Protein AF-0000000078959562 (afdb_homodimer)

Solvent-accessible surface area (backbone atoms only — not comparable to full-atom values): 38898 Å² total; per-residue (Å²): 107,68,58,7,46,58,57,46,74,65,53,68,86,68,64,84,74,74,70,50,33,31,42,46,43,47,50,52,50,49,52,48,53,62,55,35,76,76,42,69,70,70,64,51,56,59,50,54,53,54,44,67,68,62,73,58,89,77,52,72,69,49,52,52,47,56,70,74,33,43,28,40,37,27,29,38,46,40,64,50,86,81,68,100,54,52,49,43,39,37,28,36,60,64,72,64,62,64,84,68,50,41,81,76,43,26,38,35,38,39,28,31,38,54,24,83,63,82,66,96,42,82,38,48,44,33,39,24,36,62,44,87,59,94,82,60,89,76,68,45,68,44,80,74,52,72,45,81,46,47,34,71,42,71,48,78,42,79,42,83,34,40,68,56,52,51,52,53,60,73,50,45,86,78,50,103,57,64,47,51,34,39,36,33,44,69,91,48,92,55,23,28,61,63,52,17,41,43,64,49,53,90,71,60,80,41,44,35,30,25,35,44,33,34,20,39,54,82,54,63,62,45,35,41,53,65,25,46,53,61,53,50,58,52,46,50,56,53,49,67,66,67,65,76,80,74,76,66,76,76,65,90,70,65,70,73,46,75,49,48,36,73,39,89,36,72,47,44,32,60,80,62,53,36,52,84,37,39,69,32,62,60,57,47,74,28,35,41,39,40,29,35,56,54,88,73,69,43,78,87,32,51,48,36,31,32,21,45,52,36,40,56,45,17,73,76,37,70,68,43,69,64,32,41,28,25,56,74,35,60,34,66,45,65,39,30,28,52,51,43,97,44,28,40,36,39,37,49,30,54,38,36,22,48,73,36,41,16,23,58,110,63,59,6,45,60,55,43,74,60,55,67,87,67,65,86,75,74,70,52,33,31,40,45,43,45,51,52,49,51,52,47,54,63,56,35,77,76,43,70,70,72,64,50,55,58,51,55,52,52,42,63,70,61,73,56,88,77,51,72,66,50,52,53,46,58,71,74,32,43,29,38,37,26,30,36,45,40,63,49,87,81,69,101,54,52,47,41,40,37,29,36,63,64,73,61,61,63,85,69,50,40,80,75,44,27,37,33,38,38,29,31,38,53,24,84,64,82,67,97,40,82,37,47,44,33,37,24,38,62,43,86,59,94,84,61,90,76,69,47,69,44,81,74,51,72,46,80,47,48,34,71,43,70,47,76,43,78,42,84,34,39,69,58,53,52,54,54,58,73,50,44,85,77,50,100,56,62,48,50,36,39,36,34,43,69,92,49,90,56,23,28,61,62,52,18,42,44,62,49,53,88,70,61,80,41,45,34,30,25,35,44,33,36,21,41,54,82,54,63,60,45,35,41,54,63,23,50,54,61,54,51,59,52,45,52,57,53,51,69,64,64,65,78,75,73,74,66,74,74,66,88,68,66,68,73,45,76,48,49,37,72,41,91,35,74,47,45,32,59,82,66,56,36,52,87,37,40,68,32,60,61,56,47,75,28,34,43,40,40,29,35,56,54,88,74,70,45,77,87,34,51,49,36,30,32,21,45,51,35,39,55,45,17,74,76,37,70,67,44,68,63,32,41,28,25,58,74,34,60,32,65,46,64,40,30,29,53,50,43,97,44,29,40,36,38,33,48,30,54,38,36,21,47,73,36,41,15,24,56

Foldseek 3Di:
DAQQQVLFDPFPLDDPQPCQALQSVLVVLVQCVVVCVVPDPPVVVVSVVVCVVLQHDDDPVNVVLVVVFFKKKKFFWDFDCPDPDLKGKIWTQPPSPDPQKAFDWKKKKWWFAQFPPPDFDKFKKWKWWWDDDVPDPPTDTDTQDIDIDTNHDGGIDMDTCRVVVVVCNVCNPPDSDITMMIMARPPDPHGPVNSGIDDDDPPRPSRHMMMMTGIHGDQDSRSNHPPPVVPCVVVCVVVVPDDDPPCPPPPPPPDFAAAKWWAWDKDACVVSVNVSWWPPDRMDTQIWITHDCAPPFDVVQVEDPVQNVQNVVCVVPVVGDHWGKGAPDFAKDWIWTDSYSGMIMIGIRGRRHRPTIHTD/DAQQQVLFDPDPLPDPQPCQALQNVLVVLVQCVVVCVVPDPPVVVVSVVVCVVLQRDDDPVNVVLVVVFFKKKKFFWDFDCPDPDLKGKIWTQPPSPDPQKAFDWKKKKWWFAQFPPPDFDKFKKWKWWWDDDPPDPPTDTDTQDIDIDTNHDGGIDMDTCRVVVVVCNVCNPPDSDITMMIMARPPDPHGPVNSGIDDDDPPRPSRHMMMMTGIHGDQDSRSNHPPPVVPCVVVCVVVVPDDPPPCPPPPPPPDFAAAKWWAWDKDACVVSVNVSWWDPDRMDTQIWITHDCAPPFDVVQVEDPVQNVQNVVCVVPVVGDHWGKGAPDFAKDWIWTDSYSGMIMIGIRGRRHRDTIHTD

Secondary structure (DSSP, 8-state):
-TT-S--SS------S--TTSHHHHHHHHHHHHHHHTTS-HHHHHHHHHHHHHHT----HHHHHHHHH-SEEEEEEEEE---SS-SSEEEEE--TT--TTPEEEEEEEEEEEPPP---S--EEEEEEEEEE--SS-SS-EEEEEEEEEEETT--EEEEEE-HHHHHHHHHTTTT--PPEEEEEE-TT-SS-TTTTTBPPP-SS--S---EEEEEEE----TTHHHHHHHHHHHHHHHHHHHHS--------S-----SS-EEE--EEETTTTT-TTTEEE-SEEE--EEES--PSS--GGGT--HHHHHHHHHHHH-TTSPPP-EEEEEEEEEEEEEESSSSEEEEEEEEEEEEEEEEE-/-TTSSS-SS------S--TTSHHHHHHHHHHHHHHHTTS-HHHHHHHHHHHHHHT----HHHHHHHHH-SEEEEEEEEE---SS-SSEEEEE--TT--TTPEEEEEEEEEEEPPP---S--EEEEEEEEEE--SS-SS-EEEEEEEEEEETT--EEEEEE-HHHHHHHHHTTTT--PPEEEEEE-TT-SS-TTTTTBPPP-SS--S---EEEEEEE----TTHHHHHHHHHHHHHHHHHHHHS--------S-----SS-EEE--EEETTTTT-TTTEEE-SEEE--EEES--PSS--GGGT--HHHHHHHHHHHH-TTSPPP-EEEEEEEEEEEEEESSSSEEEEEEEEEEEEEEEEE-

InterPro domains:
  IPR001111 TGF-beta, propeptide [PF00688] (1-214)
  IPR001839 Transforming growth factor-beta, C-terminal [PF00019] (260-359)
  IPR001839 Transforming growth factor-beta, C-terminal [PS51362] (234-360)
  IPR001839 Transforming growth factor-beta, C-terminal [SM00204] (260-360)
  IPR015615 Transforming growth factor-beta-like [PTHR11848] (2-360)
  IPR017948 Transforming growth factor beta, conserved site [PS00250] (278-293)
  IPR029034 Cystine-knot cytokine [G3DSA:2.10.90.10] (253-360)
  IPR029034 Cystine-knot cytokine [SSF57501] (254-359)

Nearest PDB structures (foldseek):
  2h64-assembly1_A-2  TM=9.197E-01  e=7.137E-12  Homo sapiens
  2qj9-assembly1_A  TM=9.507E-01  e=5.404E-11  Homo sapiens
  2h62-assembly1_B  TM=9.309E-01  e=3.857E-11  Homo sapiens
  1reu-assembly1_A  TM=8.939E-01  e=5.404E-11  Homo sapiens
  3bk3-assembly1_A  TM=8.955E-01  e=5.125E-10  unclassified

pLDDT: mean 77.97, std 19.63, range [18.14, 98.06]

Radius of gyration: 36.63 Å; Cα contacts (8 Å, |Δi|>4): 1461; chains: 2; bounding box: 75×110×70 Å

Organism: Drosophila grimshawi (NCBI:txid7222)

Structure (mmCIF, N/CA/C/O backbone):
data_AF-0000000078959562-model_v1
#
loop_
_entity.id
_entity.type
_entity.pdbx_description
1 po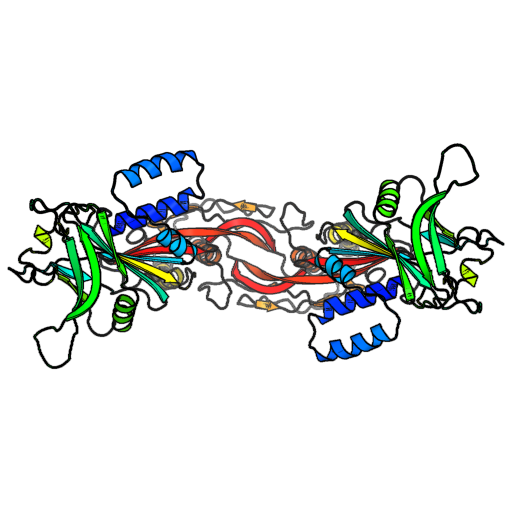lymer GH13052
#
loop_
_atom_site.group_PDB
_atom_site.id
_atom_site.type_symbol
_atom_site.label_atom_id
_atom_site.label_alt_id
_atom_site.label_comp_id
_atom_site.label_asym_id
_atom_site.label_entity_id
_atom_site.label_seq_id
_atom_site.pdbx_PDB_ins_code
_atom_site.Cartn_x
_atom_site.Cartn_y
_atom_site.Cartn_z
_atom_site.occupancy
_atom_site.B_iso_or_equiv
_atom_site.auth_seq_id
_atom_site.auth_comp_id
_atom_site.auth_asym_id
_atom_site.auth_atom_id
_atom_site.pdbx_PDB_model_num
ATOM 1 N N . MET A 1 1 ? 18.203 32.312 4.812 1 18.14 1 MET A N 1
ATOM 2 C CA . MET A 1 1 ? 18.188 31.094 5.633 1 18.14 1 MET A CA 1
ATOM 3 C C . MET A 1 1 ? 16.75 30.641 5.902 1 18.14 1 MET A C 1
ATOM 5 O O . MET A 1 1 ? 16.453 29.438 5.852 1 18.14 1 MET A O 1
ATOM 9 N N . LEU A 1 2 ? 15.898 31.531 6.328 1 23.14 2 LEU A N 1
ATOM 10 C CA . LEU A 1 2 ? 14.594 31.469 6.969 1 23.14 2 LEU A CA 1
ATOM 11 C C . LEU A 1 2 ? 13.516 31.031 5.977 1 23.14 2 LEU A C 1
ATOM 13 O O . LEU A 1 2 ? 12.414 30.656 6.371 1 23.14 2 LEU A O 1
ATOM 17 N N . ASP A 1 3 ? 13.664 31.312 4.762 1 26.84 3 ASP A N 1
ATOM 18 C CA . ASP A 1 3 ? 12.617 31.391 3.744 1 26.84 3 ASP A CA 1
ATOM 19 C C . ASP A 1 3 ? 12.344 30.016 3.137 1 26.84 3 ASP A C 1
ATOM 21 O O . ASP A 1 3 ? 11.625 29.906 2.139 1 26.84 3 ASP A O 1
ATOM 25 N N . LEU A 1 4 ? 13.164 29.016 3.529 1 27.84 4 LEU A N 1
ATOM 26 C CA . LEU A 1 4 ? 13.375 27.781 2.779 1 27.84 4 LEU A CA 1
ATOM 27 C C . LEU A 1 4 ? 12.148 26.875 2.854 1 27.84 4 LEU A C 1
ATOM 29 O O . LEU A 1 4 ? 11.945 26.016 1.984 1 27.84 4 LEU A O 1
ATOM 33 N N . LEU A 1 5 ? 11.484 26.562 4.156 1 30.56 5 LEU A N 1
ATOM 34 C CA . LEU A 1 5 ? 10.32 25.703 4.328 1 30.56 5 LEU A CA 1
ATOM 35 C C . LEU A 1 5 ? 9.062 26.391 3.807 1 30.56 5 LEU A C 1
ATOM 37 O O . LEU A 1 5 ? 8.883 27.594 3.996 1 30.56 5 LEU A O 1
ATOM 41 N N . ASP A 1 6 ? 8.742 26.422 2.623 1 32.59 6 ASP A N 1
ATOM 42 C CA . ASP A 1 6 ? 7.617 27.188 2.098 1 32.59 6 ASP A CA 1
ATOM 43 C C . ASP A 1 6 ? 6.727 27.703 3.229 1 32.59 6 ASP A C 1
ATOM 45 O O . ASP A 1 6 ? 5.5 27.609 3.146 1 32.59 6 ASP A O 1
ATOM 49 N N . LEU A 1 7 ? 7.297 27.625 4.473 1 34.28 7 LEU A N 1
ATOM 50 C CA . LEU A 1 7 ? 6.527 28.375 5.457 1 34.28 7 LEU A CA 1
ATOM 51 C C . LEU A 1 7 ? 6.367 29.828 5.02 1 34.28 7 LEU A C 1
ATOM 53 O O . LEU A 1 7 ? 7.258 30.391 4.379 1 34.28 7 LEU A O 1
ATOM 57 N N . GLY A 1 8 ? 5.254 30.188 4.395 1 32.69 8 GLY A N 1
ATOM 58 C CA . GLY A 1 8 ? 4.934 31.547 4.012 1 32.69 8 GLY A CA 1
ATOM 59 C C . GLY A 1 8 ? 5.953 32.562 4.504 1 32.69 8 GLY A C 1
ATOM 60 O O . GLY A 1 8 ? 6.988 32.188 5.059 1 32.69 8 GLY A O 1
ATOM 61 N N . ASN A 1 9 ? 5.832 33.781 4.094 1 35.88 9 ASN A N 1
ATOM 62 C CA . ASN A 1 9 ? 6.551 34.969 4.539 1 35.88 9 ASN A CA 1
ATOM 63 C C . ASN A 1 9 ? 6.957 34.875 6.008 1 35.88 9 ASN A C 1
ATOM 65 O O . ASN A 1 9 ? 6.191 34.375 6.828 1 35.88 9 ASN A O 1
ATOM 69 N N . ARG A 1 10 ? 8.406 34.594 6.219 1 41 10 ARG A N 1
ATOM 70 C CA . ARG A 1 10 ? 8.992 34.656 7.555 1 41 10 ARG A CA 1
ATOM 71 C C . ARG A 1 10 ? 8.227 35.625 8.453 1 41 10 ARG A C 1
ATOM 73 O O . ARG A 1 10 ? 8.203 36.812 8.188 1 41 10 ARG A O 1
ATOM 80 N N . PRO A 1 11 ? 7.215 35.188 9.133 1 40.56 11 PRO A N 1
ATOM 81 C CA . PRO A 1 11 ? 6.895 36.25 10.062 1 40.56 11 PRO A CA 1
ATOM 82 C C . PRO A 1 11 ? 8.109 36.719 10.875 1 40.56 11 PRO A C 1
ATOM 84 O O . PRO A 1 11 ? 9.055 35.938 11.062 1 40.56 11 PRO A O 1
ATOM 87 N N . ARG A 1 12 ? 8.43 37.906 10.977 1 40.5 12 ARG A N 1
ATOM 88 C CA . ARG A 1 12 ? 9.406 38.531 11.859 1 40.5 12 ARG A CA 1
ATOM 89 C C . ARG A 1 12 ? 9.641 37.656 13.109 1 40.5 12 ARG A C 1
ATOM 91 O O . ARG A 1 12 ? 8.773 36.906 13.508 1 40.5 12 ARG A O 1
ATOM 98 N N . ARG A 1 13 ? 10.93 37.562 13.547 1 44.72 13 ARG A N 1
ATOM 99 C CA . ARG A 1 13 ? 11.461 37 14.781 1 44.72 13 ARG A CA 1
ATOM 100 C C . ARG A 1 13 ? 10.391 36.938 15.859 1 44.72 13 ARG A C 1
ATOM 102 O O . ARG A 1 13 ? 10.062 37.969 16.484 1 44.72 13 ARG A O 1
ATOM 109 N N . LEU A 1 14 ? 9.297 36.219 15.68 1 44.59 14 LEU A N 1
ATOM 110 C CA . LEU A 1 14 ? 8.5 36.344 16.891 1 44.59 14 LEU A CA 1
ATOM 111 C C . LEU A 1 14 ? 9.25 35.781 18.094 1 44.59 14 LEU A C 1
ATOM 113 O O . LEU A 1 14 ? 10.016 34.812 17.969 1 44.59 14 LEU A O 1
ATOM 117 N N . ALA A 1 15 ? 9.492 36.469 19.156 1 43.5 15 ALA A N 1
ATOM 118 C CA . ALA A 1 15 ? 9.828 36.094 20.531 1 43.5 15 ALA A CA 1
ATOM 119 C C . ALA A 1 15 ? 9.359 34.688 20.828 1 43.5 15 ALA A C 1
ATOM 121 O O . ALA A 1 15 ? 8.5 34.125 20.125 1 43.5 15 ALA A O 1
ATOM 122 N N . GLN A 1 16 ? 9.953 33.938 21.797 1 49.38 16 GLN A N 1
ATOM 123 C CA . GLN A 1 16 ? 9.578 32.625 22.344 1 49.38 16 GLN A CA 1
ATOM 124 C C . GLN A 1 16 ? 8.078 32.406 22.219 1 49.38 16 GLN A C 1
ATOM 126 O O . GLN A 1 16 ? 7.285 33.094 22.844 1 49.38 16 GLN A O 1
ATOM 131 N N . PRO A 1 17 ? 7.582 31.875 21.125 1 50.69 17 PRO A N 1
ATOM 132 C CA . PRO A 1 17 ? 6.137 31.734 20.922 1 50.69 17 PRO A CA 1
ATOM 133 C C . PRO A 1 17 ? 5.402 31.297 22.188 1 50.69 17 PRO A C 1
ATOM 135 O O . PRO A 1 17 ? 5.918 30.469 22.953 1 50.69 17 PRO A O 1
ATOM 138 N N . GLU A 1 18 ? 4.664 32.062 22.75 1 56.84 18 GLU A N 1
ATOM 139 C CA . GLU A 1 18 ? 3.777 31.828 23.891 1 56.84 18 GLU A CA 1
ATOM 140 C C . GLU A 1 18 ? 2.871 30.625 23.656 1 56.84 18 GLU A C 1
ATOM 142 O O . GLU A 1 18 ? 1.908 30.703 22.891 1 56.84 18 GLU A O 1
ATOM 147 N N . LEU A 1 19 ? 3.395 29.359 23.734 1 69.06 19 LEU A N 1
ATOM 148 C CA . LEU A 1 19 ? 2.594 28.141 23.688 1 69.06 19 LEU A CA 1
ATOM 149 C C . LEU A 1 19 ? 1.651 28.062 24.891 1 69.06 19 LEU A C 1
ATOM 151 O O . LEU A 1 19 ? 1.414 26.984 25.438 1 69.06 19 LEU A O 1
ATOM 155 N N . HIS A 1 20 ? 1.158 29.281 25.25 1 73.56 20 HIS A N 1
ATOM 156 C CA . HIS A 1 20 ? 0.395 29.25 26.5 1 73.56 20 HIS A CA 1
ATOM 157 C C . HIS A 1 20 ? -1.071 29.578 26.25 1 73.56 20 HIS A C 1
ATOM 159 O O . HIS A 1 20 ? -1.894 29.5 27.172 1 73.56 20 HIS A O 1
ATOM 165 N N . ASN A 1 21 ? -1.384 29.766 25 1 84.69 21 ASN A N 1
ATOM 166 C CA . ASN A 1 21 ? -2.795 30.062 24.781 1 84.69 21 ASN A CA 1
ATOM 167 C C . ASN A 1 21 ? -3.592 28.797 24.453 1 84.69 21 ASN A C 1
ATOM 169 O O . ASN A 1 21 ? -3.018 27.719 24.297 1 84.69 21 ASN A O 1
ATOM 173 N N . SER A 1 22 ? -4.914 28.922 24.469 1 89.44 22 SER A N 1
ATOM 174 C CA . SER A 1 22 ? -5.809 27.781 24.297 1 89.44 22 SER A CA 1
ATOM 175 C C . SER A 1 22 ? -5.613 27.125 22.922 1 89.44 22 SER A C 1
ATOM 177 O O . SER A 1 22 ? -5.602 25.906 22.812 1 89.44 22 SER A O 1
ATOM 179 N N . ALA A 1 23 ? -5.391 27.938 21.922 1 91.25 23 ALA A N 1
ATOM 180 C CA . ALA A 1 23 ? -5.191 27.438 20.578 1 91.25 23 ALA A CA 1
ATOM 181 C C . ALA A 1 23 ? -3.949 26.547 20.5 1 91.25 23 ALA A C 1
ATOM 183 O O . ALA A 1 23 ? -3.996 25.453 19.938 1 91.25 23 ALA A O 1
ATOM 184 N N . SER A 1 24 ? -2.9 26.969 21.047 1 88.31 24 SER A N 1
ATOM 185 C CA . SER A 1 24 ? -1.643 26.234 21.016 1 88.31 24 SER A CA 1
ATOM 186 C C . SER A 1 24 ? -1.729 24.969 21.875 1 88.31 24 SER A C 1
ATOM 188 O O . SER A 1 24 ? -1.194 23.922 21.5 1 88.31 24 SER A O 1
ATOM 190 N N . LYS A 1 25 ? -2.414 25.109 22.969 1 87.12 25 LYS A N 1
ATOM 191 C CA . LYS A 1 25 ? -2.549 23.953 23.859 1 87.12 25 LYS A CA 1
ATOM 192 C C . LYS A 1 25 ? -3.32 22.828 23.172 1 87.12 25 LYS A C 1
ATOM 194 O O . LYS A 1 25 ? -2.977 21.656 23.328 1 87.12 25 LYS A O 1
ATOM 199 N N . PHE A 1 26 ? -4.277 23.234 22.531 1 91.38 26 PHE A N 1
ATOM 200 C CA . PHE A 1 26 ? -5.043 22.25 21.797 1 91.38 26 PHE A CA 1
ATOM 201 C C . PHE A 1 26 ? -4.148 21.484 20.812 1 91.38 26 PHE A C 1
ATOM 203 O O . PHE A 1 26 ? -4.145 20.25 20.797 1 91.38 26 PHE A O 1
ATOM 210 N N . LEU A 1 27 ? -3.42 22.156 20.016 1 93 27 LEU A N 1
ATOM 211 C CA . LEU A 1 27 ? -2.592 21.516 19 1 93 27 LEU A CA 1
ATOM 212 C C . LEU A 1 27 ? -1.48 20.688 19.625 1 93 27 LEU A C 1
ATOM 214 O O . LEU A 1 27 ? -1.099 19.641 19.094 1 93 27 LEU A O 1
ATOM 218 N N . LEU A 1 28 ? -0.979 21.234 20.719 1 88.88 28 LEU A N 1
ATOM 219 C CA . LEU A 1 28 ? 0.044 20.469 21.422 1 88.88 28 LEU A CA 1
ATOM 220 C C . LEU A 1 28 ? -0.515 19.141 21.906 1 88.88 28 LEU A C 1
ATOM 222 O O . LEU A 1 28 ? 0.171 18.109 21.859 1 88.88 28 LEU A O 1
ATOM 226 N N . GLU A 1 29 ? -1.74 19.203 22.312 1 88.56 29 GLU A N 1
ATOM 227 C CA . GLU A 1 29 ? -2.391 17.969 22.734 1 88.56 29 GLU A CA 1
ATOM 228 C C . GLU A 1 29 ? -2.58 17.016 21.547 1 88.56 29 GLU A C 1
ATOM 230 O O . GLU A 1 29 ? -2.359 15.812 21.688 1 88.56 29 GLU A O 1
ATOM 235 N N . VAL A 1 30 ? -2.992 17.562 20.516 1 92.12 30 VAL A N 1
ATOM 236 C CA . VAL A 1 30 ? -3.162 16.766 19.297 1 92.12 30 VAL A CA 1
ATOM 237 C C . VAL A 1 30 ? -1.822 16.156 18.891 1 92.12 30 VAL A C 1
ATOM 239 O O . VAL A 1 30 ? -1.739 14.969 18.578 1 92.12 30 VAL A O 1
ATOM 242 N N . TYR A 1 31 ? -0.81 16.922 18.875 1 91.5 31 TYR A N 1
ATOM 243 C CA . TYR A 1 31 ? 0.539 16.484 18.547 1 91.5 31 TYR A CA 1
ATOM 244 C C . TYR A 1 31 ? 0.966 15.312 19.422 1 91.5 31 TYR A C 1
ATOM 246 O O . TYR A 1 31 ? 1.484 14.312 18.938 1 91.5 31 TYR A O 1
ATOM 254 N N . ASN A 1 32 ? 0.722 15.469 20.641 1 87.62 32 ASN A N 1
ATOM 255 C CA . ASN A 1 32 ? 1.096 14.43 21.609 1 87.62 32 ASN A CA 1
ATOM 256 C C . ASN A 1 32 ? 0.293 13.148 21.391 1 87.62 32 ASN A C 1
ATOM 258 O O . ASN A 1 32 ? 0.835 12.047 21.484 1 87.62 32 ASN A O 1
ATOM 262 N N . GLU A 1 33 ? -0.965 13.328 21.109 1 86.5 33 GLU A N 1
ATOM 263 C CA . GLU A 1 33 ? -1.802 12.156 20.844 1 86.5 33 GLU A CA 1
ATOM 264 C C . GLU A 1 33 ? -1.326 11.398 19.609 1 86.5 33 GLU A C 1
ATOM 266 O O . GLU A 1 33 ? -1.302 10.164 19.609 1 86.5 33 GLU A O 1
ATOM 271 N N . ILE A 1 34 ? -0.963 12.07 18.609 1 87.06 34 ILE A N 1
ATOM 272 C CA . ILE A 1 34 ? -0.512 11.461 17.359 1 87.06 34 ILE A CA 1
ATOM 273 C C . ILE A 1 34 ? 0.799 10.711 17.594 1 87.06 34 ILE A C 1
ATOM 275 O O . ILE A 1 34 ? 0.991 9.609 17.094 1 87.06 34 ILE A O 1
ATOM 279 N N . ASN A 1 35 ? 1.653 11.297 18.312 1 82.19 35 ASN A N 1
ATOM 280 C CA . ASN A 1 35 ? 2.988 10.734 18.5 1 82.19 35 ASN A CA 1
ATOM 281 C C . ASN A 1 35 ? 3.004 9.664 19.578 1 82.19 35 ASN A C 1
ATOM 283 O O . ASN A 1 35 ? 3.908 8.828 19.625 1 82.19 35 ASN A O 1
ATOM 287 N N . GLU A 1 36 ? 2.078 9.75 20.5 1 72.25 36 GLU A N 1
ATOM 288 C CA . GLU A 1 36 ? 1.968 8.703 21.5 1 72.25 36 GLU A CA 1
ATOM 289 C C . GLU A 1 36 ? 1.481 7.395 20.891 1 72.25 36 GLU A C 1
ATOM 291 O O . GLU A 1 36 ? 1.85 6.312 21.344 1 72.25 36 GLU A O 1
ATOM 296 N N . GLU A 1 37 ? 0.504 7.535 19.984 1 59.69 37 GLU A N 1
ATOM 297 C CA . GLU A 1 37 ? 0.034 6.309 19.344 1 59.69 37 GLU A CA 1
ATOM 298 C C . GLU A 1 37 ? 1.199 5.477 18.828 1 59.69 37 GLU A C 1
ATOM 300 O O . GLU A 1 37 ? 1.092 4.254 18.703 1 59.69 37 GLU A O 1
ATOM 305 N N . GLN A 1 38 ? 2.266 6.137 18.656 1 53.09 38 GLN A N 1
ATOM 306 C CA . GLN A 1 38 ? 3.457 5.414 18.234 1 53.09 38 GLN A CA 1
ATOM 307 C C . GLN A 1 38 ? 4.301 4.988 19.438 1 53.09 38 GLN A C 1
ATOM 309 O O . GLN A 1 38 ? 5.25 4.211 19.281 1 53.09 38 GLN A O 1
ATOM 314 N N . GLU A 1 39 ? 3.916 5.605 20.672 1 51.03 39 GLU A N 1
ATOM 315 C CA . GLU A 1 39 ? 4.676 5.328 21.891 1 51.03 39 GLU A CA 1
ATOM 316 C C . GLU A 1 39 ? 4.023 4.219 22.719 1 51.03 39 GLU A C 1
ATOM 318 O O . GLU A 1 39 ? 2.824 3.967 22.578 1 51.03 39 GLU A O 1
ATOM 323 N N . PRO A 1 40 ? 4.824 3.582 23.5 1 47.75 40 PRO A N 1
ATOM 324 C CA . PRO A 1 40 ? 4.316 2.545 24.406 1 47.75 40 PRO A CA 1
ATOM 325 C C . PRO A 1 40 ? 3.242 3.068 25.359 1 47.75 40 PRO A C 1
ATOM 327 O O . PRO A 1 40 ? 3.193 4.266 25.641 1 47.75 40 PRO A O 1
ATOM 330 N N . GLN A 1 41 ? 2.248 2.307 25.906 1 47.81 41 GLN A N 1
ATOM 331 C CA . GLN A 1 41 ? 1.022 2.496 26.672 1 47.81 41 GLN A CA 1
ATOM 332 C C . GLN A 1 41 ? 1.273 3.363 27.891 1 47.81 41 GLN A C 1
ATOM 334 O O . GLN A 1 41 ? 0.415 4.156 28.297 1 47.81 41 GLN A O 1
ATOM 339 N N . GLU A 1 42 ? 2.244 3.275 28.562 1 44.94 42 GLU A N 1
ATOM 340 C CA . GLU A 1 42 ? 2.504 3.895 29.859 1 44.94 42 GLU A CA 1
ATOM 341 C C . GLU A 1 42 ? 2.525 5.418 29.75 1 44.94 42 GLU A C 1
ATOM 343 O O . GLU A 1 42 ? 2.021 6.113 30.625 1 44.94 42 GLU A O 1
ATOM 348 N N . VAL A 1 43 ? 3.127 5.938 28.844 1 47.19 43 VAL A N 1
ATOM 349 C CA . VAL A 1 43 ? 3.248 7.383 28.672 1 47.19 43 VAL A CA 1
ATOM 350 C C . VAL A 1 43 ? 1.887 7.973 28.312 1 47.19 43 VAL A C 1
ATOM 352 O O . VAL A 1 43 ? 1.58 9.109 28.688 1 47.19 43 VAL A O 1
ATOM 355 N N . LEU A 1 44 ? 1.08 7.168 27.688 1 48.5 44 LEU A N 1
ATOM 356 C CA . LEU A 1 44 ? -0.27 7.547 27.281 1 48.5 44 LEU A CA 1
ATOM 357 C C . LEU A 1 44 ? -1.132 7.859 28.5 1 48.5 44 LEU A C 1
ATOM 359 O O . LEU A 1 44 ? -1.912 8.812 28.484 1 48.5 44 LEU A O 1
ATOM 363 N N . HIS A 1 45 ? -0.96 7.082 29.516 1 45.53 45 HIS A N 1
ATOM 364 C CA . HIS A 1 45 ? -1.753 7.258 30.734 1 45.53 45 HIS A CA 1
ATOM 365 C C . HIS A 1 45 ? -1.479 8.609 31.375 1 45.53 45 HIS A C 1
ATOM 367 O O . HIS A 1 45 ? -2.404 9.281 31.844 1 45.53 45 HIS A O 1
ATOM 373 N N . GLN A 1 46 ? -0.365 9.039 31.5 1 43 46 GLN A N 1
ATOM 374 C CA . GLN A 1 46 ? -0.03 10.289 32.188 1 43 46 GLN A CA 1
ATOM 375 C C . GLN A 1 46 ? -0.528 11.5 31.406 1 43 46 GLN A C 1
ATOM 377 O O . GLN A 1 46 ? -0.989 12.477 32 1 43 46 GLN A O 1
ATOM 382 N N . ARG A 1 47 ? -0.472 11.391 30.203 1 49.94 47 ARG A N 1
ATOM 383 C CA . ARG A 1 47 ? -0.875 12.508 29.359 1 49.94 47 ARG A CA 1
ATOM 384 C C . ARG A 1 47 ? -2.389 12.688 29.359 1 49.94 47 ARG A C 1
ATOM 386 O O . ARG A 1 47 ? -2.885 13.812 29.375 1 49.94 47 ARG A O 1
ATOM 393 N N . HIS A 1 48 ? -3.088 11.547 29.359 1 49.53 48 HIS A N 1
ATOM 394 C CA . HIS A 1 48 ? -4.535 11.625 29.516 1 49.53 48 HIS A CA 1
ATOM 395 C C . HIS A 1 48 ? -4.914 12.391 30.781 1 49.53 48 HIS A C 1
ATOM 397 O O . HIS A 1 48 ? -5.883 13.156 30.781 1 49.53 48 HIS A O 1
ATOM 403 N N . LYS A 1 49 ? -4.195 12.312 31.812 1 46.28 49 LYS A N 1
ATOM 404 C CA . LYS A 1 49 ? -4.492 12.977 33.094 1 46.28 49 LYS A CA 1
ATOM 405 C C . LYS A 1 49 ? -4.32 14.492 32.969 1 46.28 49 LYS A C 1
ATOM 407 O O . LYS A 1 49 ? -5.141 15.258 33.469 1 46.28 49 LYS A O 1
ATOM 412 N N . ARG A 1 50 ? -3.275 14.891 32.344 1 47.72 50 ARG A N 1
ATOM 413 C CA . ARG A 1 50 ? -3.033 16.328 32.219 1 47.72 50 ARG A CA 1
ATOM 414 C C . ARG A 1 50 ? -4.09 16.984 31.359 1 47.72 50 ARG A C 1
ATOM 416 O O . ARG A 1 50 ? -4.543 18.094 31.656 1 47.72 50 ARG A O 1
ATOM 423 N N . SER A 1 51 ? -4.484 16.219 30.25 1 52.47 51 SER A N 1
ATOM 424 C CA . SER A 1 51 ? -5.531 16.766 29.391 1 52.47 51 SER A CA 1
ATOM 425 C C . SER A 1 51 ? -6.836 16.953 30.156 1 52.47 51 SER A C 1
ATOM 427 O O . SER A 1 51 ? -7.555 17.922 29.953 1 52.47 51 SER A O 1
ATOM 429 N N . MET A 1 52 ? -7.051 15.992 31.078 1 47.81 52 MET A N 1
ATOM 430 C CA . MET A 1 52 ? -8.258 16.062 31.906 1 47.81 52 MET A CA 1
ATOM 431 C C . MET A 1 52 ? -8.227 17.297 32.812 1 47.81 52 MET A C 1
ATOM 433 O O . MET A 1 52 ? -9.273 17.891 33.062 1 47.81 52 MET A O 1
ATOM 437 N N . GLU A 1 53 ? -7.004 17.688 33.156 1 50.56 53 GLU A N 1
ATOM 438 C CA . GLU A 1 53 ? -6.938 18.828 34.062 1 50.56 53 GLU A CA 1
ATOM 439 C C . GLU A 1 53 ? -7.035 20.156 33.312 1 50.56 53 GLU A C 1
ATOM 441 O O . GLU A 1 53 ? -7.562 21.125 33.844 1 50.56 53 GLU A O 1
ATOM 446 N N . ASP A 1 54 ? -6.52 20.281 32.156 1 57.78 54 ASP A N 1
ATOM 447 C CA . ASP A 1 54 ? -6.379 21.578 31.484 1 57.78 54 ASP A CA 1
ATOM 448 C C . ASP A 1 54 ? -7.578 21.875 30.594 1 57.78 54 ASP A C 1
ATOM 450 O O . ASP A 1 54 ? -7.641 22.922 29.953 1 57.78 54 ASP A O 1
ATOM 454 N N . ASP A 1 55 ? -8.727 21.359 30.766 1 66.62 55 ASP A N 1
ATOM 455 C CA . ASP A 1 55 ? -9.953 21.578 30 1 66.62 55 ASP A CA 1
ATOM 456 C C . ASP A 1 55 ? -9.672 21.656 28.5 1 66.62 55 ASP A C 1
ATOM 458 O O . ASP A 1 55 ? -9.945 22.672 27.875 1 66.62 55 ASP A O 1
ATOM 462 N N . ILE A 1 56 ? -8.867 20.812 27.953 1 70.94 56 ILE A N 1
ATOM 463 C CA . ILE A 1 56 ? -8.641 20.75 26.5 1 70.94 56 ILE A CA 1
ATOM 464 C C . ILE A 1 56 ? -9.719 19.875 25.859 1 70.94 56 ILE A C 1
ATOM 466 O O . ILE A 1 56 ? -9.953 18.75 26.281 1 70.94 56 ILE A O 1
ATOM 470 N N . LEU A 1 57 ? -10.477 20.562 24.969 1 74.69 57 LEU A N 1
ATOM 471 C CA . LEU A 1 57 ? -11.555 19.875 24.281 1 74.69 57 LEU A CA 1
ATOM 472 C C . LEU A 1 57 ? -11.023 19.109 23.062 1 74.69 57 LEU A C 1
ATOM 474 O O . LEU A 1 57 ? -10.555 19.734 22.094 1 74.69 57 LEU A O 1
ATOM 478 N N . LEU A 1 58 ? -10.922 17.812 23.172 1 83.81 58 LEU A N 1
ATOM 479 C CA . LEU A 1 58 ? -10.664 16.969 22.016 1 83.81 58 LEU A CA 1
ATOM 480 C C . LEU A 1 58 ? -11.781 15.945 21.828 1 83.81 58 LEU A C 1
ATOM 482 O O . LEU A 1 58 ? -11.797 14.906 22.5 1 83.81 58 LEU A O 1
ATOM 486 N N . THR A 1 59 ? -12.664 16.297 20.875 1 84.25 59 THR A N 1
ATOM 487 C CA . THR A 1 59 ? -13.875 15.5 20.688 1 84.25 59 THR A CA 1
ATOM 488 C C . THR A 1 59 ? -13.602 14.32 19.75 1 84.25 59 THR A C 1
ATOM 490 O O . THR A 1 59 ? -12.523 14.227 19.172 1 84.25 59 THR A O 1
ATOM 493 N N . ARG A 1 60 ? -14.609 13.43 19.656 1 84.56 60 ARG A N 1
ATOM 494 C CA . ARG A 1 60 ? -14.555 12.328 18.703 1 84.56 60 ARG A CA 1
ATOM 495 C C . ARG A 1 60 ? -14.539 12.852 17.266 1 84.56 60 ARG A C 1
ATOM 497 O O . ARG A 1 60 ? -13.852 12.289 16.406 1 84.56 60 ARG A O 1
ATOM 504 N N . ALA A 1 61 ? -15.258 13.922 17.125 1 86.88 61 ALA A N 1
ATOM 505 C CA . ALA A 1 61 ? -15.281 14.547 15.805 1 86.88 61 ALA A CA 1
ATOM 506 C C . ALA A 1 61 ? -13.906 15.078 15.43 1 86.88 61 ALA A C 1
ATOM 508 O O . ALA A 1 61 ? -13.484 14.961 14.273 1 86.88 61 ALA A O 1
ATOM 509 N N . ASP A 1 62 ? -13.297 15.562 16.422 1 90.94 62 ASP A N 1
ATOM 510 C CA . ASP A 1 62 ? -11.938 16.031 16.172 1 90.94 62 ASP A CA 1
ATOM 511 C C . ASP A 1 62 ? -11.031 14.891 15.727 1 90.94 62 ASP A C 1
ATOM 513 O O . ASP A 1 62 ? -10.281 15.031 14.758 1 90.94 62 ASP A O 1
ATOM 517 N N . ARG A 1 63 ? -11.156 13.836 16.375 1 89.88 63 ARG A N 1
ATOM 518 C CA . ARG A 1 63 ? -10.289 12.695 16.094 1 89.88 63 ARG A CA 1
ATOM 519 C C . ARG A 1 63 ? -10.531 12.148 14.703 1 89.88 63 ARG A C 1
ATOM 521 O O . ARG A 1 63 ? -9.602 11.727 14.023 1 89.88 63 ARG A O 1
ATOM 528 N N . GLN A 1 64 ? -11.703 12.172 14.289 1 90.94 64 GLN A N 1
ATOM 529 C CA . GLN A 1 64 ? -12.047 11.734 12.938 1 90.94 64 GLN A CA 1
ATOM 530 C C . GLN A 1 64 ? -11.43 12.648 11.891 1 90.94 64 GLN A C 1
ATOM 532 O O . GLN A 1 64 ? -10.859 12.18 10.898 1 90.94 64 GLN A O 1
ATOM 537 N N . GLU A 1 65 ? -11.516 13.914 12.188 1 92.31 65 GLU A N 1
ATOM 538 C CA . GLU A 1 65 ? -10.953 14.875 11.242 1 92.31 65 GLU A CA 1
ATOM 539 C C . GLU A 1 65 ? -9.43 14.805 11.234 1 92.31 65 GLU A C 1
ATOM 541 O O . GLU A 1 65 ? -8.805 14.961 10.18 1 92.31 65 GLU A O 1
ATOM 546 N N . ILE A 1 66 ? -8.945 14.594 12.414 1 90.69 66 ILE A N 1
ATOM 547 C CA . ILE A 1 66 ? -7.496 14.477 12.539 1 90.69 66 ILE A CA 1
ATOM 548 C C . ILE A 1 66 ? -7 13.281 11.727 1 90.69 66 ILE A C 1
ATOM 550 O O . ILE A 1 66 ? -5.941 13.352 11.094 1 90.69 66 ILE A O 1
ATOM 554 N N . ALA A 1 67 ? -7.762 12.266 11.633 1 90.12 67 ALA A N 1
ATOM 555 C CA . ALA A 1 67 ? -7.398 11.047 10.906 1 90.12 67 ALA A CA 1
ATOM 556 C C . ALA A 1 67 ? -7.535 11.242 9.398 1 90.12 67 ALA A C 1
ATOM 558 O O . ALA A 1 67 ? -6.797 10.648 8.617 1 90.12 67 ALA A O 1
ATOM 559 N N . SER A 1 68 ? -8.375 12.086 9.039 1 92.19 68 SER A N 1
ATOM 560 C CA . SER A 1 68 ? -8.688 12.195 7.617 1 92.19 68 SER A CA 1
ATOM 561 C C . SER A 1 68 ? -7.996 13.398 6.984 1 92.19 68 SER A C 1
ATOM 563 O O . SER A 1 68 ? -7.93 13.508 5.758 1 92.19 68 SER A O 1
ATOM 565 N N . SER A 1 69 ? -7.516 14.305 7.828 1 94.12 69 SER A N 1
ATOM 566 C CA . SER A 1 69 ? -6.832 15.492 7.328 1 94.12 69 SER A CA 1
ATOM 567 C C . SER A 1 69 ? -5.328 15.406 7.566 1 94.12 69 SER A C 1
ATOM 569 O O . SER A 1 69 ? -4.871 14.656 8.43 1 94.12 69 SER A O 1
ATOM 571 N N . ASN A 1 70 ? -4.637 16.172 6.762 1 93.12 70 ASN A N 1
ATOM 572 C CA . ASN A 1 70 ? -3.195 16.094 6.961 1 93.12 70 ASN A CA 1
ATOM 573 C C . ASN A 1 70 ? -2.639 17.359 7.59 1 93.12 70 ASN A C 1
ATOM 575 O O . ASN A 1 70 ? -1.471 17.406 7.98 1 93.12 70 ASN A O 1
ATOM 579 N N . SER A 1 71 ? -3.486 18.391 7.672 1 95 71 SER A N 1
ATOM 580 C CA . SER A 1 71 ? -3.049 19.641 8.305 1 95 71 SER A CA 1
ATOM 581 C C . SER A 1 71 ? -4.137 20.219 9.203 1 95 71 SER A C 1
ATOM 583 O O . SER A 1 71 ? -5.32 20.188 8.859 1 95 71 SER A O 1
ATOM 585 N N . ILE A 1 72 ? -3.717 20.625 10.359 1 96.75 72 ILE A N 1
ATOM 586 C CA . ILE A 1 72 ? -4.605 21.266 11.32 1 96.75 72 ILE A CA 1
ATOM 587 C C . ILE A 1 72 ? -4.066 22.656 11.68 1 96.75 72 ILE A C 1
ATOM 589 O O . ILE A 1 72 ? -2.912 22.781 12.086 1 96.75 72 ILE A O 1
ATOM 593 N N . LEU A 1 73 ? -4.867 23.672 11.523 1 97.19 73 LEU A N 1
ATOM 594 C CA . LEU A 1 73 ? -4.48 25.031 11.875 1 97.19 73 LEU A CA 1
ATOM 595 C C . LEU A 1 73 ? -5.355 25.562 13.008 1 97.19 73 LEU A C 1
ATOM 597 O O . LEU A 1 73 ? -6.555 25.281 13.055 1 97.19 73 LEU A O 1
ATOM 601 N N . THR A 1 74 ? -4.738 26.281 13.906 1 96.88 74 THR A N 1
ATOM 602 C CA . THR A 1 74 ? -5.492 27.016 14.914 1 96.88 74 THR A CA 1
ATOM 603 C C . THR A 1 74 ? -5.293 28.516 14.742 1 96.88 74 THR A C 1
ATOM 605 O O . THR A 1 74 ? -4.195 28.969 14.406 1 96.88 74 THR A O 1
ATOM 608 N N . PHE A 1 75 ? -6.359 29.25 14.922 1 96.62 75 PHE A N 1
ATOM 609 C CA . PHE A 1 75 ? -6.371 30.703 14.805 1 96.62 75 PHE A CA 1
ATOM 610 C C . PHE A 1 75 ? -6.691 31.359 16.156 1 96.62 75 PHE A C 1
ATOM 612 O O . PHE A 1 75 ? -7.812 31.219 16.656 1 96.62 75 PHE A O 1
ATOM 619 N N . SER A 1 76 ? -5.75 32.031 16.688 1 94.19 76 SER A N 1
ATOM 620 C CA . SER A 1 76 ? -5.98 32.719 17.953 1 94.19 76 SER A CA 1
ATOM 621 C C . SER A 1 76 ? -6.777 34 17.734 1 94.19 76 SER A C 1
ATOM 623 O O . SER A 1 76 ? -6.66 34.656 16.703 1 94.19 76 SER A O 1
ATOM 625 N N . SER A 1 77 ? -7.59 34.25 18.781 1 95.19 77 SER A N 1
ATOM 626 C CA . SER A 1 77 ? -8.43 35.438 18.703 1 95.19 77 SER A CA 1
ATOM 627 C C . SER A 1 77 ? -7.773 36.625 19.391 1 95.19 77 SER A C 1
ATOM 629 O O . SER A 1 77 ? -6.887 36.469 20.234 1 95.19 77 SER A O 1
ATOM 631 N N . ARG A 1 78 ? -8.18 37.812 18.953 1 91.94 78 ARG A N 1
ATOM 632 C CA . ARG A 1 78 ? -7.828 39.062 19.625 1 91.94 78 ARG A CA 1
ATOM 633 C C . ARG A 1 78 ? -9.07 39.875 19.922 1 91.94 78 ARG A C 1
ATOM 635 O O . ARG A 1 78 ? -10.062 39.812 19.188 1 91.94 78 ARG A O 1
ATOM 642 N N . ASN A 1 79 ? -8.953 40.562 21 1 89.75 79 ASN A N 1
ATOM 643 C CA . ASN A 1 79 ? -10.078 41.406 21.406 1 89.75 79 ASN A CA 1
ATOM 644 C C . ASN A 1 79 ? -10.164 42.688 20.578 1 89.75 79 ASN A C 1
ATOM 646 O O . ASN A 1 79 ? -9.141 43.312 20.297 1 89.75 79 ASN A O 1
ATOM 650 N N . ARG A 1 80 ? -11.359 42.906 20.109 1 83.62 80 ARG A N 1
ATOM 651 C CA . ARG A 1 80 ? -11.625 44.219 19.531 1 83.62 80 ARG A CA 1
ATOM 652 C C . ARG A 1 80 ? -12.391 45.125 20.5 1 83.62 80 ARG A C 1
ATOM 654 O O . ARG A 1 80 ? -13.539 44.812 20.859 1 83.62 80 ARG A O 1
ATOM 661 N N . ASP A 1 81 ? -11.719 46.031 21.188 1 72.56 81 ASP A N 1
ATOM 662 C CA . ASP A 1 81 ? -12.344 46.844 22.219 1 72.56 81 ASP A CA 1
ATOM 663 C C . ASP A 1 81 ? -13.258 47.906 21.594 1 72.56 81 ASP A C 1
ATOM 665 O O . ASP A 1 81 ? -12.789 48.875 20.984 1 72.56 81 ASP A O 1
ATOM 669 N N . LEU A 1 82 ? -14.523 47.562 21.391 1 67.44 82 LEU A N 1
ATOM 670 C CA . LEU A 1 82 ? -15.445 48.562 20.859 1 67.44 82 LEU A CA 1
ATOM 671 C C . LEU A 1 82 ? -16.172 49.281 22 1 67.44 82 LEU A C 1
ATOM 673 O O . LEU A 1 82 ? -17.109 50.031 21.75 1 67.44 82 LEU A O 1
ATOM 677 N N . GLY A 1 83 ? -15.562 49.344 23.203 1 61.03 83 GLY A N 1
ATOM 678 C CA . GLY A 1 83 ? -16.141 50.094 24.312 1 61.03 83 GLY A CA 1
ATOM 679 C C . GLY A 1 83 ? -17.266 49.344 25.016 1 61.03 83 GLY A C 1
ATOM 680 O O . GLY A 1 83 ? -17.281 48.125 25.031 1 61.03 83 GLY A O 1
ATOM 681 N N . ASN A 1 84 ? -18.328 50.125 25.594 1 59.19 84 ASN A N 1
ATOM 682 C CA . ASN A 1 84 ? -19.391 49.781 26.531 1 59.19 84 ASN A CA 1
ATOM 683 C C . ASN A 1 84 ? -20.438 48.875 25.875 1 59.19 84 ASN A C 1
ATOM 685 O O . ASN A 1 84 ? -21.641 49.125 25.984 1 59.19 84 ASN A O 1
ATOM 689 N N . GLU A 1 85 ? -19.922 47.719 25.109 1 72.44 85 GLU A N 1
ATOM 690 C CA . GLU A 1 85 ? -20.953 46.938 24.438 1 72.44 85 GLU A CA 1
ATOM 691 C C . GLU A 1 85 ? -21.188 45.594 25.156 1 72.44 85 GLU A C 1
ATOM 693 O O . GLU A 1 85 ? -20.297 45.062 25.812 1 72.44 85 GLU A O 1
ATOM 698 N N . LEU A 1 86 ? -22.453 45.188 25.344 1 84.75 86 LEU A N 1
ATOM 699 C CA . LEU A 1 86 ? -22.953 43.938 25.891 1 84.75 86 LEU A CA 1
ATOM 700 C C . LEU A 1 86 ? -22.406 42.75 25.094 1 84.75 86 LEU A C 1
ATOM 702 O O . LEU A 1 86 ? -22.188 41.656 25.641 1 84.75 86 LEU A O 1
ATOM 706 N N . ASP A 1 87 ? -22.016 43.094 23.891 1 91.12 87 ASP A N 1
ATOM 707 C CA . ASP A 1 87 ? -21.578 42 23.016 1 91.12 87 ASP A CA 1
ATOM 708 C C . ASP A 1 87 ? -20.047 41.844 23.062 1 91.12 87 ASP A C 1
ATOM 710 O O . ASP A 1 87 ? -19.328 42.812 23.391 1 91.12 87 ASP A O 1
ATOM 714 N N . MET A 1 88 ? -19.578 40.719 22.844 1 92.06 88 MET A N 1
ATOM 715 C CA . MET A 1 88 ? -18.156 40.406 22.734 1 92.06 88 MET A CA 1
ATOM 716 C C . MET A 1 88 ? -17.703 40.469 21.281 1 92.06 88 MET A C 1
ATOM 718 O O . MET A 1 88 ? -18.328 39.812 20.406 1 92.06 88 MET A O 1
ATOM 722 N N . HIS A 1 89 ? -16.688 41.25 21 1 92.88 89 HIS A N 1
ATOM 723 C CA . HIS A 1 89 ? -16.125 41.344 19.656 1 92.88 89 HIS A CA 1
ATOM 724 C C . HIS A 1 89 ? -14.727 40.75 19.578 1 92.88 89 HIS A C 1
ATOM 726 O O . HIS A 1 89 ? -13.828 41.188 20.312 1 92.88 89 HIS A O 1
ATOM 732 N N . ILE A 1 90 ? -14.578 39.781 18.719 1 94.44 90 ILE A N 1
ATOM 733 C CA . ILE A 1 90 ? -13.281 39.125 18.578 1 94.44 90 ILE A CA 1
ATOM 734 C C . ILE A 1 90 ? -12.867 39.125 17.109 1 94.44 90 ILE A C 1
ATOM 736 O O . ILE A 1 90 ? -13.727 39.125 16.219 1 94.44 90 ILE A O 1
ATOM 740 N N . THR A 1 91 ? -11.562 39.094 16.891 1 94.56 91 THR A N 1
ATOM 741 C CA . THR A 1 91 ? -11.055 39.156 15.523 1 94.56 91 THR A CA 1
ATOM 742 C C . THR A 1 91 ? -10.062 38.031 15.266 1 94.56 91 THR A C 1
ATOM 744 O O . THR A 1 91 ? -9.438 37.531 16.203 1 94.56 91 THR A O 1
ATOM 747 N N . PHE A 1 92 ? -9.961 37.625 14.023 1 94.88 92 PHE A N 1
ATOM 748 C CA . PHE A 1 92 ? -9.07 36.562 13.617 1 94.88 92 PHE A CA 1
ATOM 749 C C . PHE A 1 92 ? -8.227 36.969 12.414 1 94.88 92 PHE A C 1
ATOM 751 O O . PHE A 1 92 ? -8.719 37.656 11.508 1 94.88 92 PHE A O 1
ATOM 758 N N . ASN A 1 93 ? -6.934 36.531 12.469 1 93.06 93 ASN A N 1
ATOM 759 C CA . ASN A 1 93 ? -5.984 36.719 11.375 1 93.06 93 ASN A CA 1
ATOM 760 C C . ASN A 1 93 ? -5.898 35.469 10.5 1 93.06 93 ASN A C 1
ATOM 762 O O . ASN A 1 93 ? -5.645 34.375 10.992 1 93.06 93 ASN A O 1
ATOM 766 N N . THR A 1 94 ? -6.152 35.594 9.195 1 93.62 94 THR A N 1
ATOM 767 C CA . THR A 1 94 ? -6.07 34.438 8.305 1 93.62 94 THR A CA 1
ATOM 768 C C . THR A 1 94 ? -4.949 34.625 7.285 1 93.62 94 THR A C 1
ATOM 770 O O . THR A 1 94 ? -4.871 33.875 6.305 1 93.62 94 THR A O 1
ATOM 773 N N . ASN A 1 95 ? -4.137 35.531 7.656 1 88.75 95 ASN A N 1
ATOM 774 C CA . ASN A 1 95 ? -3.033 35.781 6.738 1 88.75 95 ASN A CA 1
ATOM 775 C C . ASN A 1 95 ? -1.996 34.656 6.777 1 88.75 95 ASN A C 1
ATOM 777 O O . ASN A 1 95 ? -1.878 33.969 7.777 1 88.75 95 ASN A O 1
ATOM 781 N N . ASP A 1 96 ? -1.283 34.406 5.754 1 87.5 96 ASP A N 1
ATOM 782 C CA . ASP A 1 96 ? -0.125 33.5 5.645 1 87.5 96 ASP A CA 1
ATOM 783 C C . ASP A 1 96 ? -0.556 32.062 5.555 1 87.5 96 ASP A C 1
ATOM 785 O O . ASP A 1 96 ? 0.286 31.156 5.539 1 87.5 96 ASP A O 1
ATOM 789 N N . VAL A 1 97 ? -1.895 31.781 5.617 1 91.75 97 VAL A N 1
ATOM 790 C CA . VAL A 1 97 ? -2.352 30.422 5.352 1 91.75 97 VAL A CA 1
ATOM 791 C C . VAL A 1 97 ? -2.023 30.047 3.91 1 91.75 97 VAL A C 1
ATOM 793 O O . VAL A 1 97 ? -2.387 30.75 2.973 1 91.75 97 VAL A O 1
ATOM 796 N N . PRO A 1 98 ? -1.315 28.984 3.768 1 88 98 PRO A N 1
ATOM 797 C CA . PRO A 1 98 ? -0.937 28.594 2.412 1 88 98 PRO A CA 1
ATOM 798 C C . PRO A 1 98 ? -2.141 28.422 1.486 1 88 98 PRO A C 1
ATOM 800 O O . PRO A 1 98 ? -3.178 27.906 1.904 1 88 98 PRO A O 1
ATOM 803 N N . MET A 1 99 ? -1.979 28.781 0.238 1 86.75 99 MET A N 1
ATOM 804 C CA . MET A 1 99 ? -3.07 28.781 -0.731 1 86.75 99 MET A CA 1
ATOM 805 C C . MET A 1 99 ? -3.416 27.359 -1.175 1 86.75 99 MET A C 1
ATOM 807 O O . MET A 1 99 ? -4.52 27.125 -1.668 1 86.75 99 MET A O 1
ATOM 811 N N . ASP A 1 100 ? -2.527 26.516 -1.009 1 87 100 ASP A N 1
ATOM 812 C CA . ASP A 1 100 ? -2.736 25.172 -1.514 1 87 100 ASP A CA 1
ATOM 813 C C . ASP A 1 100 ? -3.426 24.297 -0.47 1 87 100 ASP A C 1
ATOM 815 O O . ASP A 1 100 ? -3.668 23.109 -0.708 1 87 100 ASP A O 1
ATOM 819 N N . LEU A 1 101 ? -3.768 24.844 0.645 1 92.38 101 LEU A N 1
ATOM 820 C CA . LEU A 1 101 ? -4.527 24.125 1.657 1 92.38 101 LEU A CA 1
ATOM 821 C C . LEU A 1 101 ? -6.023 24.203 1.378 1 92.38 101 LEU A C 1
ATOM 823 O O . LEU A 1 101 ? -6.551 25.281 1.11 1 92.38 101 LEU A O 1
ATOM 827 N N . MET A 1 102 ? -6.613 23.094 1.398 1 95.38 102 MET A N 1
ATOM 828 C CA . MET A 1 102 ? -8.062 23.031 1.207 1 95.38 102 MET A CA 1
ATOM 829 C C . MET A 1 102 ? -8.773 22.797 2.537 1 95.38 102 MET A C 1
ATOM 831 O O . MET A 1 102 ? -8.547 21.797 3.201 1 95.38 102 MET A O 1
ATOM 835 N N . LEU A 1 103 ? -9.656 23.656 2.875 1 97.25 103 LEU A N 1
ATOM 836 C CA . LEU A 1 103 ? -10.375 23.578 4.145 1 97.25 103 LEU A CA 1
ATOM 837 C C . LEU A 1 103 ? -11.422 22.469 4.105 1 97.25 103 LEU A C 1
ATOM 839 O O . LEU A 1 103 ? -12.211 22.391 3.164 1 97.25 103 LEU A O 1
ATOM 843 N N . VAL A 1 104 ? -11.398 21.625 5.086 1 97.19 104 VAL A N 1
ATOM 844 C CA . VAL A 1 104 ? -12.375 20.547 5.223 1 97.19 104 VAL A CA 1
ATOM 845 C C . VAL A 1 104 ? -13.445 20.953 6.238 1 97.19 104 VAL A C 1
ATOM 847 O O . VAL A 1 104 ? -14.641 20.859 5.961 1 97.19 104 VAL A O 1
ATOM 850 N N . GLN A 1 105 ? -12.992 21.375 7.359 1 97.19 105 GLN A N 1
ATOM 851 C CA . GLN A 1 105 ? -13.875 21.766 8.453 1 97.19 105 GLN A CA 1
ATOM 852 C C . GLN A 1 105 ? -13.234 22.828 9.336 1 97.19 105 GLN A C 1
ATOM 854 O O . GLN A 1 105 ? -12.016 22.875 9.477 1 97.19 105 GLN A O 1
ATOM 859 N N . ALA A 1 106 ? -14.078 23.688 9.898 1 97.88 106 ALA A N 1
ATOM 860 C CA . ALA A 1 106 ? -13.617 24.703 10.844 1 97.88 106 ALA A CA 1
ATOM 861 C C . ALA A 1 106 ? -14.609 24.875 11.984 1 97.88 106 ALA A C 1
ATOM 863 O O . ALA A 1 106 ? -15.82 24.922 11.758 1 97.88 106 ALA A O 1
ATOM 864 N N . MET A 1 107 ? -14.102 24.906 13.18 1 97.38 107 MET A N 1
ATOM 865 C CA . MET A 1 107 ? -14.938 25.062 14.367 1 97.38 107 MET A CA 1
ATOM 866 C C . MET A 1 107 ? -14.438 26.219 15.234 1 97.38 107 MET A C 1
ATOM 868 O O . MET A 1 107 ? -13.242 26.328 15.5 1 97.38 107 MET A O 1
ATOM 872 N N . LEU A 1 108 ? -15.336 27.078 15.617 1 97.75 108 LEU A N 1
ATOM 873 C CA . LEU A 1 108 ? -15.047 28.094 16.625 1 97.75 108 LEU A CA 1
ATOM 874 C C . LEU A 1 108 ? -15.336 27.578 18.031 1 97.75 108 LEU A C 1
ATOM 876 O O . LEU A 1 108 ? -16.391 26.984 18.266 1 97.75 108 LEU A O 1
ATOM 880 N N . ARG A 1 109 ? -14.391 27.844 18.891 1 96.38 109 ARG A N 1
ATOM 881 C CA . ARG A 1 109 ? -14.555 27.391 20.266 1 96.38 109 ARG A CA 1
ATOM 882 C C . ARG A 1 109 ? -14.484 28.578 21.234 1 96.38 109 ARG A C 1
ATOM 884 O O . ARG A 1 109 ? -13.523 29.344 21.219 1 96.38 109 ARG A O 1
ATOM 891 N N . ILE A 1 110 ? -15.547 28.641 22.047 1 95.56 110 ILE A N 1
ATOM 892 C CA . ILE A 1 110 ? -15.641 29.672 23.078 1 95.56 110 ILE A CA 1
ATOM 893 C C . ILE A 1 110 ? -15.906 29.047 24.438 1 95.56 110 ILE A C 1
ATOM 895 O O . ILE A 1 110 ? -16.844 28.25 24.578 1 95.56 110 ILE A O 1
ATOM 899 N N . TYR A 1 111 ? -15.086 29.422 25.375 1 94.12 111 TYR A N 1
ATOM 900 C CA . TYR A 1 111 ? -15.281 28.844 26.703 1 94.12 111 TYR A CA 1
ATOM 901 C C . TYR A 1 111 ? -16.266 29.672 27.516 1 94.12 111 TYR A C 1
ATOM 903 O O . TYR A 1 111 ? -16.25 30.906 27.484 1 94.12 111 TYR A O 1
ATOM 911 N N . LYS A 1 112 ? -17.141 28.953 28.25 1 92.81 112 LYS A N 1
ATOM 912 C CA . LYS A 1 112 ? -18.109 29.594 29.141 1 92.81 112 LYS A CA 1
ATOM 913 C C . LYS A 1 112 ? -17.906 29.156 30.578 1 92.81 112 LYS A C 1
ATOM 915 O O . LYS A 1 112 ? -17.703 27.969 30.844 1 92.81 112 LYS A O 1
ATOM 920 N N . GLN A 1 113 ? -17.859 30.094 31.406 1 91 113 GLN A N 1
ATOM 921 C CA . GLN A 1 113 ? -17.875 29.875 32.844 1 91 113 GLN A CA 1
ATOM 922 C C . GLN A 1 113 ? -19.266 30.125 33.438 1 91 113 GLN A C 1
ATOM 924 O O . GLN A 1 113 ? -20.062 30.844 32.844 1 91 113 GLN A O 1
ATOM 929 N N . PRO A 1 114 ? -19.562 29.438 34.469 1 89.5 114 PRO A N 1
ATOM 930 C CA . PRO A 1 114 ? -20.875 29.688 35.094 1 89.5 114 PRO A CA 1
ATOM 931 C C . PRO A 1 114 ? -21.062 31.141 35.5 1 89.5 114 PRO A C 1
ATOM 933 O O . PRO A 1 114 ? -20.109 31.781 35.938 1 89.5 114 PRO A O 1
ATOM 936 N N . SER A 1 115 ? -22.203 31.656 35.094 1 82 115 SER A N 1
ATOM 937 C CA . SER A 1 115 ? -22.516 33.031 35.438 1 82 115 SER A CA 1
ATOM 938 C C . SER A 1 115 ? -23.031 33.156 36.875 1 82 115 SER A C 1
ATOM 940 O O . SER A 1 115 ? -23.625 32.219 37.406 1 82 115 SER A O 1
ATOM 942 N N . LEU A 1 116 ? -22.438 34.125 37.594 1 67.19 116 LEU A N 1
ATOM 943 C CA . LEU A 1 116 ? -22.859 34.312 38.969 1 67.19 116 LEU A CA 1
ATOM 944 C C . LEU A 1 116 ? -24.312 34.75 39.062 1 67.19 116 LEU A C 1
ATOM 946 O O . LEU A 1 116 ? -24.891 34.812 40.125 1 67.19 116 LEU A O 1
ATOM 950 N N . GLN A 1 117 ? -24.844 34.969 37.875 1 62.22 117 GLN A N 1
ATOM 951 C CA . GLN A 1 117 ? -26.188 35.531 38.031 1 62.22 117 GLN A CA 1
ATOM 952 C C . GLN A 1 117 ? -27.203 34.406 38.281 1 62.22 117 GLN A C 1
ATOM 954 O O . GLN A 1 117 ? -27.047 33.312 37.781 1 62.22 117 GLN A O 1
ATOM 959 N N . GLU A 1 118 ? -27.875 34.5 39.438 1 56.78 118 GLU A N 1
ATOM 960 C CA . GLU A 1 118 ? -28.688 33.625 40.25 1 56.78 118 GLU A CA 1
ATOM 961 C C . GLU A 1 118 ? -29.766 32.906 39.406 1 56.78 118 GLU A C 1
ATOM 963 O O . GLU A 1 118 ? -30.203 31.812 39.75 1 56.78 118 GLU A O 1
ATOM 968 N N . GLN A 1 119 ? -30.406 33.438 38.312 1 58.25 119 GLN A N 1
ATOM 969 C CA . GLN A 1 119 ? -31.641 32.781 37.906 1 58.25 119 GLN A CA 1
ATOM 970 C C . GLN A 1 119 ? -31.359 31.719 36.844 1 58.25 119 GLN A C 1
ATOM 972 O O . GLN A 1 119 ? -30.547 31.922 35.969 1 58.25 119 GLN A O 1
ATOM 977 N N . ARG A 1 120 ? -31.734 30.469 37.188 1 60.84 120 ARG A N 1
ATOM 978 C CA . ARG A 1 120 ? -31.734 29.297 36.344 1 60.84 120 ARG A CA 1
ATOM 979 C C . ARG A 1 120 ? -32.375 29.641 34.969 1 60.84 120 ARG A C 1
ATOM 981 O O . ARG A 1 120 ? -33.562 29.438 34.781 1 60.84 120 ARG A O 1
ATOM 988 N N . GLN A 1 121 ? -31.641 30.516 34.031 1 73.31 121 GLN A N 1
ATOM 989 C CA . GLN A 1 121 ? -32.25 30.906 32.75 1 73.31 121 GLN A CA 1
ATOM 990 C C . GLN A 1 121 ? -31.469 30.344 31.578 1 73.31 121 GLN A C 1
ATOM 992 O O . GLN A 1 121 ? -30.266 30.109 31.672 1 73.31 121 GLN A O 1
ATOM 997 N N . ASN A 1 122 ? -32.219 29.812 30.625 1 84.69 122 ASN A N 1
ATOM 998 C CA . ASN A 1 122 ? -31.688 29.422 29.328 1 84.69 122 ASN A CA 1
ATOM 999 C C . ASN A 1 122 ? -31.125 30.625 28.562 1 84.69 122 ASN A C 1
ATOM 1001 O O . ASN A 1 122 ? -31.688 31.719 28.641 1 84.69 122 ASN A O 1
ATOM 1005 N N . LEU A 1 123 ? -29.922 30.406 28.125 1 88.38 123 LEU A N 1
ATOM 1006 C CA . LEU A 1 123 ? -29.266 31.453 27.344 1 88.38 123 LEU A CA 1
ATOM 1007 C C . LEU A 1 123 ? -29.047 30.984 25.891 1 88.38 123 LEU A C 1
ATOM 1009 O O . LEU A 1 123 ? -28.797 29.812 25.656 1 88.38 123 LEU A O 1
ATOM 1013 N N . THR A 1 124 ? -29.25 31.938 25.016 1 92.19 124 THR A N 1
ATOM 1014 C CA . THR A 1 124 ? -28.906 31.672 23.625 1 92.19 124 THR A CA 1
ATOM 1015 C C . THR A 1 124 ? -27.734 32.531 23.188 1 92.19 124 THR A C 1
ATOM 1017 O O . THR A 1 124 ? -27.781 33.781 23.297 1 92.19 124 THR A O 1
ATOM 1020 N N . ILE A 1 125 ? -26.719 31.875 22.797 1 94.19 125 ILE A N 1
ATOM 1021 C CA . ILE A 1 125 ? -25.531 32.562 22.328 1 94.19 125 ILE A CA 1
ATOM 1022 C C . ILE A 1 125 ? -25.516 32.594 20.797 1 94.19 125 ILE A C 1
ATOM 1024 O O . ILE A 1 125 ? -25.594 31.531 20.172 1 94.19 125 ILE A O 1
ATOM 1028 N N . SER A 1 126 ? -25.422 33.75 20.203 1 95.31 126 SER A N 1
ATOM 1029 C CA . SER A 1 126 ? -25.406 33.875 18.75 1 95.31 126 SER A CA 1
ATOM 1030 C C . SER A 1 126 ? -24.109 34.5 18.266 1 95.31 126 SER A C 1
ATOM 1032 O O . SER A 1 126 ? -23.594 35.438 18.859 1 95.31 126 SER A O 1
ATOM 1034 N N . VAL A 1 127 ? -23.609 33.906 17.188 1 96.69 127 VAL A N 1
ATOM 1035 C CA . VAL A 1 127 ? -22.391 34.406 16.562 1 96.69 127 VAL A CA 1
ATOM 1036 C C . VAL A 1 127 ? -22.719 35.094 15.242 1 96.69 127 VAL A C 1
ATOM 1038 O O . VAL A 1 127 ? -23.453 34.531 14.414 1 96.69 127 VAL A O 1
ATOM 1041 N N . TYR A 1 128 ? -22.172 36.344 15.062 1 94.88 128 TYR A N 1
ATOM 1042 C CA . TYR A 1 128 ? -22.391 37.125 13.852 1 94.88 128 TYR A CA 1
ATOM 1043 C C . TYR A 1 128 ? -21.078 37.438 13.156 1 94.88 128 TYR A C 1
ATOM 1045 O O . TYR A 1 128 ? -20.062 37.656 13.812 1 94.88 128 TYR A O 1
ATOM 1053 N N . LYS A 1 129 ? -21.141 37.438 11.844 1 94.5 129 LYS A N 1
ATOM 1054 C CA . LYS A 1 129 ? -19.969 37.875 11.086 1 94.5 129 LYS A CA 1
ATOM 1055 C C . LYS A 1 129 ? -20.172 39.281 10.555 1 94.5 129 LYS A C 1
ATOM 1057 O O . LYS A 1 129 ? -21.297 39.656 10.156 1 94.5 129 LYS A O 1
ATOM 1062 N N . LYS A 1 130 ? -19.125 39.969 10.539 1 89.88 130 LYS A N 1
ATOM 1063 C CA . LYS A 1 130 ? -19.172 41.344 9.992 1 89.88 130 LYS A CA 1
ATOM 1064 C C . LYS A 1 130 ? -19.219 41.312 8.469 1 89.88 130 LYS A C 1
ATOM 1066 O O . LYS A 1 130 ? -18.453 40.562 7.836 1 89.88 130 LYS A O 1
ATOM 1071 N N . ILE A 1 131 ? -20.141 42.031 7.891 1 86.62 131 ILE A N 1
ATOM 1072 C CA . ILE A 1 131 ? -20.234 42.156 6.441 1 86.62 131 ILE A CA 1
ATOM 1073 C C . ILE A 1 131 ? -19.594 43.469 5.992 1 86.62 131 ILE A C 1
ATOM 1075 O O . ILE A 1 131 ? -19.938 44.562 6.508 1 86.62 131 ILE A O 1
ATOM 1079 N N . TYR A 1 132 ? -18.594 43.375 5.195 1 73.31 132 TYR A N 1
ATOM 1080 C CA . TYR A 1 132 ? -17.906 44.562 4.711 1 73.31 132 TYR A CA 1
ATOM 1081 C C . TYR A 1 132 ? -18.547 45.062 3.424 1 73.31 132 TYR A C 1
ATOM 1083 O O . TYR A 1 132 ? -18.703 44.312 2.463 1 73.31 132 TYR A O 1
ATOM 1091 N N . SER A 1 133 ? -19.641 45.812 3.391 1 63.97 133 SER A N 1
ATOM 1092 C CA . SER A 1 133 ? -20.219 46.406 2.186 1 63.97 133 SER A CA 1
ATOM 1093 C C . SER A 1 133 ? -19.453 47.656 1.776 1 63.97 133 SER A C 1
ATOM 1095 O O . SER A 1 133 ? -18.828 48.312 2.617 1 63.97 133 SER A O 1
ATOM 1097 N N . HIS A 1 134 ? -19.031 47.875 0.435 1 59.84 134 HIS A N 1
ATOM 1098 C CA . HIS A 1 134 ? -18.312 49 -0.172 1 59.84 134 HIS A CA 1
ATOM 1099 C C . HIS A 1 134 ? -18.766 50.312 0.433 1 59.84 134 HIS A C 1
ATOM 1101 O O . HIS A 1 134 ? -17.984 51.281 0.477 1 59.84 134 HIS A O 1
ATOM 1107 N N . ASN A 1 135 ? -20.109 50.656 0.437 1 53.34 135 ASN A N 1
ATOM 1108 C CA . ASN A 1 135 ? -20.531 52.031 0.655 1 53.34 135 ASN A CA 1
ATOM 1109 C C . ASN A 1 135 ? -20.5 52.406 2.137 1 53.34 135 ASN A C 1
ATOM 1111 O O . ASN A 1 135 ? -20.547 53.562 2.49 1 53.34 135 ASN A O 1
ATOM 1115 N N . GLN A 1 136 ? -21.328 51.781 3.127 1 50.03 136 GLN A N 1
ATOM 1116 C CA . GLN A 1 136 ? -21.688 52.375 4.406 1 50.03 136 GLN A CA 1
ATOM 1117 C C . GLN A 1 136 ? -20.781 51.875 5.527 1 50.03 136 GLN A C 1
ATOM 1119 O O . GLN A 1 136 ? -20.422 50.688 5.555 1 50.03 136 GLN A O 1
ATOM 1124 N N . ASP A 1 137 ? -19.984 52.719 6.203 1 50.25 137 ASP A N 1
ATOM 1125 C CA . ASP A 1 137 ? -19.141 52.625 7.387 1 50.25 137 ASP A CA 1
ATOM 1126 C C . ASP A 1 137 ? -19.703 51.625 8.391 1 50.25 137 ASP A C 1
ATOM 1128 O O . ASP A 1 137 ? -19.047 51.281 9.375 1 50.25 137 ASP A O 1
ATOM 1132 N N . GLY A 1 138 ? -21.078 51.688 8.711 1 54.75 138 GLY A N 1
ATOM 1133 C CA . GLY A 1 138 ? -21.672 51.031 9.859 1 54.75 138 GLY A CA 1
ATOM 1134 C C . GLY A 1 138 ? -21.797 49.531 9.688 1 54.75 138 GLY A C 1
ATOM 1135 O O . GLY A 1 138 ? -22.484 49.062 8.773 1 54.75 138 GLY A O 1
ATOM 1136 N N . GLY A 1 139 ? -20.875 48.719 9.898 1 61.56 139 GLY A N 1
ATOM 1137 C CA . GLY A 1 139 ? -20.609 47.312 9.688 1 61.56 139 GLY A CA 1
ATOM 1138 C C . GLY A 1 139 ? -21.812 46.406 10.008 1 61.56 139 GLY A C 1
ATOM 1139 O O . GLY A 1 139 ? -22.391 46.531 11.086 1 61.56 139 GLY A O 1
ATOM 1140 N N . ALA A 1 140 ? -22.594 46 9.039 1 81.19 140 ALA A N 1
ATOM 1141 C CA . ALA A 1 140 ? -23.672 45.031 9.172 1 81.19 140 ALA A CA 1
ATOM 1142 C C . ALA A 1 140 ? -23.125 43.656 9.547 1 81.19 140 ALA A C 1
ATOM 1144 O O . ALA A 1 140 ? -21.969 43.312 9.266 1 81.19 140 ALA A O 1
ATOM 1145 N N . TYR A 1 141 ? -23.938 43.062 10.484 1 89.88 141 TYR A N 1
ATOM 1146 C CA . TYR A 1 141 ? -23.578 41.719 10.93 1 89.88 141 TYR A CA 1
ATOM 1147 C C . TYR A 1 141 ? -24.594 40.719 10.406 1 89.88 141 TYR A C 1
ATOM 1149 O O . TYR A 1 141 ? -25.781 41 10.289 1 89.88 141 TYR A O 1
ATOM 1157 N N . ARG A 1 142 ? -24.141 39.625 10.031 1 93.12 142 ARG A N 1
ATOM 1158 C CA . ARG A 1 142 ? -24.969 38.469 9.641 1 93.12 142 ARG A CA 1
ATOM 1159 C C . ARG A 1 142 ? -24.828 37.312 10.617 1 93.12 142 ARG A C 1
ATOM 1161 O O . ARG A 1 142 ? -23.703 36.938 10.977 1 93.12 142 ARG A O 1
ATOM 1168 N N . ILE A 1 143 ? -25.938 36.719 10.992 1 94 143 ILE A N 1
ATOM 1169 C CA . ILE A 1 143 ? -25.922 35.625 11.961 1 94 143 ILE A CA 1
ATOM 1170 C C . ILE A 1 143 ? -25.344 34.375 11.305 1 94 143 ILE A C 1
ATOM 1172 O O . ILE A 1 143 ? -25.703 34.062 10.172 1 94 143 ILE A O 1
ATOM 1176 N N . LEU A 1 144 ? -24.562 33.75 12.008 1 96.12 144 LEU A N 1
ATOM 1177 C CA . LEU A 1 144 ? -23.953 32.5 11.523 1 96.12 144 LEU A CA 1
ATOM 1178 C C . LEU A 1 144 ? -24.609 31.297 12.18 1 96.12 144 LEU A C 1
ATOM 1180 O O . LEU A 1 144 ? -25.062 30.375 11.492 1 96.12 144 LEU A O 1
ATOM 1184 N N . GLN A 1 145 ? -24.594 31.312 13.469 1 95.81 145 GLN A N 1
ATOM 1185 C CA . GLN A 1 145 ? -25.141 30.188 14.227 1 95.81 145 GLN A CA 1
ATOM 1186 C C . GLN A 1 145 ? -25.531 30.625 15.641 1 95.81 145 GLN A C 1
ATOM 1188 O O . GLN A 1 145 ? -24.969 31.578 16.172 1 95.81 145 GLN A O 1
ATOM 1193 N N . SER A 1 146 ? -26.531 29.906 16.172 1 95.19 146 SER A N 1
ATOM 1194 C CA . SER A 1 146 ? -26.922 30.109 17.547 1 95.19 146 SER A CA 1
ATOM 1195 C C . SER A 1 146 ? -26.938 28.781 18.312 1 95.19 146 SER A C 1
ATOM 1197 O O . SER A 1 146 ? -27.203 27.734 17.75 1 95.19 146 SER A O 1
ATOM 1199 N N . LEU A 1 147 ? -26.547 28.938 19.578 1 94.69 147 LEU A N 1
ATOM 1200 C CA . LEU A 1 147 ? -26.5 27.766 20.438 1 94.69 147 LEU A CA 1
ATOM 1201 C C . LEU A 1 147 ? -27.172 28.047 21.781 1 94.69 147 LEU A C 1
ATOM 1203 O O . LEU A 1 147 ? -26.953 29.094 22.375 1 94.69 147 LEU A O 1
ATOM 1207 N N . ASN A 1 148 ? -27.969 27.047 22.188 1 92.31 148 ASN A N 1
ATOM 1208 C CA . ASN A 1 148 ? -28.625 27.172 23.484 1 92.31 148 ASN A CA 1
ATOM 1209 C C . ASN A 1 148 ? -27.781 26.547 24.594 1 92.31 148 ASN A C 1
ATOM 1211 O O . ASN A 1 148 ? -27.188 25.484 24.406 1 92.31 148 ASN A O 1
ATOM 1215 N N . THR A 1 149 ? -27.688 27.344 25.719 1 91.06 149 THR A N 1
ATOM 1216 C CA . THR A 1 149 ? -26.969 26.859 26.891 1 91.06 149 THR A CA 1
ATOM 1217 C C . THR A 1 149 ? -27.625 27.359 28.172 1 91.06 149 THR A C 1
ATOM 1219 O O . THR A 1 149 ? -28.75 27.875 28.141 1 91.06 149 THR A O 1
ATOM 1222 N N . THR A 1 150 ? -27.031 27 29.297 1 89 150 THR A N 1
ATOM 1223 C CA . THR A 1 150 ? -27.562 27.438 30.578 1 89 150 THR A CA 1
ATOM 1224 C C . THR A 1 150 ? -26.578 28.328 31.312 1 89 150 THR A C 1
ATOM 1226 O O . THR A 1 150 ? -25.375 28.328 30.984 1 89 150 THR A O 1
ATOM 1229 N N . VAL A 1 151 ? -27.125 29.031 32.219 1 85.88 151 VAL A N 1
ATOM 1230 C CA . VAL A 1 151 ? -26.297 29.969 32.969 1 85.88 151 VAL A CA 1
ATOM 1231 C C . VAL A 1 151 ? -25.25 29.188 33.781 1 85.88 151 VAL A C 1
ATOM 1233 O O . VAL A 1 151 ? -24.141 29.688 34 1 85.88 151 VAL A O 1
ATOM 1236 N N . ASN A 1 152 ? -25.516 27.969 34.062 1 87.75 152 ASN A N 1
ATOM 1237 C CA . ASN A 1 152 ? -24.625 27.188 34.906 1 87.75 152 ASN A CA 1
ATOM 1238 C C . ASN A 1 152 ? -23.672 26.312 34.094 1 87.75 152 ASN A C 1
ATOM 1240 O O . ASN A 1 152 ? -22.781 25.672 34.656 1 87.75 152 ASN A O 1
ATOM 1244 N N . TYR A 1 153 ? -23.844 26.406 32.875 1 89.38 153 TYR A N 1
ATOM 1245 C CA . TYR A 1 153 ? -22.984 25.562 32.031 1 89.38 153 TYR A CA 1
ATOM 1246 C C . TYR A 1 153 ? -21.531 25.969 32.125 1 89.38 153 TYR A C 1
ATOM 1248 O O . TYR A 1 153 ? -21.219 27.172 32.156 1 89.38 153 TYR A O 1
ATOM 1256 N N . LYS A 1 154 ? -20.672 24.969 32.219 1 90.81 154 LYS A N 1
ATOM 1257 C CA . LYS A 1 154 ? -19.219 25.188 32.219 1 90.81 154 LYS A CA 1
ATOM 1258 C C . LYS A 1 154 ? -18.547 24.328 31.141 1 90.81 154 LYS A C 1
ATOM 1260 O O . LYS A 1 154 ? -18.656 23.094 31.172 1 90.81 154 LYS A O 1
ATOM 1265 N N . GLY A 1 155 ? -17.859 25.016 30.203 1 91.94 155 GLY A N 1
ATOM 1266 C CA . GLY A 1 155 ? -17.172 24.25 29.172 1 91.94 155 GLY A CA 1
ATOM 1267 C C . GLY A 1 155 ? -17.078 24.984 27.844 1 91.94 155 GLY A C 1
ATOM 1268 O O . GLY A 1 155 ? -17.406 26.156 27.75 1 91.94 155 GLY A O 1
ATOM 1269 N N . TRP A 1 156 ? -16.562 24.266 26.906 1 94.25 156 TRP A N 1
ATOM 1270 C CA . TRP A 1 156 ? -16.375 24.828 25.562 1 94.25 156 TRP A CA 1
ATOM 1271 C C . TRP A 1 156 ? -17.672 24.734 24.75 1 94.25 156 TRP A C 1
ATOM 1273 O O . TRP A 1 156 ? -18.344 23.703 24.766 1 94.25 156 TRP A O 1
ATOM 1283 N N . LEU A 1 157 ? -18 25.828 24.125 1 94.5 157 LEU A N 1
ATOM 1284 C CA . LEU A 1 157 ? -19.062 25.891 23.125 1 94.5 157 LEU A CA 1
ATOM 1285 C C . LEU A 1 157 ? -18.5 25.891 21.719 1 94.5 157 LEU A C 1
ATOM 1287 O O . LEU A 1 157 ? -17.516 26.578 21.438 1 94.5 157 LEU A O 1
ATOM 1291 N N . GLU A 1 158 ? -19.109 25.109 20.875 1 95.69 158 GLU A N 1
ATOM 1292 C CA . GLU A 1 158 ? -18.578 24.953 19.531 1 95.69 158 GLU A CA 1
ATOM 1293 C C . GLU A 1 158 ? -19.547 25.484 18.484 1 95.69 158 GLU A C 1
ATOM 1295 O O . GLU A 1 158 ? -20.75 25.234 18.562 1 95.69 158 GLU A O 1
ATOM 1300 N N . PHE A 1 159 ? -19.031 26.25 17.547 1 96.56 159 PHE A N 1
ATOM 1301 C CA . PHE A 1 159 ? -19.797 26.781 16.438 1 96.56 159 PHE A CA 1
ATOM 1302 C C . PHE A 1 159 ? -19.141 26.438 15.109 1 96.56 159 PHE A C 1
ATOM 1304 O O . PHE A 1 159 ? -17.922 26.594 14.945 1 96.56 159 PHE A O 1
ATOM 1311 N N . ASN A 1 160 ? -19.891 26 14.172 1 96.44 160 ASN A N 1
ATOM 1312 C CA . ASN A 1 160 ? -19.359 25.656 12.859 1 96.44 160 ASN A CA 1
ATOM 1313 C C . ASN A 1 160 ? -19.062 26.906 12.031 1 96.44 160 ASN A C 1
ATOM 1315 O O . ASN A 1 160 ? -19.969 27.688 11.719 1 96.44 160 ASN A O 1
ATOM 1319 N N . LEU A 1 161 ? -17.859 27.062 11.719 1 97.75 161 LEU A N 1
ATOM 1320 C CA . LEU A 1 161 ? -17.453 28.234 10.961 1 97.75 161 LEU A CA 1
ATOM 1321 C C . LEU A 1 161 ? -16.844 27.828 9.617 1 97.75 161 LEU A C 1
ATOM 1323 O O . LEU A 1 161 ? -16.047 28.562 9.039 1 97.75 161 LEU A O 1
ATOM 1327 N N . THR A 1 162 ? -17.125 26.672 9.094 1 97.5 162 THR A N 1
ATOM 1328 C CA . THR A 1 162 ? -16.516 26.141 7.887 1 97.5 162 THR A CA 1
ATOM 1329 C C . THR A 1 162 ? -16.703 27.094 6.711 1 97.5 162 THR A C 1
ATOM 1331 O O . THR A 1 162 ? -15.742 27.484 6.047 1 97.5 162 THR A O 1
ATOM 1334 N N . GLN A 1 163 ? -17.922 27.562 6.508 1 96.62 163 GLN A N 1
ATOM 1335 C CA . GLN A 1 163 ? -18.219 28.438 5.375 1 96.62 163 GLN A CA 1
ATOM 1336 C C . GLN A 1 163 ? -17.594 29.812 5.566 1 96.62 163 GLN A C 1
ATOM 1338 O O . GLN A 1 163 ? -17.062 30.391 4.617 1 96.62 163 GLN A O 1
ATOM 1343 N N . THR A 1 164 ? -17.656 30.266 6.734 1 96.12 164 THR A N 1
ATOM 1344 C CA . THR A 1 164 ? -17.125 31.578 7.035 1 96.12 164 THR A CA 1
ATOM 1345 C C . THR A 1 164 ? -15.609 31.609 6.824 1 96.12 164 THR A C 1
ATOM 1347 O O . THR A 1 164 ? -15.078 32.5 6.168 1 96.12 164 THR A O 1
ATOM 1350 N N . LEU A 1 165 ? -14.938 30.609 7.418 1 96.75 165 LEU A N 1
ATOM 1351 C CA . LEU A 1 165 ? -13.484 30.562 7.262 1 96.75 165 LEU A CA 1
ATOM 1352 C C . LEU A 1 165 ? -13.102 30.391 5.801 1 96.75 165 LEU A C 1
ATOM 1354 O O . LEU A 1 165 ? -12.109 30.953 5.34 1 96.75 165 LEU A O 1
ATOM 1358 N N . HIS A 1 166 ? -13.836 29.625 5.094 1 95.38 166 HIS A N 1
ATOM 1359 C CA . HIS A 1 166 ? -13.602 29.453 3.664 1 95.38 166 HIS A CA 1
ATOM 1360 C C . HIS A 1 166 ? -13.641 30.797 2.936 1 95.38 166 HIS A C 1
ATOM 1362 O O . HIS A 1 166 ? -12.75 31.094 2.129 1 95.38 166 HIS A O 1
ATOM 1368 N N . THR A 1 167 ? -14.656 31.547 3.242 1 92.75 167 THR A N 1
ATOM 1369 C CA . THR A 1 167 ? -14.812 32.844 2.623 1 92.75 167 THR A CA 1
ATOM 1370 C C . THR A 1 167 ? -13.656 33.781 3.002 1 92.75 167 THR A C 1
ATOM 1372 O O . THR A 1 167 ? -13.141 34.5 2.16 1 92.75 167 THR A O 1
ATOM 1375 N N . TRP A 1 168 ? -13.289 33.75 4.273 1 93.62 168 TRP A N 1
ATOM 1376 C CA . TRP A 1 168 ? -12.172 34.594 4.73 1 93.62 168 TRP A CA 1
ATOM 1377 C C . TRP A 1 168 ? -10.891 34.25 3.973 1 93.62 168 TRP A C 1
ATOM 1379 O O . TRP A 1 168 ? -10.133 35.125 3.586 1 93.62 168 TRP A O 1
ATOM 1389 N N . LEU A 1 169 ? -10.648 32.969 3.719 1 93.44 169 LEU A N 1
ATOM 1390 C CA . LEU A 1 169 ? -9.422 32.5 3.084 1 93.44 169 LEU A CA 1
ATOM 1391 C C . LEU A 1 169 ? -9.414 32.844 1.596 1 93.44 169 LEU A C 1
ATOM 1393 O O . LEU A 1 169 ? -8.352 33.031 1.002 1 93.44 169 LEU A O 1
ATOM 1397 N N . LEU A 1 170 ? -10.523 32.906 0.999 1 88.94 170 LEU A N 1
ATOM 1398 C CA . LEU A 1 170 ? -10.625 33.281 -0.412 1 88.94 170 LEU A CA 1
ATOM 1399 C C . LEU A 1 170 ? -10.305 34.75 -0.624 1 88.94 170 LEU A C 1
ATOM 1401 O O . LEU A 1 170 ? -9.781 35.125 -1.676 1 88.94 170 LEU A O 1
ATOM 1405 N N . HIS A 1 171 ? -10.492 35.562 0.338 1 81 171 HIS A N 1
ATOM 1406 C CA . HIS A 1 171 ? -10.336 37.031 0.179 1 81 171 HIS A CA 1
ATOM 1407 C C . HIS A 1 171 ? -9.062 37.5 0.855 1 81 171 HIS A C 1
ATOM 1409 O O . HIS A 1 171 ? -8.922 38.719 1.122 1 81 171 HIS A O 1
ATOM 1415 N N . ARG A 1 172 ? -8.141 36.719 1.234 1 72.12 172 ARG A N 1
ATOM 1416 C CA . ARG A 1 172 ? -6.949 37.062 1.996 1 72.12 172 ARG A CA 1
ATOM 1417 C C . ARG A 1 172 ? -6.137 38.125 1.269 1 72.12 172 ARG A C 1
ATOM 1419 O O . ARG A 1 172 ? -5.434 38.906 1.901 1 72.12 172 ARG A O 1
ATOM 1426 N N . GLY A 1 173 ? -6.02 38.219 -0.047 1 61.84 173 GLY A N 1
ATOM 1427 C CA . GLY A 1 173 ? -5.207 39.156 -0.802 1 61.84 173 GLY A CA 1
ATOM 1428 C C . GLY A 1 173 ? -5.691 40.594 -0.676 1 61.84 173 GLY A C 1
ATOM 1429 O O . GLY A 1 173 ? -4.953 41.531 -0.994 1 61.84 173 GLY A O 1
ATOM 1430 N N . LEU A 1 174 ? -6.809 40.844 -0.468 1 55.72 174 LEU A N 1
ATOM 1431 C CA . LEU A 1 174 ? -7.312 42.219 -0.625 1 55.72 174 LEU A CA 1
ATOM 1432 C C . LEU A 1 174 ? -6.93 43.062 0.574 1 55.72 174 LEU A C 1
ATOM 1434 O O . LEU A 1 174 ? -6.602 44.25 0.417 1 55.72 174 LEU A O 1
ATOM 1438 N N . GLN A 1 175 ? -7.145 42.75 1.85 1 55.12 175 GLN A N 1
ATOM 1439 C CA . GLN A 1 175 ? -6.879 43.594 2.998 1 55.12 175 GLN A CA 1
ATOM 1440 C C . GLN A 1 175 ? -6.293 42.812 4.16 1 55.12 175 GLN A C 1
ATOM 1442 O O . GLN A 1 175 ? -6.812 41.75 4.516 1 55.12 175 GLN A O 1
ATOM 1447 N N . LYS A 1 176 ? -4.883 42.969 4.375 1 62.44 176 LYS A N 1
ATOM 1448 C CA . LYS A 1 176 ? -4.223 42.469 5.578 1 62.44 176 LYS A CA 1
ATOM 1449 C C . LYS A 1 176 ? -5.082 42.719 6.816 1 62.44 176 LYS A C 1
ATOM 1451 O O . LYS A 1 176 ? -4.594 43.219 7.824 1 62.44 176 LYS A O 1
ATOM 1456 N N . GLN A 1 177 ? -6.441 42.531 6.598 1 76.69 177 GLN A N 1
ATOM 1457 C CA . GLN A 1 177 ? -7.359 42.875 7.668 1 76.69 177 GLN A CA 1
ATOM 1458 C C . GLN A 1 177 ? -7.824 41.656 8.445 1 76.69 177 GLN A C 1
ATOM 1460 O O . GLN A 1 177 ? -7.848 40.531 7.902 1 76.69 177 GLN A O 1
ATOM 1465 N N . ARG A 1 178 ? -7.898 41.719 9.734 1 89.25 178 ARG A N 1
ATOM 1466 C CA . ARG A 1 178 ? -8.492 40.75 10.625 1 89.25 178 ARG A CA 1
ATOM 1467 C C . ARG A 1 178 ? -10 40.656 10.414 1 89.25 178 ARG A C 1
ATOM 1469 O O . ARG A 1 178 ? -10.633 41.594 9.977 1 89.25 178 ARG A O 1
ATOM 1476 N N . HIS A 1 179 ? -10.508 39.531 10.547 1 92.81 179 HIS A N 1
ATOM 1477 C CA . HIS A 1 179 ? -11.938 39.281 10.406 1 92.81 179 HIS A CA 1
ATOM 1478 C C . HIS A 1 179 ? -12.633 39.281 11.766 1 92.81 179 HIS A C 1
ATOM 1480 O O . HIS A 1 179 ? -12.164 38.656 12.711 1 92.81 179 HIS A O 1
ATOM 1486 N N . GLU A 1 180 ? -13.758 39.969 11.773 1 93.38 180 GLU A N 1
ATOM 1487 C CA . GLU A 1 180 ? -14.406 40.188 13.062 1 93.38 180 GLU A CA 1
ATOM 1488 C C . GLU A 1 180 ? -15.648 39.312 13.219 1 93.38 180 GLU A C 1
ATOM 1490 O O . GLU A 1 180 ? -16.422 39.156 12.273 1 93.38 180 GLU A O 1
ATOM 1495 N N . LEU A 1 181 ? -15.805 38.812 14.383 1 95.25 181 LEU A N 1
ATOM 1496 C CA . LEU A 1 181 ? -17.031 38.156 14.836 1 95.25 181 LEU A CA 1
ATOM 1497 C C . LEU A 1 181 ? -17.625 38.875 16.031 1 95.25 181 LEU A C 1
ATOM 1499 O O . LEU A 1 181 ? -16.891 39.312 16.922 1 95.25 181 LEU A O 1
ATOM 1503 N N . ARG A 1 182 ? -18.891 38.938 16.016 1 94.25 182 ARG A N 1
ATOM 1504 C CA . ARG A 1 182 ? -19.641 39.469 17.156 1 94.25 182 ARG A CA 1
ATOM 1505 C C . ARG A 1 182 ? -20.422 38.375 17.859 1 94.25 182 ARG A C 1
ATOM 1507 O O . ARG A 1 182 ? -21.172 37.625 17.203 1 94.25 182 ARG A O 1
ATOM 1514 N N . ILE A 1 183 ? -20.219 38.219 19.125 1 94.69 183 ILE A N 1
ATOM 1515 C CA . ILE A 1 183 ? -20.938 37.25 19.922 1 94.69 183 ILE A CA 1
ATOM 1516 C C . ILE A 1 183 ? -21.969 37.969 20.812 1 94.69 183 ILE A C 1
ATOM 1518 O O . ILE A 1 183 ? -21.594 38.812 21.609 1 94.69 183 ILE A O 1
ATOM 1522 N N . SER A 1 184 ? -23.203 37.5 20.688 1 92.94 184 SER A N 1
ATOM 1523 C CA . SER A 1 184 ? -24.281 38.219 21.391 1 92.94 184 SER A CA 1
ATOM 1524 C C . SER A 1 184 ? -25.234 37.219 22.062 1 92.94 184 SER A C 1
ATOM 1526 O O . SER A 1 184 ? -25.359 36.094 21.625 1 92.94 184 SER A O 1
ATOM 1528 N N . LEU A 1 185 ? -25.875 37.719 23.141 1 90 185 LEU A N 1
ATOM 1529 C CA . LEU A 1 185 ? -26.906 36.969 23.828 1 90 185 LEU A CA 1
ATOM 1530 C C . LEU A 1 185 ? -28.297 37.5 23.453 1 90 185 LEU A C 1
ATOM 1532 O O . LEU A 1 185 ? -29.281 37.188 24.125 1 90 185 LEU A O 1
ATOM 1536 N N . GLY A 1 186 ? -28.359 38.125 22.359 1 79.25 186 GLY A N 1
ATOM 1537 C CA . GLY A 1 186 ? -29.641 38.656 21.922 1 79.25 186 GLY A CA 1
ATOM 1538 C C . GLY A 1 186 ? -30.109 39.844 22.75 1 79.25 186 GLY A C 1
ATOM 1539 O O . GLY A 1 186 ? -29.312 40.719 23.078 1 79.25 186 GLY A O 1
ATOM 1540 N N . ASP A 1 187 ? -31.328 39.812 23 1 71.62 187 ASP A N 1
ATOM 1541 C CA . ASP A 1 187 ? -31.984 40.969 23.609 1 71.62 187 ASP A CA 1
ATOM 1542 C C . ASP A 1 187 ? -31.906 40.906 25.141 1 71.62 187 ASP A C 1
ATOM 1544 O O . ASP A 1 187 ? -32.594 41.656 25.828 1 71.62 187 ASP A O 1
ATOM 1548 N N . THR A 1 188 ? -30.984 40.156 25.531 1 70.62 188 THR A N 1
ATOM 1549 C CA . THR A 1 188 ? -30.891 40.094 27 1 70.62 188 THR A CA 1
ATOM 1550 C C . THR A 1 188 ? -30.078 41.25 27.547 1 70.62 188 THR A C 1
ATOM 1552 O O . THR A 1 188 ? -29.266 41.844 26.828 1 70.62 188 THR A O 1
ATOM 1555 N N . LYS A 1 189 ? -30.422 41.719 28.688 1 74.81 189 LYS A N 1
ATOM 1556 C CA . LYS A 1 189 ? -29.672 42.75 29.375 1 74.81 189 LYS A CA 1
ATOM 1557 C C . LYS A 1 189 ? -28.328 42.219 29.875 1 74.81 189 LYS A C 1
ATOM 1559 O O . LYS A 1 189 ? -27.453 43 30.266 1 74.81 189 LYS A O 1
ATOM 1564 N N . LEU A 1 190 ? -28.25 40.969 29.688 1 80.5 190 LEU A N 1
ATOM 1565 C CA . LEU A 1 190 ? -27.016 40.312 30.141 1 80.5 190 LEU A CA 1
ATOM 1566 C C . LEU A 1 190 ? -25.938 40.406 29.062 1 80.5 190 LEU A C 1
ATOM 1568 O O . LEU A 1 190 ? -26.172 39.969 27.922 1 80.5 190 LEU A O 1
ATOM 1572 N N . GLY A 1 191 ? -24.812 40.938 29.406 1 86.69 191 GLY A N 1
ATOM 1573 C CA . GLY A 1 191 ? -23.703 41 28.484 1 86.69 191 GLY A CA 1
ATOM 1574 C C . GLY A 1 191 ? -23 39.688 28.297 1 86.69 191 GLY A C 1
ATOM 1575 O O . GLY A 1 191 ? -23.141 38.781 29.125 1 86.69 191 GLY A O 1
ATOM 1576 N N . ALA A 1 192 ? -22.281 39.531 27.25 1 90 192 ALA A N 1
ATOM 1577 C CA . ALA A 1 192 ? -21.562 38.312 26.922 1 90 192 ALA A CA 1
ATOM 1578 C C . ALA A 1 192 ? -20.594 37.938 28.047 1 90 192 ALA A C 1
ATOM 1580 O O . ALA A 1 192 ? -20.5 36.781 28.438 1 90 192 ALA A O 1
ATOM 1581 N N . LEU A 1 193 ? -19.891 38.906 28.594 1 88.12 193 LEU A N 1
ATOM 1582 C CA . LEU A 1 193 ? -18.938 38.656 29.656 1 88.12 193 LEU A CA 1
ATOM 1583 C C . LEU A 1 193 ? -19.641 38.25 30.953 1 88.12 193 LEU A C 1
ATOM 1585 O O . LEU A 1 193 ? -19.188 37.375 31.672 1 88.12 193 LEU A O 1
ATOM 1589 N N . ALA A 1 194 ? -20.75 38.906 31.125 1 87.5 194 ALA A N 1
ATOM 1590 C CA . ALA A 1 194 ? -21.516 38.625 32.344 1 87.5 194 ALA A CA 1
ATOM 1591 C C . ALA A 1 194 ? -22.141 37.219 32.281 1 87.5 194 ALA A C 1
ATOM 1593 O O . ALA A 1 194 ? -22.375 36.594 33.312 1 87.5 194 ALA A O 1
ATOM 1594 N N . ALA A 1 195 ? -22.391 36.812 31.094 1 89.31 195 ALA A N 1
ATOM 1595 C CA . ALA A 1 195 ? -22.953 35.5 30.906 1 89.31 195 ALA A CA 1
ATOM 1596 C C . ALA A 1 195 ? -21.906 34.406 31.125 1 89.31 195 ALA A C 1
ATOM 1598 O O . ALA A 1 195 ? -22.219 33.219 31.125 1 89.31 195 ALA A O 1
ATOM 1599 N N . GLY A 1 196 ? -20.625 34.812 31.203 1 91.12 196 GLY A N 1
ATOM 1600 C CA . GLY A 1 196 ? -19.578 33.875 31.516 1 91.12 196 GLY A CA 1
ATOM 1601 C C . GLY A 1 196 ? -18.672 33.562 30.328 1 91.12 196 GLY A C 1
ATOM 1602 O O . GLY A 1 196 ? -17.812 32.688 30.406 1 91.12 196 GLY A O 1
ATOM 1603 N N . LEU A 1 197 ? -18.938 34.188 29.219 1 92.44 197 LEU A N 1
ATOM 1604 C CA . LEU A 1 197 ? -18.078 33.938 28.062 1 92.44 197 LEU A CA 1
ATOM 1605 C C . LEU A 1 197 ? -16.688 34.531 28.281 1 92.44 197 LEU A C 1
ATOM 1607 O O . LEU A 1 197 ? -16.562 35.719 28.656 1 92.44 197 LEU A O 1
ATOM 1611 N N . VAL A 1 198 ? -15.703 33.75 28.047 1 91.69 198 VAL A N 1
ATOM 1612 C CA . VAL A 1 198 ? -14.328 34.156 28.281 1 91.69 198 VAL A CA 1
ATOM 1613 C C . VAL A 1 198 ? -13.797 34.906 27.062 1 91.69 198 VAL A C 1
ATOM 1615 O O . VAL A 1 198 ? -13.734 34.344 25.969 1 91.69 198 VAL A O 1
ATOM 1618 N N . PRO A 1 199 ? -13.445 36.156 27.172 1 91.44 199 PRO A N 1
ATOM 1619 C CA . PRO A 1 199 ? -12.883 36.906 26.047 1 91.44 199 PRO A CA 1
ATOM 1620 C C . PRO A 1 199 ? -11.391 36.656 25.844 1 91.44 199 PRO A C 1
ATOM 1622 O O . PRO A 1 199 ? -10.75 36.031 26.703 1 91.44 199 PRO A O 1
ATOM 1625 N N . PRO A 1 200 ? -10.891 37.094 24.688 1 91.12 200 PRO A N 1
ATOM 1626 C CA . PRO A 1 200 ? -9.438 37.031 24.516 1 91.12 200 PRO A CA 1
ATOM 1627 C C . PRO A 1 200 ? -8.672 37.906 25.5 1 91.12 200 PRO A C 1
ATOM 1629 O O . PRO A 1 200 ? -9.109 39.031 25.797 1 91.12 200 PRO A O 1
ATOM 1632 N N . GLN A 1 201 ? -7.766 37.281 26.188 1 78.75 201 GLN A N 1
ATOM 1633 C CA . GLN A 1 201 ? -6.988 38.031 27.172 1 78.75 201 GLN A CA 1
ATOM 1634 C C . GLN A 1 201 ? -5.512 38.062 26.781 1 78.75 201 GLN A C 1
ATOM 1636 O O . GLN A 1 201 ? -5.035 37.188 26.047 1 78.75 201 GLN A O 1
ATOM 1641 N N . GLU A 1 202 ? -5.031 39.188 27.172 1 63.81 202 GLU A N 1
ATOM 1642 C CA . GLU A 1 202 ? -3.594 39.312 26.953 1 63.81 202 GLU A CA 1
ATOM 1643 C C . GLU A 1 202 ? -2.822 38.312 27.812 1 63.81 202 GLU A C 1
ATOM 1645 O O . GLU A 1 202 ? -1.832 37.719 27.359 1 63.81 202 GLU A O 1
ATOM 1650 N N . LEU A 1 203 ? -3.359 38.312 29.125 1 59.09 203 LEU A N 1
ATOM 1651 C CA . LEU A 1 203 ? -2.705 37.312 29.969 1 59.09 203 LEU A CA 1
ATOM 1652 C C . LEU A 1 203 ? -3.281 35.906 29.719 1 59.09 203 LEU A C 1
ATOM 1654 O O . LEU A 1 203 ? -4.496 35.719 29.781 1 59.09 203 LEU A O 1
ATOM 1658 N N . HIS A 1 204 ? -2.627 35.094 29.078 1 60.69 204 HIS A N 1
ATOM 1659 C CA . HIS A 1 204 ? -3.025 33.844 28.484 1 60.69 204 HIS A CA 1
ATOM 1660 C C . HIS A 1 204 ? -3.588 32.875 29.547 1 60.69 204 HIS A C 1
ATOM 1662 O O . HIS A 1 204 ? -2.875 32.5 30.469 1 60.69 204 HIS A O 1
ATOM 1668 N N . THR A 1 205 ? -5.02 32.938 29.859 1 63.75 205 THR A N 1
ATOM 1669 C CA . THR A 1 205 ? -5.742 32.062 30.766 1 63.75 205 THR A CA 1
ATOM 1670 C C . THR A 1 205 ? -5.984 30.688 30.125 1 63.75 205 THR A C 1
ATOM 1672 O O . THR A 1 205 ? -6.465 29.766 30.781 1 63.75 205 THR A O 1
ATOM 1675 N N . ASN A 1 206 ? -5.527 30.359 29.047 1 80.25 206 ASN A N 1
ATOM 1676 C CA . ASN A 1 206 ? -5.66 29.078 28.344 1 80.25 206 ASN A CA 1
ATOM 1677 C C . ASN A 1 206 ? -7.117 28.781 28 1 80.25 206 ASN A C 1
ATOM 1679 O O . ASN A 1 206 ? -7.508 27.625 27.891 1 80.25 206 ASN A O 1
ATOM 1683 N N . LEU A 1 207 ? -8.039 29.766 28 1 89.81 207 LEU A N 1
ATOM 1684 C CA . LEU A 1 207 ? -9.438 29.531 27.688 1 89.81 207 LEU A CA 1
ATOM 1685 C C . LEU A 1 207 ? -9.945 30.516 26.656 1 89.81 207 LEU A C 1
ATOM 1687 O O . LEU A 1 207 ? -11.148 30.766 26.562 1 89.81 207 LEU A O 1
ATOM 1691 N N . GLU A 1 208 ? -9.031 31.078 25.938 1 92.62 208 GLU A N 1
ATOM 1692 C CA . GLU A 1 208 ? -9.398 32.062 24.938 1 92.62 208 GLU A CA 1
ATOM 1693 C C . GLU A 1 208 ? -10.109 31.422 23.75 1 92.62 208 GLU A C 1
ATOM 1695 O O . GLU A 1 208 ? -9.828 30.281 23.406 1 92.62 208 GLU A O 1
ATOM 1700 N N . PRO A 1 209 ? -10.984 32.219 23.141 1 95.69 209 PRO A N 1
ATOM 1701 C CA . PRO A 1 209 ? -11.625 31.672 21.938 1 95.69 209 PRO A CA 1
ATOM 1702 C C . PRO A 1 209 ? -10.641 31.453 20.781 1 95.69 209 PRO A C 1
ATOM 1704 O O . PRO A 1 209 ? -9.711 32.25 20.609 1 95.69 209 PRO A O 1
ATOM 1707 N N . TYR A 1 210 ? -10.828 30.438 20.078 1 96.25 210 TYR A N 1
ATOM 1708 C CA . TYR A 1 210 ? -9.984 30.156 18.938 1 96.25 210 TYR A CA 1
ATOM 1709 C C . TYR A 1 210 ? -10.734 29.344 17.891 1 96.25 210 TYR A C 1
ATOM 1711 O O . TYR A 1 210 ? -11.805 28.781 18.172 1 96.25 210 TYR A O 1
ATOM 1719 N N . ILE A 1 211 ? -10.227 29.375 16.672 1 98.06 211 ILE A N 1
ATOM 1720 C CA . ILE A 1 211 ? -10.758 28.547 15.586 1 98.06 211 ILE A CA 1
ATOM 1721 C C . ILE A 1 211 ? -9.812 27.391 15.297 1 98.06 211 ILE A C 1
ATOM 1723 O O . ILE A 1 211 ? -8.594 27.578 15.258 1 98.06 211 ILE A O 1
ATOM 1727 N N . VAL A 1 212 ? -10.367 26.203 15.203 1 97.5 212 VAL A N 1
ATOM 1728 C CA . VAL A 1 212 ? -9.617 25.062 14.695 1 97.5 212 VAL A CA 1
ATOM 1729 C C . VAL A 1 212 ? -10.07 24.734 13.273 1 97.5 212 VAL A C 1
ATOM 1731 O O . VAL A 1 212 ? -11.266 24.578 13.016 1 97.5 212 VAL A O 1
ATOM 1734 N N . GLY A 1 213 ? -9.117 24.719 12.414 1 98 213 GLY A N 1
ATOM 1735 C CA . GLY A 1 213 ? -9.383 24.359 11.031 1 98 213 GLY A CA 1
ATOM 1736 C C . GLY A 1 213 ? -8.641 23.125 10.578 1 98 213 GLY A C 1
ATOM 1737 O O . GLY A 1 213 ? -7.449 22.969 10.859 1 98 213 GLY A O 1
ATOM 1738 N N . TYR A 1 214 ? -9.406 22.219 9.977 1 97.88 214 TYR A N 1
ATOM 1739 C CA . TYR A 1 214 ? -8.836 21.016 9.391 1 97.88 214 TYR A CA 1
ATOM 1740 C C . TYR A 1 214 ? -8.68 21.172 7.883 1 97.88 214 TYR A C 1
ATOM 1742 O O . TYR A 1 214 ? -9.617 21.578 7.191 1 97.88 214 TYR A O 1
ATOM 1750 N N . PHE A 1 215 ? -7.477 20.844 7.418 1 97.12 215 PHE A N 1
ATOM 1751 C CA . PHE A 1 215 ? -7.133 21.109 6.027 1 97.12 215 PHE A CA 1
ATOM 1752 C C . PHE A 1 215 ? -6.496 19.891 5.383 1 97.12 215 PHE A C 1
ATOM 1754 O O . PHE A 1 215 ? -5.973 19.016 6.082 1 97.12 215 PHE A O 1
ATOM 1761 N N . ASN A 1 216 ? -6.605 19.844 4.043 1 94.88 216 ASN A N 1
ATOM 1762 C CA . ASN A 1 216 ? -5.801 18.938 3.23 1 94.88 216 ASN A CA 1
ATOM 1763 C C . ASN A 1 216 ? -4.934 19.703 2.236 1 94.88 216 ASN A C 1
ATOM 1765 O O . ASN A 1 216 ? -5.371 20.703 1.657 1 94.88 216 ASN A O 1
ATOM 1769 N N . GLY A 1 217 ? -3.758 19.312 2.156 1 88.5 217 GLY A N 1
ATOM 1770 C CA . GLY A 1 217 ? -2.828 19.953 1.233 1 88.5 217 GLY A CA 1
ATOM 1771 C C . GLY A 1 217 ? -1.703 19.031 0.796 1 88.5 217 GLY A C 1
ATOM 1772 O O . GLY A 1 217 ? -1.714 17.844 1.104 1 88.5 217 GLY A O 1
ATOM 1773 N N . PRO A 1 218 ? -0.876 19.625 -0.09 1 77.62 218 PRO A N 1
ATOM 1774 C CA . PRO A 1 218 ? 0.272 18.828 -0.517 1 77.62 218 PRO A CA 1
ATOM 1775 C C . PRO A 1 218 ? 1.162 18.406 0.649 1 77.62 218 PRO A C 1
ATOM 1777 O O . PRO A 1 218 ? 1.276 19.125 1.64 1 77.62 218 PRO A O 1
ATOM 1780 N N . GLU A 1 219 ? 1.636 17.141 0.429 1 71.69 219 GLU A N 1
ATOM 1781 C CA . GLU A 1 219 ? 2.412 16.578 1.525 1 71.69 219 GLU A CA 1
ATOM 1782 C C . GLU A 1 219 ? 3.91 16.688 1.26 1 71.69 219 GLU A C 1
ATOM 1784 O O . GLU A 1 219 ? 4.715 16.016 1.895 1 71.69 219 GLU A O 1
ATOM 1789 N N . LEU A 1 220 ? 4.23 17.438 0.205 1 66.81 220 LEU A N 1
ATOM 1790 C CA . LEU A 1 220 ? 5.652 17.469 -0.114 1 66.81 220 LEU A CA 1
ATOM 1791 C C . LEU A 1 220 ? 6.348 18.594 0.654 1 66.81 220 LEU A C 1
ATOM 1793 O O . LEU A 1 220 ? 5.824 19.703 0.757 1 66.81 220 LEU A O 1
ATOM 1797 N N . LEU A 1 221 ? 7.402 18.078 1.226 1 62.72 221 LEU A N 1
ATOM 1798 C CA . LEU A 1 221 ? 8.25 19.031 1.916 1 62.72 221 LEU A CA 1
ATOM 1799 C C . LEU A 1 221 ? 8.992 19.922 0.917 1 62.72 221 LEU A C 1
ATOM 1801 O O . LEU A 1 221 ? 10.133 19.625 0.547 1 62.72 221 LEU A O 1
ATOM 1805 N N . VAL A 1 222 ? 8.406 20.156 -0.306 1 54.81 222 VAL A N 1
ATOM 1806 C CA . VAL A 1 222 ? 9.039 20.875 -1.399 1 54.81 222 VAL A CA 1
ATOM 1807 C C . VAL A 1 222 ? 9.539 22.234 -0.902 1 54.81 222 VAL A C 1
ATOM 1809 O O . VAL A 1 222 ? 10.609 22.703 -1.296 1 54.81 222 VAL A O 1
ATOM 1812 N N . LYS A 1 223 ? 8.773 22.797 -0.252 1 49.66 223 LYS A N 1
ATOM 1813 C CA . LYS A 1 223 ? 9.016 24.219 0.023 1 49.66 223 LYS A CA 1
ATOM 1814 C C . LYS A 1 223 ? 10.289 24.406 0.837 1 49.66 223 LYS A C 1
ATOM 1816 O O . LYS A 1 223 ? 10.938 25.453 0.758 1 49.66 223 LYS A O 1
ATOM 1821 N N . VAL A 1 224 ? 10.695 23.328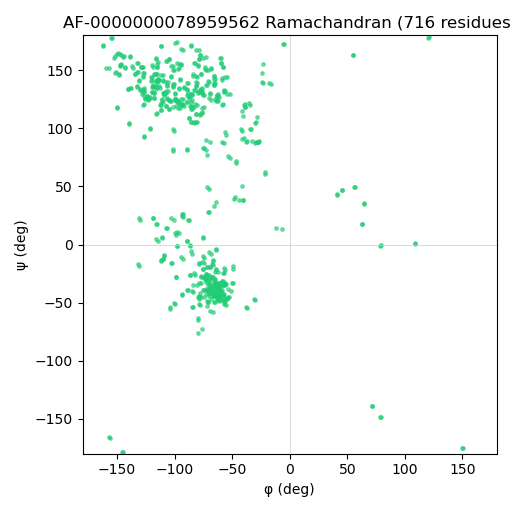 1.521 1 48.38 224 VAL A N 1
ATOM 1822 C CA . VAL A 1 224 ? 11.969 23.438 2.219 1 48.38 224 VAL A CA 1
ATOM 1823 C C . VAL A 1 224 ? 13.102 23.609 1.206 1 48.38 224 VAL A C 1
ATOM 1825 O O . VAL A 1 224 ? 14.078 24.297 1.476 1 48.38 224 VAL A O 1
ATOM 1828 N N . GLN A 1 225 ? 13.031 23 -0.078 1 48.62 225 GLN A N 1
ATOM 1829 C CA . GLN A 1 225 ? 14.07 22.969 -1.097 1 48.62 225 GLN A CA 1
ATOM 1830 C C . GLN A 1 225 ? 14.391 24.375 -1.612 1 48.62 225 GLN A C 1
ATOM 1832 O O . GLN A 1 225 ? 15.555 24.688 -1.874 1 48.62 225 GLN A O 1
ATOM 1837 N N . LYS A 1 226 ? 13.484 25.125 -1.864 1 45.69 226 LYS A N 1
ATOM 1838 C CA . LYS A 1 226 ? 13.711 26.406 -2.547 1 45.69 226 LYS A CA 1
ATOM 1839 C C . LYS A 1 226 ? 14.461 27.375 -1.648 1 45.69 226 LYS A C 1
ATOM 1841 O O . LYS A 1 226 ? 15.273 28.172 -2.129 1 45.69 226 LYS A O 1
ATOM 1846 N N . LEU A 1 227 ? 14.281 27.359 -0.478 1 41.06 227 LEU A N 1
ATOM 1847 C CA . LEU A 1 227 ? 14.859 28.422 0.351 1 41.06 227 LEU A CA 1
ATOM 1848 C C . LEU A 1 227 ? 16.375 28.266 0.446 1 41.06 227 LEU A C 1
ATOM 1850 O O . LEU A 1 227 ? 17.109 29.25 0.39 1 41.06 227 LEU A O 1
ATOM 1854 N N . ARG A 1 228 ? 17 27.094 0.762 1 46.44 228 ARG A N 1
ATOM 1855 C CA . ARG A 1 228 ? 18.422 27.078 1.022 1 46.44 228 ARG A CA 1
ATOM 1856 C C . ARG A 1 228 ? 19.219 27.203 -0.274 1 46.44 228 ARG A C 1
ATOM 1858 O O . ARG A 1 228 ? 20.391 27.578 -0.256 1 46.44 228 ARG A O 1
ATOM 1865 N N . PHE A 1 229 ? 18.75 26.797 -1.388 1 45.34 229 PHE A N 1
ATOM 1866 C CA . PHE A 1 229 ? 19.656 26.781 -2.527 1 45.34 229 PHE A CA 1
ATOM 1867 C C . PHE A 1 229 ? 20.062 28.203 -2.912 1 45.34 229 PHE A C 1
ATOM 1869 O O . PHE A 1 229 ? 21.188 28.453 -3.357 1 45.34 229 PHE A O 1
ATOM 1876 N N . LYS A 1 230 ? 19.266 29.094 -2.764 1 42.53 230 LYS A N 1
ATOM 1877 C CA . LYS A 1 230 ? 19.703 30.422 -3.205 1 42.53 230 LYS A CA 1
ATOM 1878 C C . LYS A 1 230 ? 20.797 30.969 -2.291 1 42.53 230 LYS A C 1
ATOM 1880 O O . LYS A 1 230 ? 21.766 31.547 -2.764 1 42.53 230 LYS A O 1
ATOM 1885 N N . ARG A 1 231 ? 20.703 30.844 -0.973 1 40.19 231 ARG A N 1
ATOM 1886 C CA . ARG A 1 231 ? 21.703 31.547 -0.154 1 40.19 231 ARG A CA 1
ATOM 1887 C C . ARG A 1 231 ? 23.016 30.781 -0.14 1 40.19 231 ARG A C 1
ATOM 1889 O O . ARG A 1 231 ? 24.094 31.391 -0.181 1 40.19 231 ARG A O 1
ATOM 1896 N N . GLU A 1 232 ? 23 29.422 0.051 1 44.28 232 GLU A N 1
ATOM 1897 C CA . GLU A 1 232 ? 24.281 28.734 0.132 1 44.28 232 GLU A CA 1
ATOM 1898 C C . GLU A 1 232 ? 24.984 28.688 -1.228 1 44.28 232 GLU A C 1
ATOM 1900 O O . GLU A 1 232 ? 26.203 28.75 -1.307 1 44.28 232 GLU A O 1
ATOM 1905 N N . LEU A 1 233 ? 24.25 28.562 -2.309 1 43.06 233 LEU A N 1
ATOM 1906 C CA . LEU A 1 233 ? 24.953 28.703 -3.582 1 43.06 233 LEU A CA 1
ATOM 1907 C C . LEU A 1 233 ? 25.641 30.047 -3.684 1 43.06 233 LEU A C 1
ATOM 1909 O O . LEU A 1 233 ? 26.75 30.156 -4.215 1 43.06 233 LEU A O 1
ATOM 1913 N N . HIS A 1 234 ? 25 31.062 -3.031 1 41.5 234 HIS A N 1
ATOM 1914 C CA . HIS A 1 234 ? 25.672 32.375 -3.094 1 41.5 234 HIS A CA 1
ATOM 1915 C C . HIS A 1 234 ? 26.844 32.438 -2.127 1 41.5 234 HIS A C 1
ATOM 1917 O O . HIS A 1 234 ? 27.875 33.031 -2.438 1 41.5 234 HIS A O 1
ATOM 1923 N N . LYS A 1 235 ? 26.812 31.938 -0.882 1 43.91 235 LYS A N 1
ATOM 1924 C CA . LYS A 1 235 ? 27.938 32.062 0.027 1 43.91 235 LYS A CA 1
ATOM 1925 C C . LYS A 1 235 ? 29.062 31.109 -0.368 1 43.91 235 LYS A C 1
ATOM 1927 O O . LYS A 1 235 ? 30.25 31.406 -0.178 1 43.91 235 LYS A O 1
ATOM 1932 N N . ARG A 1 236 ? 28.781 29.875 -0.684 1 42.97 236 ARG A N 1
ATOM 1933 C CA . ARG A 1 236 ? 29.859 28.969 -1.092 1 42.97 236 ARG A CA 1
ATOM 1934 C C . ARG A 1 236 ? 30.562 29.484 -2.34 1 42.97 236 ARG A C 1
ATOM 1936 O O . ARG A 1 236 ? 31.75 29.219 -2.545 1 42.97 236 ARG A O 1
ATOM 1943 N N . LYS A 1 237 ? 29.859 30.078 -3.113 1 45.5 237 LYS A N 1
ATOM 1944 C CA . LYS A 1 237 ? 30.625 30.703 -4.176 1 45.5 237 LYS A CA 1
ATOM 1945 C C . LYS A 1 237 ? 31.578 31.75 -3.613 1 45.5 237 LYS A C 1
ATOM 1947 O O . LYS A 1 237 ? 32.719 31.906 -4.09 1 45.5 237 LYS A O 1
ATOM 1952 N N . ALA A 1 238 ? 31.234 32.531 -2.643 1 39.25 238 ALA A N 1
ATOM 1953 C CA . ALA A 1 238 ? 32.094 33.594 -2.115 1 39.25 238 ALA A CA 1
ATOM 1954 C C . ALA A 1 238 ? 33.188 33.031 -1.218 1 39.25 238 ALA A C 1
ATOM 1956 O O . ALA A 1 238 ? 34.312 33.469 -1.258 1 39.25 238 ALA A O 1
ATOM 1957 N N . THR A 1 239 ? 32.875 32.031 -0.22 1 40.62 239 THR A N 1
ATOM 1958 C CA . THR A 1 239 ? 33.938 31.531 0.657 1 40.62 239 THR A CA 1
ATOM 1959 C C . THR A 1 239 ? 34.812 30.547 -0.088 1 40.62 239 THR A C 1
ATOM 1961 O O . THR A 1 239 ? 35.969 30.281 0.337 1 40.62 239 THR A O 1
ATOM 1964 N N . LEU A 1 240 ? 34.312 29.75 -1.036 1 40.34 240 LEU A N 1
ATOM 1965 C CA . LEU A 1 240 ? 35.312 28.984 -1.778 1 40.34 240 LEU A CA 1
ATOM 1966 C C . LEU A 1 240 ? 36.344 29.906 -2.422 1 40.34 240 LEU A C 1
ATOM 1968 O O . LEU A 1 240 ? 37.406 29.469 -2.818 1 40.34 240 LEU A O 1
ATOM 1972 N N . ALA A 1 241 ? 36 31.109 -2.863 1 40.06 241 ALA A N 1
ATOM 1973 C CA . ALA A 1 241 ? 37.062 31.969 -3.406 1 40.06 241 ALA A CA 1
ATOM 1974 C C . ALA A 1 241 ? 38.031 32.375 -2.316 1 40.06 241 ALA A C 1
ATOM 1976 O O . ALA A 1 241 ? 39.25 32.469 -2.562 1 40.06 241 ALA A O 1
ATOM 1977 N N . ALA A 1 242 ? 37.656 33.031 -1.199 1 39.72 242 ALA A N 1
ATOM 1978 C CA . ALA A 1 242 ? 38.656 33.688 -0.381 1 39.72 242 ALA A CA 1
ATOM 1979 C C . ALA A 1 242 ? 39.438 32.688 0.449 1 39.72 242 ALA A C 1
ATOM 1981 O O . ALA A 1 242 ? 40.656 32.844 0.664 1 39.72 242 ALA A O 1
ATOM 1982 N N . SER A 1 243 ? 38.812 32.062 1.554 1 36.81 243 SER A N 1
ATOM 1983 C CA . SER A 1 243 ? 39.656 31.484 2.588 1 36.81 243 SER A CA 1
ATOM 1984 C C . SER A 1 243 ? 40.375 30.234 2.086 1 36.81 243 SER A C 1
ATOM 1986 O O . SER A 1 243 ? 39.875 29.547 1.199 1 36.81 243 SER A O 1
ATOM 1988 N N . GLY A 1 244 ? 41.719 30.141 2.188 1 36.09 244 GLY A N 1
ATOM 1989 C CA . GLY A 1 244 ? 42.688 29.062 2.307 1 36.09 244 GLY A CA 1
ATOM 1990 C C . GLY A 1 244 ? 42.156 27.828 2.984 1 36.09 244 GLY A C 1
ATOM 1991 O O . GLY A 1 244 ? 41.406 27.922 3.959 1 36.09 244 GLY A O 1
ATOM 1992 N N . TYR A 1 245 ? 41.938 26.766 2.369 1 33.88 245 TYR A N 1
ATOM 1993 C CA . TYR A 1 245 ? 41.375 25.438 2.627 1 33.88 245 TYR A CA 1
ATOM 1994 C C . TYR A 1 245 ? 41.875 24.875 3.947 1 33.88 245 TYR A C 1
ATOM 1996 O O . TYR A 1 245 ? 42.969 24.281 4 1 33.88 245 TYR A O 1
ATOM 2004 N N . HIS A 1 246 ? 42.062 25.625 5.082 1 35.62 246 HIS A N 1
ATOM 2005 C CA . HIS A 1 246 ? 42.406 24.812 6.23 1 35.62 246 HIS A CA 1
ATOM 2006 C C . HIS A 1 246 ? 41.625 23.516 6.258 1 35.62 246 HIS A C 1
ATOM 2008 O O . HIS A 1 246 ? 40.438 23.5 5.957 1 35.62 246 HIS A O 1
ATOM 2014 N N . HIS A 1 247 ? 42.281 22.359 6.195 1 35.06 247 HIS A N 1
ATOM 2015 C CA . HIS A 1 247 ? 42 20.922 6.219 1 35.06 247 HIS A CA 1
ATOM 2016 C C . HIS A 1 247 ? 41.062 20.562 7.367 1 35.06 247 HIS A C 1
ATOM 2018 O O . HIS A 1 247 ? 41.5 20.406 8.508 1 35.06 247 HIS A O 1
ATOM 2024 N N . MET A 1 248 ? 40.062 21.25 7.699 1 36.66 248 MET A N 1
ATOM 2025 C CA . MET A 1 248 ? 39.281 20.578 8.727 1 36.66 248 MET A CA 1
ATOM 2026 C C . MET A 1 248 ? 39.219 19.078 8.469 1 36.66 248 MET A C 1
ATOM 2028 O O . MET A 1 248 ? 39.094 18.641 7.328 1 36.66 248 MET A O 1
ATOM 2032 N N . PRO A 1 249 ? 39.781 18.25 9.469 1 40.28 249 PRO A N 1
ATOM 2033 C CA . PRO A 1 249 ? 39.75 16.797 9.281 1 40.28 249 PRO A CA 1
ATOM 2034 C C . PRO A 1 249 ? 38.438 16.297 8.648 1 40.28 249 PRO A C 1
ATOM 2036 O O . PRO A 1 249 ? 37.406 16.938 8.805 1 40.28 249 PRO A O 1
ATOM 2039 N N . PRO A 1 250 ? 38.531 15.648 7.496 1 40.94 250 PRO A N 1
ATOM 2040 C CA . PRO A 1 250 ? 37.344 15.156 6.762 1 40.94 250 PRO A CA 1
ATOM 2041 C C . PRO A 1 250 ? 36.281 14.578 7.684 1 40.94 250 PRO A C 1
ATOM 2043 O O . PRO A 1 250 ? 36.594 13.867 8.641 1 40.94 250 PRO A O 1
ATOM 2046 N N . PRO A 1 251 ? 35.312 15.312 8.172 1 42.91 251 PRO A N 1
ATOM 2047 C CA . PRO A 1 251 ? 34.281 14.695 8.984 1 42.91 251 PRO A CA 1
ATOM 2048 C C . PRO A 1 251 ? 34.219 13.18 8.82 1 42.91 251 PRO A C 1
ATOM 2050 O O . PRO A 1 251 ? 34.719 12.641 7.828 1 42.91 251 PRO A O 1
ATOM 2053 N N . ASP A 1 252 ? 34.031 12.344 9.859 1 48.59 252 ASP A N 1
ATOM 2054 C CA . ASP A 1 252 ? 33.875 10.891 9.883 1 48.59 252 ASP A CA 1
ATOM 2055 C C . ASP A 1 252 ? 33.219 10.383 8.609 1 48.59 252 ASP A C 1
ATOM 2057 O O . ASP A 1 252 ? 32.094 10.781 8.305 1 48.59 252 ASP A O 1
ATOM 2061 N N . TYR A 1 253 ? 33.938 10.07 7.512 1 55.62 253 TYR A N 1
ATOM 2062 C CA . TYR A 1 253 ? 33.688 9.555 6.168 1 55.62 253 TYR A CA 1
ATOM 2063 C C . TYR A 1 253 ? 32.656 8.453 6.184 1 55.62 253 TYR A C 1
ATOM 2065 O O . TYR A 1 253 ? 32.75 7.5 6.957 1 55.62 253 TYR A O 1
ATOM 2073 N N . TYR A 1 254 ? 31.391 8.836 6.031 1 64.31 254 TYR A N 1
ATOM 2074 C CA . TYR A 1 254 ? 30.422 7.789 5.738 1 64.31 254 TYR A CA 1
ATOM 2075 C C . TYR A 1 254 ? 31.047 6.695 4.875 1 64.31 254 TYR A C 1
ATOM 2077 O O . TYR A 1 254 ? 31.531 6.965 3.777 1 64.31 254 TYR A O 1
ATOM 2085 N N . LYS A 1 255 ? 31.453 5.582 5.559 1 75.81 255 LYS A N 1
ATOM 2086 C CA . LYS A 1 255 ? 31.797 4.398 4.781 1 75.81 255 LYS A CA 1
ATOM 2087 C C . LYS A 1 255 ? 30.562 3.533 4.516 1 75.81 255 LYS A C 1
ATOM 2089 O O . LYS A 1 255 ? 29.953 3.012 5.453 1 75.81 255 LYS A O 1
ATOM 2094 N N . PRO A 1 256 ? 30.234 3.615 3.248 1 77.06 256 PRO A N 1
ATOM 2095 C CA . PRO A 1 256 ? 29.031 2.816 2.963 1 77.06 256 PRO A CA 1
ATOM 2096 C C . PRO A 1 256 ? 29.203 1.35 3.359 1 77.06 256 PRO A C 1
ATOM 2098 O O . PRO A 1 256 ? 30.266 0.768 3.156 1 77.06 256 PRO A O 1
ATOM 2101 N N . PRO A 1 257 ? 28.203 0.833 4.039 1 84 257 PRO A N 1
ATOM 2102 C CA . PRO A 1 257 ? 28.234 -0.595 4.363 1 84 257 PRO A CA 1
ATOM 2103 C C . PRO A 1 257 ? 28.266 -1.479 3.117 1 84 257 PRO A C 1
ATOM 2105 O O . PRO A 1 257 ? 27.938 -1.02 2.02 1 84 257 PRO A O 1
ATOM 2108 N N . GLN A 1 258 ? 28.672 -2.654 3.311 1 85.69 258 GLN A N 1
ATOM 2109 C CA . GLN A 1 258 ? 28.766 -3.607 2.209 1 85.69 258 GLN A CA 1
ATOM 2110 C C . GLN A 1 258 ? 27.375 -4.074 1.763 1 85.69 258 GLN A C 1
ATOM 2112 O O . GLN A 1 258 ? 27.172 -4.344 0.579 1 85.69 258 GLN A O 1
ATOM 2117 N N . SER A 1 259 ? 26.5 -4.113 2.791 1 89.88 259 SER A N 1
ATOM 2118 C CA . SER A 1 259 ? 25.141 -4.562 2.479 1 89.88 259 SER A CA 1
ATOM 2119 C C . SER A 1 259 ? 24.109 -3.477 2.785 1 89.88 259 SER A C 1
ATOM 2121 O O . SER A 1 259 ? 24.359 -2.604 3.621 1 89.88 259 SER A O 1
ATOM 2123 N N . CYS A 1 260 ? 23.094 -3.553 2.105 1 92.38 260 CYS A N 1
ATOM 2124 C CA . CYS A 1 260 ? 22 -2.607 2.287 1 92.38 260 CYS A CA 1
ATOM 2125 C C . CYS A 1 260 ? 21.484 -2.639 3.721 1 92.38 260 CYS A C 1
ATOM 2127 O O . CYS A 1 260 ? 21.062 -3.689 4.207 1 92.38 260 CYS A O 1
ATOM 2129 N N . GLU A 1 261 ? 21.547 -1.53 4.363 1 92.62 261 GLU A N 1
ATOM 2130 C CA . GLU A 1 261 ? 21.078 -1.459 5.738 1 92.62 261 GLU A CA 1
ATOM 2131 C C . GLU A 1 261 ? 20.547 -0.063 6.07 1 92.62 261 GLU A C 1
ATOM 2133 O O . GLU A 1 261 ? 20.812 0.894 5.34 1 92.62 261 GLU A O 1
ATOM 2138 N N . ARG A 1 262 ? 19.828 -0.007 7.145 1 93.5 262 ARG A N 1
ATOM 2139 C CA . ARG A 1 262 ? 19.328 1.264 7.656 1 93.5 262 ARG A CA 1
ATOM 2140 C C . ARG A 1 262 ? 20.344 1.93 8.57 1 93.5 262 ARG A C 1
ATOM 2142 O O . ARG A 1 262 ? 20.875 1.296 9.484 1 93.5 262 ARG A O 1
ATOM 2149 N N . LEU A 1 263 ? 20.688 3.123 8.336 1 92.12 263 LEU A N 1
ATOM 2150 C CA . LEU A 1 263 ? 21.688 3.865 9.094 1 92.12 263 LEU A CA 1
ATOM 2151 C C . LEU A 1 263 ? 21.047 5.051 9.812 1 92.12 263 LEU A C 1
ATOM 2153 O O . LEU A 1 263 ? 19.984 5.543 9.398 1 92.12 263 LEU A O 1
ATOM 2157 N N . ASN A 1 264 ? 21.688 5.449 10.844 1 89.25 264 ASN A N 1
ATOM 2158 C CA . ASN A 1 264 ? 21.156 6.551 11.641 1 89.25 264 ASN A CA 1
ATOM 2159 C C . ASN A 1 264 ? 21.391 7.898 10.961 1 89.25 264 ASN A C 1
ATOM 2161 O O . ASN A 1 264 ? 22.438 8.125 10.367 1 89.25 264 ASN A O 1
ATOM 2165 N N . PHE A 1 265 ? 20.344 8.633 10.984 1 86.81 265 PHE A N 1
ATOM 2166 C CA . PHE A 1 265 ? 20.359 9.992 10.461 1 86.81 265 PHE A CA 1
ATOM 2167 C C . PHE A 1 265 ? 19.359 10.875 11.195 1 86.81 265 PHE A C 1
ATOM 2169 O O . PHE A 1 265 ? 18.156 10.648 11.125 1 86.81 265 PHE A O 1
ATOM 2176 N N . THR A 1 266 ? 19.875 11.883 11.844 1 88.19 266 THR A N 1
ATOM 2177 C CA . THR A 1 266 ? 19.016 12.766 12.633 1 88.19 266 THR A CA 1
ATOM 2178 C C . THR A 1 266 ? 18.891 14.133 11.969 1 88.19 266 THR A C 1
ATOM 2180 O O . THR A 1 266 ? 19.891 14.719 11.555 1 88.19 266 THR A O 1
ATOM 2183 N N . VAL A 1 267 ? 17.719 14.57 11.805 1 85.25 267 VAL A N 1
ATOM 2184 C CA . VAL A 1 267 ? 17.453 15.906 11.289 1 85.25 267 VAL A CA 1
ATOM 2185 C C . VAL A 1 267 ? 17.25 16.875 12.453 1 85.25 267 VAL A C 1
ATOM 2187 O O . VAL A 1 267 ? 16.359 16.672 13.289 1 85.25 267 VAL A O 1
ATOM 2190 N N . ASP A 1 268 ? 18.047 17.844 12.484 1 83.75 268 ASP A N 1
ATOM 2191 C CA . ASP A 1 268 ? 17.969 18.906 13.484 1 83.75 268 ASP A CA 1
ATOM 2192 C C . ASP A 1 268 ? 17.453 20.203 12.867 1 83.75 268 ASP A C 1
ATOM 2194 O O . ASP A 1 268 ? 18.141 20.812 12.039 1 83.75 268 ASP A O 1
ATOM 2198 N N . PHE A 1 269 ? 16.344 20.641 13.383 1 82.56 269 PHE A N 1
ATOM 2199 C CA . PHE A 1 269 ? 15.734 21.828 12.789 1 82.56 269 PHE A CA 1
ATOM 2200 C C . PHE A 1 269 ? 16.531 23.078 13.148 1 82.56 269 PHE A C 1
ATOM 2202 O O . PHE A 1 269 ? 16.453 24.094 12.445 1 82.56 269 PHE A O 1
ATOM 2209 N N . LYS A 1 270 ? 17.219 23.047 14.219 1 80.94 270 LYS A N 1
ATOM 2210 C CA . LYS A 1 270 ? 18.125 24.141 14.555 1 80.94 270 LYS A CA 1
ATOM 2211 C C . LYS A 1 270 ? 19.234 24.266 13.531 1 80.94 270 LYS A C 1
ATOM 2213 O O . LYS A 1 270 ? 19.578 25.359 13.094 1 80.94 270 LYS A O 1
ATOM 2218 N N . GLU A 1 271 ? 19.719 23.078 13.188 1 73.62 271 GLU A N 1
ATOM 2219 C CA . GLU A 1 271 ? 20.797 23.062 12.195 1 73.62 271 GLU A CA 1
ATOM 2220 C C . GLU A 1 271 ? 20.297 23.547 10.836 1 73.62 271 GLU A C 1
ATOM 2222 O O . GLU A 1 271 ? 21.047 24.141 10.07 1 73.62 271 GLU A O 1
ATOM 2227 N N . LEU A 1 272 ? 19.078 23.312 10.625 1 72.38 272 LEU A N 1
ATOM 2228 C CA . LEU A 1 272 ? 18.469 23.734 9.367 1 72.38 272 LEU A CA 1
ATOM 2229 C C . LEU A 1 272 ? 17.969 25.172 9.469 1 72.38 272 LEU A C 1
ATOM 2231 O O . LEU A 1 272 ? 17.359 25.688 8.523 1 72.38 272 LEU A O 1
ATOM 2235 N N . GLN A 1 273 ? 18.141 25.797 10.656 1 74.81 273 GLN A N 1
ATOM 2236 C CA . GLN A 1 273 ? 17.734 27.172 10.922 1 74.81 273 GLN A CA 1
ATOM 2237 C C . GLN A 1 273 ? 16.219 27.328 10.836 1 74.81 273 GLN A C 1
ATOM 2239 O O . GLN A 1 273 ? 15.711 28.328 10.312 1 74.81 273 GLN A O 1
ATOM 2244 N N . MET A 1 274 ? 15.586 26.297 11.258 1 76.12 274 MET A N 1
ATOM 2245 C CA . MET A 1 274 ? 14.125 26.297 11.234 1 76.12 274 MET A CA 1
ATOM 2246 C C . MET A 1 274 ? 13.555 26.344 12.648 1 76.12 274 MET A C 1
ATOM 2248 O O . MET A 1 274 ? 12.336 26.25 12.836 1 76.12 274 MET A O 1
ATOM 2252 N N . HIS A 1 275 ? 14.367 26.5 13.531 1 77.56 275 HIS A N 1
ATOM 2253 C CA . HIS A 1 275 ? 13.961 26.453 14.938 1 77.56 275 HIS A CA 1
ATOM 2254 C C . HIS A 1 275 ? 13.07 27.641 15.289 1 77.56 275 HIS A C 1
ATOM 2256 O O . HIS A 1 275 ? 12.336 27.609 16.281 1 77.56 275 HIS A O 1
ATOM 2262 N N . ASN A 1 276 ? 13.07 28.656 14.477 1 78.62 276 ASN A N 1
ATOM 2263 C CA . ASN A 1 276 ? 12.297 29.859 14.773 1 78.62 276 ASN A CA 1
ATOM 2264 C C . ASN A 1 276 ? 10.82 29.656 14.453 1 78.62 276 ASN A C 1
ATOM 2266 O O . ASN A 1 276 ? 9.969 30.406 14.961 1 78.62 276 ASN A O 1
ATOM 2270 N N . TRP A 1 277 ? 10.609 28.672 13.719 1 81.12 277 TRP A N 1
ATOM 2271 C CA . TRP A 1 277 ? 9.195 28.531 13.375 1 81.12 277 TRP A CA 1
ATOM 2272 C C . TRP A 1 277 ? 8.719 27.094 13.602 1 81.12 277 TRP A C 1
ATOM 2274 O O . TRP A 1 277 ? 7.508 26.844 13.656 1 81.12 277 TRP A O 1
ATOM 2284 N N . VAL A 1 278 ? 9.609 26.234 13.703 1 86.19 278 VAL A N 1
ATOM 2285 C CA . VAL A 1 278 ? 9.227 24.875 14.07 1 86.19 278 VAL A CA 1
ATOM 2286 C C . VAL A 1 278 ? 9.164 24.75 15.594 1 86.19 278 VAL A C 1
ATOM 2288 O O . VAL A 1 278 ? 10.156 24.984 16.281 1 86.19 278 VAL A O 1
ATOM 2291 N N . ILE A 1 279 ? 8 24.422 16.016 1 87.81 279 ILE A N 1
ATOM 2292 C CA . ILE A 1 279 ? 7.785 24.281 17.453 1 87.81 279 ILE A CA 1
ATOM 2293 C C . ILE A 1 279 ? 8.195 22.875 17.891 1 87.81 279 ILE A C 1
ATOM 2295 O O . ILE A 1 279 ? 8.945 22.719 18.844 1 87.81 279 ILE A O 1
ATOM 2299 N N . ALA A 1 280 ? 7.602 21.922 17.188 1 88.75 280 ALA A N 1
ATOM 2300 C CA . ALA A 1 280 ? 7.895 20.531 17.469 1 88.75 280 ALA A CA 1
ATOM 2301 C C . ALA A 1 280 ? 7.805 19.672 16.219 1 88.75 280 ALA A C 1
ATOM 2303 O O . ALA A 1 280 ? 6.992 19.953 15.328 1 88.75 280 ALA A O 1
ATOM 2304 N N . PRO A 1 281 ? 8.641 18.625 16.094 1 89.19 281 PRO A N 1
ATOM 2305 C CA . PRO A 1 281 ? 9.742 18.312 17 1 89.19 281 PRO A CA 1
ATOM 2306 C C . PRO A 1 281 ? 10.969 19.188 16.75 1 89.19 281 PRO A C 1
ATOM 2308 O O . PRO A 1 281 ? 11.078 19.828 15.711 1 89.19 281 PRO A O 1
ATOM 2311 N N . LYS A 1 282 ? 11.891 19.203 17.781 1 87.94 282 LYS A N 1
ATOM 2312 C CA . LYS A 1 282 ? 13.148 19.922 17.594 1 87.94 282 LYS A CA 1
ATOM 2313 C C . LYS A 1 282 ? 14.094 19.125 16.688 1 87.94 282 LYS A C 1
ATOM 2315 O O . LYS A 1 282 ? 14.82 19.703 15.883 1 87.94 282 LYS A O 1
ATOM 2320 N N . LYS A 1 283 ? 14.07 17.891 16.906 1 89.06 283 LYS A N 1
ATOM 2321 C CA . LYS A 1 283 ? 14.844 16.938 16.109 1 89.06 283 LYS A CA 1
ATOM 2322 C C . LYS A 1 283 ? 14.062 15.641 15.898 1 89.06 283 LYS A C 1
ATOM 2324 O O . LYS A 1 283 ? 13.156 15.32 16.672 1 89.06 283 LYS A O 1
ATOM 2329 N N . PHE A 1 284 ? 14.375 14.977 14.789 1 87.12 284 PHE A N 1
ATOM 2330 C CA . PHE A 1 284 ? 13.789 13.648 14.617 1 87.12 284 PHE A CA 1
ATOM 2331 C C . PHE A 1 284 ? 14.734 12.734 13.852 1 87.12 284 PHE A C 1
ATOM 2333 O O . PHE A 1 284 ? 15.617 13.203 13.125 1 87.12 284 PHE A O 1
ATOM 2340 N N . GLU A 1 285 ? 14.57 11.523 14.086 1 92 285 GLU A N 1
ATOM 2341 C CA . GLU A 1 285 ? 15.383 10.516 13.406 1 92 285 GLU A CA 1
ATOM 2342 C C . GLU A 1 285 ? 14.781 10.141 12.055 1 92 285 GLU A C 1
ATOM 2344 O O . GLU A 1 285 ? 13.812 9.383 11.984 1 92 285 GLU A O 1
ATOM 2349 N N . ALA A 1 286 ? 15.359 10.594 10.992 1 90.75 286 ALA A N 1
ATOM 2350 C CA . ALA A 1 286 ? 14.883 10.305 9.648 1 90.75 286 ALA A CA 1
ATOM 2351 C C . ALA A 1 286 ? 15.461 8.992 9.125 1 90.75 286 ALA A C 1
ATOM 2353 O O . ALA A 1 286 ? 14.875 8.344 8.258 1 90.75 286 ALA A O 1
ATOM 2354 N N . TYR A 1 287 ? 16.609 8.578 9.602 1 93.25 287 TYR A N 1
ATOM 2355 C CA . TYR A 1 287 ? 17.359 7.418 9.125 1 93.25 287 TYR A CA 1
ATOM 2356 C C . TYR A 1 287 ? 17.625 7.52 7.633 1 93.25 287 TYR A C 1
ATOM 2358 O O . TYR A 1 287 ? 17.125 8.438 6.969 1 93.25 287 TYR A O 1
ATOM 2366 N N . PHE A 1 288 ? 18.469 6.844 7.125 1 91.62 288 PHE A N 1
ATOM 2367 C CA . PHE A 1 288 ? 18.641 6.707 5.684 1 91.62 288 PHE A CA 1
ATOM 2368 C C . PHE A 1 288 ? 19.125 5.301 5.332 1 91.62 288 PHE A C 1
ATOM 2370 O O . PHE A 1 288 ? 19.562 4.555 6.203 1 91.62 288 PHE A O 1
ATOM 2377 N N . CYS A 1 289 ? 18.859 4.875 4.148 1 92.5 289 CYS A N 1
ATOM 2378 C CA . CYS A 1 289 ? 19.25 3.557 3.654 1 92.5 289 CYS A CA 1
ATOM 2379 C C . CYS A 1 289 ? 20.5 3.643 2.801 1 92.5 289 CYS A C 1
ATOM 2381 O O . CYS A 1 289 ? 20.594 4.469 1.892 1 92.5 289 CYS A O 1
ATOM 2383 N N . GLY A 1 290 ? 21.453 2.896 3.145 1 89.75 290 GLY A N 1
ATOM 2384 C CA . GLY A 1 290 ? 22.703 2.877 2.404 1 89.75 290 GLY A CA 1
ATOM 2385 C C . GLY A 1 290 ? 23.375 1.516 2.398 1 89.75 290 GLY A C 1
ATOM 2386 O O . GLY A 1 290 ? 23.062 0.662 3.23 1 89.75 290 GLY A O 1
ATOM 2387 N N . GLY A 1 291 ? 24.344 1.385 1.446 1 89.44 291 GLY A N 1
ATOM 2388 C CA . GLY A 1 291 ? 25.047 0.128 1.269 1 89.44 291 GLY A CA 1
ATOM 2389 C C . GLY A 1 291 ? 24.875 -0.469 -0.114 1 89.44 291 GLY A C 1
ATOM 2390 O O . GLY A 1 291 ? 24.141 0.084 -0.946 1 89.44 291 GLY A O 1
ATOM 2391 N N . GLY A 1 292 ? 25.562 -1.628 -0.324 1 88.5 292 GLY A N 1
ATOM 2392 C CA . GLY A 1 292 ? 25.531 -2.229 -1.648 1 88.5 292 GLY A CA 1
ATOM 2393 C C . GLY A 1 292 ? 24.469 -3.301 -1.802 1 88.5 292 GLY A C 1
ATOM 2394 O O . GLY A 1 292 ? 24.125 -3.977 -0.832 1 88.5 292 GLY A O 1
ATOM 2395 N N . CYS A 1 293 ? 23.875 -3.328 -2.945 1 89.94 293 CYS A N 1
ATOM 2396 C CA . CYS A 1 293 ? 22.969 -4.406 -3.344 1 89.94 293 CYS A CA 1
ATOM 2397 C C . CYS A 1 293 ? 23.672 -5.379 -4.285 1 89.94 293 CYS A C 1
ATOM 2399 O O . CYS A 1 293 ? 23.516 -5.297 -5.504 1 89.94 293 CYS A O 1
ATOM 2401 N N . ASN A 1 294 ? 24.406 -6.215 -3.609 1 83.44 294 ASN A N 1
ATOM 2402 C CA . ASN A 1 294 ? 25.25 -7.133 -4.359 1 83.44 294 ASN A CA 1
ATOM 2403 C C . ASN A 1 294 ? 24.641 -8.531 -4.441 1 83.44 294 ASN A C 1
ATOM 2405 O O . ASN A 1 294 ? 23.891 -8.938 -3.551 1 83.44 294 ASN A O 1
ATOM 2409 N N . PHE A 1 295 ? 25 -9.211 -5.457 1 77.56 295 PHE A N 1
ATOM 2410 C CA . PHE A 1 295 ? 24.547 -10.586 -5.656 1 77.56 295 PHE A CA 1
ATOM 2411 C C . PHE A 1 295 ? 25.188 -11.523 -4.652 1 77.56 295 PHE A C 1
ATOM 2413 O O . PHE A 1 295 ? 26.391 -11.414 -4.371 1 77.56 295 PHE A O 1
ATOM 2420 N N . PRO A 1 296 ? 24.406 -12.523 -4.094 1 78.06 296 PRO A N 1
ATOM 2421 C CA . PRO A 1 296 ? 22.969 -12.789 -4.246 1 78.06 296 PRO A CA 1
ATOM 2422 C C . PRO A 1 296 ? 22.109 -11.906 -3.344 1 78.06 296 PRO A C 1
ATOM 2424 O O . PRO A 1 296 ? 22.5 -11.617 -2.207 1 78.06 296 PRO A O 1
ATOM 2427 N N . LEU A 1 297 ? 21.094 -11.477 -4.082 1 78.25 297 LEU A N 1
ATOM 2428 C CA . LEU A 1 297 ? 20.141 -10.703 -3.281 1 78.25 297 LEU A CA 1
ATOM 2429 C C . LEU A 1 297 ? 19.25 -11.633 -2.459 1 78.25 297 LEU A C 1
ATOM 2431 O O . LEU A 1 297 ? 18.688 -12.594 -2.988 1 78.25 297 LEU A O 1
ATOM 2435 N N . GLY A 1 298 ? 19.344 -11.664 -1.18 1 66 298 GLY A N 1
ATOM 2436 C CA . GLY A 1 298 ? 18.562 -12.539 -0.323 1 66 298 GLY A CA 1
ATOM 2437 C C . GLY A 1 298 ? 17.375 -11.836 0.311 1 66 298 GLY A C 1
ATOM 2438 O O . GLY A 1 298 ? 17.109 -10.664 0.023 1 66 298 GLY A O 1
ATOM 2439 N N . THR A 1 299 ? 16.578 -12.648 0.99 1 66.38 299 THR A N 1
ATOM 2440 C CA . THR A 1 299 ? 15.391 -12.195 1.696 1 66.38 299 THR A CA 1
ATOM 2441 C C . THR A 1 299 ? 15.742 -11.125 2.723 1 66.38 299 THR A C 1
ATOM 2443 O O . THR A 1 299 ? 14.961 -10.203 2.963 1 66.38 299 THR A O 1
ATOM 2446 N N . LYS A 1 300 ? 16.984 -11.18 3.145 1 72.69 300 LYS A N 1
ATOM 2447 C CA . LYS A 1 300 ? 17.406 -10.258 4.195 1 72.69 300 LYS A CA 1
ATOM 2448 C C . LYS A 1 300 ? 17.516 -8.828 3.66 1 72.69 300 LYS A C 1
ATOM 2450 O O . LYS A 1 300 ? 17.484 -7.867 4.43 1 72.69 300 LYS A O 1
ATOM 2455 N N . MET A 1 301 ? 17.625 -8.773 2.32 1 82.5 301 MET A N 1
ATOM 2456 C CA . MET A 1 301 ? 17.812 -7.453 1.726 1 82.5 301 MET A CA 1
ATOM 2457 C C . MET A 1 301 ? 16.484 -6.895 1.226 1 82.5 301 MET A C 1
ATOM 2459 O O . MET A 1 301 ? 16.453 -5.883 0.52 1 82.5 301 MET A O 1
ATOM 2463 N N . ASN A 1 302 ? 15.445 -7.555 1.59 1 86.75 302 ASN A N 1
ATOM 2464 C CA . ASN A 1 302 ? 14.109 -7.125 1.194 1 86.75 302 ASN A CA 1
ATOM 2465 C C . ASN A 1 302 ? 14.062 -6.746 -0.282 1 86.75 302 ASN A C 1
ATOM 2467 O O . ASN A 1 302 ? 13.523 -5.691 -0.638 1 86.75 302 ASN A O 1
ATOM 2471 N N . ALA A 1 303 ? 14.633 -7.613 -1.106 1 89.5 303 ALA A N 1
ATOM 2472 C CA . ALA A 1 303 ? 14.758 -7.309 -2.529 1 89.5 303 ALA A CA 1
ATOM 2473 C C . ALA A 1 303 ? 13.461 -7.613 -3.271 1 89.5 303 ALA A C 1
ATOM 2475 O O . ALA A 1 303 ? 12.781 -8.594 -2.969 1 89.5 303 ALA A O 1
ATOM 2476 N N . THR A 1 304 ? 13.141 -6.723 -4.188 1 89.88 304 THR A N 1
ATOM 2477 C CA . THR A 1 304 ? 12.031 -7.012 -5.086 1 89.88 304 THR A CA 1
ATOM 2478 C C . THR A 1 304 ? 12.469 -7.969 -6.195 1 89.88 304 THR A C 1
ATOM 2480 O O . THR A 1 304 ? 13.664 -8.133 -6.445 1 89.88 304 THR A O 1
ATOM 2483 N N . ASN A 1 305 ? 11.508 -8.617 -6.809 1 88.56 305 ASN A N 1
ATOM 2484 C CA . ASN A 1 305 ? 11.828 -9.438 -7.973 1 88.56 305 ASN A CA 1
ATOM 2485 C C . ASN A 1 305 ? 12.5 -8.617 -9.07 1 88.56 305 ASN A C 1
ATOM 2487 O O . ASN A 1 305 ? 13.398 -9.109 -9.75 1 88.56 305 ASN A O 1
ATOM 2491 N N . HIS A 1 306 ? 12.062 -7.398 -9.164 1 91.75 306 HIS A N 1
ATOM 2492 C CA . HIS A 1 306 ? 12.672 -6.512 -10.148 1 91.75 306 HIS A CA 1
ATOM 2493 C C . HIS A 1 306 ? 14.148 -6.281 -9.836 1 91.75 306 HIS A C 1
ATOM 2495 O O . HIS A 1 306 ? 14.984 -6.285 -10.742 1 91.75 306 HIS A O 1
ATOM 2501 N N . ALA A 1 307 ? 14.414 -6.09 -8.57 1 91.88 307 ALA A N 1
ATOM 2502 C CA . ALA A 1 307 ? 15.797 -5.883 -8.156 1 91.88 307 ALA A CA 1
ATOM 2503 C C . ALA A 1 307 ? 16.656 -7.102 -8.492 1 91.88 307 ALA A C 1
ATOM 2505 O O . ALA A 1 307 ? 17.812 -6.965 -8.891 1 91.88 307 ALA A O 1
ATOM 2506 N N . ILE A 1 308 ? 16.141 -8.195 -8.297 1 87.38 308 ILE A N 1
ATOM 2507 C CA . ILE A 1 308 ? 16.844 -9.438 -8.594 1 87.38 308 ILE A CA 1
ATOM 2508 C C . ILE A 1 308 ? 17.156 -9.508 -10.094 1 87.38 308 ILE A C 1
ATOM 2510 O O . ILE A 1 308 ? 18.281 -9.797 -10.484 1 87.38 308 ILE A O 1
ATOM 2514 N N . VAL A 1 309 ? 16.141 -9.234 -10.883 1 85 309 VAL A N 1
ATOM 2515 C CA . VAL A 1 309 ? 16.312 -9.25 -12.328 1 85 309 VAL A CA 1
ATOM 2516 C C . VAL A 1 309 ? 17.359 -8.227 -12.734 1 85 309 VAL A C 1
ATOM 2518 O O . VAL A 1 309 ? 18.234 -8.516 -13.562 1 85 309 VAL A O 1
ATOM 2521 N N . GLN A 1 310 ? 17.266 -7.129 -12.188 1 88.19 310 GLN A N 1
ATOM 2522 C CA . GLN A 1 310 ? 18.219 -6.062 -12.5 1 88.19 310 GLN A CA 1
ATOM 2523 C C . GLN A 1 310 ? 19.641 -6.461 -12.125 1 88.19 310 GLN A C 1
ATOM 2525 O O . GLN A 1 310 ? 20.594 -6.137 -12.836 1 88.19 310 GLN A O 1
ATOM 2530 N N . THR A 1 311 ? 19.797 -7.02 -10.977 1 86.88 311 THR A N 1
ATOM 2531 C CA . THR A 1 311 ? 21.109 -7.484 -10.539 1 86.88 311 THR A CA 1
ATOM 2532 C C . THR A 1 311 ? 21.688 -8.5 -11.531 1 86.88 311 THR A C 1
ATOM 2534 O O . THR A 1 311 ? 22.859 -8.43 -11.883 1 86.88 311 THR A O 1
ATOM 2537 N N . LEU A 1 312 ? 20.828 -9.398 -11.945 1 80.38 312 LEU A N 1
ATOM 2538 C CA . LEU A 1 312 ? 21.234 -10.414 -12.898 1 80.38 312 LEU A CA 1
ATOM 2539 C C . LEU A 1 312 ? 21.656 -9.781 -14.227 1 80.38 312 LEU A C 1
ATOM 2541 O O . LEU A 1 312 ? 22.656 -10.18 -14.82 1 80.38 312 LEU A O 1
ATOM 2545 N N . MET A 1 313 ? 20.984 -8.82 -14.617 1 79.62 313 MET A N 1
ATOM 2546 C CA . MET A 1 313 ? 21.297 -8.141 -15.867 1 79.62 313 MET A CA 1
ATOM 2547 C C . MET A 1 313 ? 22.594 -7.344 -15.75 1 79.62 313 MET A C 1
ATOM 2549 O O . MET A 1 313 ? 23.359 -7.27 -16.703 1 79.62 313 MET A O 1
ATOM 2553 N N . HIS A 1 314 ? 22.734 -6.738 -14.586 1 84.06 314 HIS A N 1
ATOM 2554 C CA . HIS A 1 314 ? 23.969 -6 -14.344 1 84.06 314 HIS A CA 1
ATOM 2555 C C . HIS A 1 314 ? 25.188 -6.922 -14.43 1 84.06 314 HIS A C 1
ATOM 2557 O O . HIS A 1 314 ? 26.234 -6.516 -14.914 1 84.06 314 HIS A O 1
ATOM 2563 N N . LEU A 1 315 ? 25.047 -8.062 -13.891 1 79.81 315 LEU A N 1
ATOM 2564 C CA . LEU A 1 315 ? 26.141 -9.039 -13.945 1 79.81 315 LEU A CA 1
ATOM 2565 C C . LEU A 1 315 ? 26.484 -9.398 -15.383 1 79.81 315 LEU A C 1
ATOM 2567 O O . LEU A 1 315 ? 27.656 -9.57 -15.727 1 79.81 315 LEU A O 1
ATOM 2571 N N . LYS A 1 316 ? 25.516 -9.406 -16.234 1 75.62 316 LYS A N 1
ATOM 2572 C CA . LYS A 1 316 ? 25.703 -9.727 -17.641 1 75.62 316 LYS A CA 1
ATOM 2573 C C . LYS A 1 316 ? 26.156 -8.5 -18.422 1 75.62 316 LYS A C 1
ATOM 2575 O O . LYS A 1 316 ? 26.984 -8.609 -19.328 1 75.62 316 LYS A O 1
ATOM 2580 N N . GLN A 1 317 ? 25.5 -7.422 -18.031 1 78.81 317 GLN A N 1
ATOM 2581 C CA . GLN A 1 317 ? 25.812 -6.145 -18.672 1 78.81 317 GLN A CA 1
ATOM 2582 C C . GLN A 1 317 ? 26.156 -5.082 -17.625 1 78.81 317 GLN A C 1
ATOM 2584 O O . GLN A 1 317 ? 25.297 -4.305 -17.203 1 78.81 317 GLN A O 1
ATOM 2589 N N . PRO A 1 318 ? 27.391 -4.934 -17.344 1 82.5 318 PRO A N 1
ATOM 2590 C CA . PRO A 1 318 ? 27.828 -4.09 -16.219 1 82.5 318 PRO A CA 1
ATOM 2591 C C . PRO A 1 318 ? 27.531 -2.611 -16.453 1 82.5 318 PRO A C 1
ATOM 2593 O O . PRO A 1 318 ? 27.609 -1.812 -15.516 1 82.5 318 PRO A O 1
ATOM 2596 N N . HIS A 1 319 ? 27.219 -2.238 -17.656 1 79.5 319 HIS A N 1
ATOM 2597 C CA . HIS A 1 319 ? 26.906 -0.836 -17.922 1 79.5 319 HIS A CA 1
ATOM 2598 C C . HIS A 1 319 ? 25.516 -0.478 -17.391 1 79.5 319 HIS A C 1
ATOM 2600 O O . HIS A 1 319 ? 25.188 0.702 -17.25 1 79.5 319 HIS A O 1
ATOM 2606 N N . LEU A 1 320 ? 24.766 -1.521 -17.109 1 80.56 320 LEU A N 1
ATOM 2607 C CA . LEU A 1 320 ? 23.453 -1.281 -16.531 1 80.56 320 LEU A CA 1
ATOM 2608 C C . LEU A 1 320 ? 23.562 -1.037 -15.023 1 80.56 320 LEU A C 1
ATOM 2610 O O . LEU A 1 320 ? 24.406 -1.634 -14.352 1 80.56 320 LEU A O 1
ATOM 2614 N N . PRO A 1 321 ? 22.781 -0.23 -14.555 1 84 321 PRO A N 1
ATOM 2615 C CA . PRO A 1 321 ? 22.875 0.09 -13.125 1 84 321 PRO A CA 1
ATOM 2616 C C . PRO A 1 321 ? 22.469 -1.076 -12.227 1 84 321 PRO A C 1
ATOM 2618 O O . PRO A 1 321 ? 21.641 -1.905 -12.625 1 84 321 PRO A O 1
ATOM 2621 N N . LYS A 1 322 ? 23.062 -1.061 -11.031 1 88.81 322 LYS A N 1
ATOM 2622 C CA . LYS A 1 322 ? 22.656 -1.974 -9.969 1 88.81 322 LYS A CA 1
ATOM 2623 C C . LYS A 1 322 ? 21.438 -1.429 -9.219 1 88.81 322 LYS A C 1
ATOM 2625 O O . LYS A 1 322 ? 21.172 -0.225 -9.242 1 88.81 322 LYS A O 1
ATOM 2630 N N . PRO A 1 323 ? 20.703 -2.371 -8.609 1 92.19 323 PRO A N 1
ATOM 2631 C CA . PRO A 1 323 ? 19.672 -1.863 -7.703 1 92.19 323 PRO A CA 1
ATOM 2632 C C . PRO A 1 323 ? 20.234 -1.022 -6.562 1 92.19 323 PRO A C 1
ATOM 2634 O O . PRO A 1 323 ? 21.422 -1.158 -6.223 1 92.19 323 PRO A O 1
ATOM 2637 N N . CYS A 1 324 ? 19.438 -0.198 -6.055 1 92.88 324 CYS A N 1
ATOM 2638 C CA . CYS A 1 324 ? 19.875 0.704 -4.996 1 92.88 324 CYS A CA 1
ATOM 2639 C C . CYS A 1 324 ? 19.234 0.336 -3.666 1 92.88 324 CYS A C 1
ATOM 2641 O O . CYS A 1 324 ? 18.125 -0.199 -3.633 1 92.88 324 CYS A O 1
ATOM 2643 N N . CYS A 1 325 ? 20 0.56 -2.701 1 93.81 325 CYS A N 1
ATOM 2644 C CA . CYS A 1 325 ? 19.469 0.432 -1.354 1 93.81 325 CYS A CA 1
ATOM 2645 C C . CYS A 1 325 ? 18.594 1.635 -0.996 1 93.81 325 CYS A C 1
ATOM 2647 O O . CYS A 1 325 ? 19.094 2.754 -0.881 1 93.81 325 CYS A O 1
ATOM 2649 N N . VAL A 1 326 ? 17.266 1.409 -0.831 1 94.94 326 VAL A N 1
ATOM 2650 C CA . VAL A 1 326 ? 16.344 2.521 -0.618 1 94.94 326 VAL A CA 1
ATOM 2651 C C . VAL A 1 326 ? 15.32 2.146 0.453 1 94.94 326 VAL A C 1
ATOM 2653 O O . VAL A 1 326 ? 15.148 0.969 0.778 1 94.94 326 VAL A O 1
ATOM 2656 N N . PRO A 1 327 ? 14.648 3.143 1.027 1 94.75 327 PRO A N 1
ATOM 2657 C CA . PRO A 1 327 ? 13.57 2.818 1.97 1 94.75 327 PRO A CA 1
ATOM 2658 C C . PRO A 1 327 ? 12.422 2.059 1.314 1 94.75 327 PRO A C 1
ATOM 2660 O O . PRO A 1 327 ? 11.898 2.492 0.284 1 94.75 327 PRO A O 1
ATOM 2663 N N . THR A 1 328 ? 12.086 0.966 1.911 1 92 328 THR A N 1
ATOM 2664 C CA . THR A 1 328 ? 10.961 0.177 1.407 1 92 328 THR A CA 1
ATOM 2665 C C . THR A 1 328 ? 9.695 0.459 2.211 1 92 328 THR A C 1
ATOM 2667 O O . THR A 1 328 ? 8.586 0.287 1.707 1 92 328 THR A O 1
ATOM 2670 N N . VAL A 1 329 ? 9.93 0.816 3.416 1 93.88 329 VAL A N 1
ATOM 2671 C CA . VAL A 1 329 ? 8.844 1.264 4.281 1 93.88 329 VAL A CA 1
ATOM 2672 C C . VAL A 1 329 ? 9.18 2.637 4.863 1 93.88 329 VAL A C 1
ATOM 2674 O O . VAL A 1 329 ? 10.266 2.834 5.418 1 93.88 329 VAL A O 1
ATOM 2677 N N . LEU A 1 330 ? 8.25 3.465 4.629 1 94.19 330 LEU A N 1
ATOM 2678 C CA . LEU A 1 330 ? 8.477 4.824 5.105 1 94.19 330 LEU A CA 1
ATOM 2679 C C . LEU A 1 330 ? 7.422 5.219 6.141 1 94.19 330 LEU A C 1
ATOM 2681 O O . LEU A 1 330 ? 6.273 4.77 6.066 1 94.19 330 LEU A O 1
ATOM 2685 N N . GLY A 1 331 ? 7.863 6.012 7.051 1 93.25 331 GLY A N 1
ATOM 2686 C CA . GLY A 1 331 ? 6.965 6.527 8.07 1 93.25 331 GLY A CA 1
ATOM 2687 C C . GLY A 1 331 ? 6.711 8.016 7.941 1 93.25 331 GLY A C 1
ATOM 2688 O O . GLY A 1 331 ? 7.359 8.695 7.148 1 93.25 331 GLY A O 1
ATOM 2689 N N . ALA A 1 332 ? 5.77 8.406 8.742 1 92.19 332 ALA A N 1
ATOM 2690 C CA . ALA A 1 332 ? 5.371 9.812 8.719 1 92.19 332 ALA A CA 1
ATOM 2691 C C . ALA A 1 332 ? 5.914 10.562 9.93 1 92.19 332 ALA A C 1
ATOM 2693 O O . ALA A 1 332 ? 6.312 9.945 10.922 1 92.19 332 ALA A O 1
ATOM 2694 N N . ILE A 1 333 ? 5.957 11.859 9.773 1 89.56 333 ILE A N 1
ATOM 2695 C CA . ILE A 1 333 ? 6.25 12.734 10.898 1 89.56 333 ILE A CA 1
ATOM 2696 C C . ILE A 1 333 ? 5.246 13.883 10.938 1 89.56 333 ILE A C 1
ATOM 2698 O O . ILE A 1 333 ? 4.652 14.234 9.914 1 89.56 333 ILE A O 1
ATOM 2702 N N . THR A 1 334 ? 4.988 14.297 12.117 1 91.62 334 THR A N 1
ATOM 2703 C CA . THR A 1 334 ? 4.121 15.453 12.305 1 91.62 334 THR A CA 1
ATOM 2704 C C . THR A 1 334 ? 4.93 16.656 12.781 1 91.62 334 THR A C 1
ATOM 2706 O O . THR A 1 334 ? 5.727 16.547 13.711 1 91.62 334 THR A O 1
ATOM 2709 N N . ILE A 1 335 ? 4.723 17.781 12.117 1 89.81 335 ILE A N 1
ATOM 2710 C CA . ILE A 1 335 ? 5.477 18.984 12.453 1 89.81 335 ILE A CA 1
ATOM 2711 C C . ILE A 1 335 ? 4.52 20.062 12.93 1 89.81 335 ILE A C 1
ATOM 2713 O O . ILE A 1 335 ? 3.5 20.328 12.289 1 89.81 335 ILE A O 1
ATOM 2717 N N . LEU A 1 336 ? 4.824 20.562 14.109 1 91.56 336 LEU A N 1
ATOM 2718 C CA . LEU A 1 336 ? 4.129 21.703 14.664 1 91.56 336 LEU A CA 1
ATOM 2719 C C . LEU A 1 336 ? 4.91 23 14.406 1 91.56 336 LEU A C 1
ATOM 2721 O O . LEU A 1 336 ? 6.074 23.109 14.789 1 91.56 336 LEU A O 1
ATOM 2725 N N . ARG A 1 337 ? 4.262 23.969 13.742 1 89.5 337 ARG A N 1
ATOM 2726 C CA . ARG A 1 337 ? 5.016 25.156 13.391 1 89.5 337 ARG A CA 1
ATOM 2727 C C . ARG A 1 337 ? 4.137 26.406 13.477 1 89.5 337 ARG A C 1
ATOM 2729 O O . ARG A 1 337 ? 2.912 26.312 13.375 1 89.5 337 ARG A O 1
ATOM 2736 N N . TYR A 1 338 ? 4.75 27.578 13.555 1 89.88 338 TYR A N 1
ATOM 2737 C CA . TYR A 1 338 ? 4.086 28.875 13.492 1 89.88 338 TYR A CA 1
ATOM 2738 C C . TYR A 1 338 ? 3.965 29.359 12.047 1 89.88 338 TYR A C 1
ATOM 2740 O O . TYR A 1 338 ? 4.938 29.312 11.289 1 89.88 338 TYR A O 1
ATOM 2748 N N . LEU A 1 339 ? 2.807 29.703 11.695 1 88.88 339 LEU A N 1
ATOM 2749 C CA . LEU A 1 339 ? 2.678 30.406 10.43 1 88.88 339 LEU A CA 1
ATOM 2750 C C . LEU A 1 339 ? 2.844 31.922 10.641 1 88.88 339 LEU A C 1
ATOM 2752 O O . LEU A 1 339 ? 3.449 32.594 9.812 1 88.88 339 LEU A O 1
ATOM 2756 N N . ASN A 1 340 ? 2.32 32.438 11.68 1 88.62 340 ASN A N 1
ATOM 2757 C CA . ASN A 1 340 ? 2.496 33.781 12.211 1 88.62 340 ASN A CA 1
ATOM 2758 C C . ASN A 1 340 ? 2.18 33.844 13.703 1 88.62 340 ASN A C 1
ATOM 2760 O O . ASN A 1 340 ? 2.102 32.812 14.367 1 88.62 340 ASN A O 1
ATOM 2764 N N . GLU A 1 341 ? 2.025 34.969 14.242 1 86.19 341 GLU A N 1
ATOM 2765 C CA . GLU A 1 341 ? 1.844 35.094 15.68 1 86.19 341 GLU A CA 1
ATOM 2766 C C . GLU A 1 341 ? 0.49 34.531 16.125 1 86.19 341 GLU A C 1
ATOM 2768 O O . GLU A 1 341 ? 0.321 34.156 17.281 1 86.19 341 GLU A O 1
ATOM 2773 N N . ASP A 1 342 ? -0.429 34.406 15.188 1 91.56 342 ASP A N 1
ATOM 2774 C CA . ASP A 1 342 ? -1.795 34.062 15.555 1 91.56 342 ASP A CA 1
ATOM 2775 C C . ASP A 1 342 ? -2.145 32.656 15.07 1 91.56 342 ASP A C 1
ATOM 2777 O O . ASP A 1 342 ? -3.146 32.094 15.5 1 91.56 342 ASP A O 1
ATOM 2781 N N . ILE A 1 343 ? -1.304 32.156 14.203 1 93.88 343 ILE A N 1
ATOM 2782 C CA . ILE A 1 343 ? -1.683 30.922 13.539 1 93.88 343 ILE A CA 1
ATOM 2783 C C . ILE A 1 343 ? -0.6 29.875 13.758 1 93.88 343 ILE A C 1
ATOM 2785 O O . ILE A 1 343 ? 0.578 30.109 13.484 1 93.88 343 ILE A O 1
ATOM 2789 N N . ILE A 1 344 ? -1.03 28.734 14.273 1 93.69 344 ILE A N 1
ATOM 2790 C CA . ILE A 1 344 ? -0.161 27.578 14.438 1 93.69 344 ILE A CA 1
ATOM 2791 C C . ILE A 1 344 ? -0.636 26.453 13.523 1 93.69 344 ILE A C 1
ATOM 2793 O O . ILE A 1 344 ? -1.84 26.234 13.359 1 93.69 344 ILE A O 1
ATOM 2797 N N . ASP A 1 345 ? 0.344 25.766 12.984 1 93.75 345 ASP A N 1
ATOM 2798 C CA . ASP A 1 345 ? 0.067 24.719 12.008 1 93.75 345 ASP A CA 1
ATOM 2799 C C . ASP A 1 345 ? 0.656 23.391 12.453 1 93.75 345 ASP A C 1
ATOM 2801 O O . ASP A 1 345 ? 1.815 23.312 12.867 1 93.75 345 ASP A O 1
ATOM 2805 N N . LEU A 1 346 ? -0.198 22.391 12.453 1 94.19 346 LEU A N 1
ATOM 2806 C CA . LEU A 1 346 ? 0.226 21 12.625 1 94.19 346 LEU A CA 1
ATOM 2807 C C . LEU A 1 346 ? 0.021 20.219 11.344 1 94.19 346 LEU A C 1
ATOM 2809 O O . LEU A 1 346 ? -1.114 20.016 10.906 1 94.19 346 LEU A O 1
ATOM 2813 N N . THR A 1 347 ? 1.127 19.75 10.758 1 92.94 347 THR A N 1
ATOM 2814 C CA . THR A 1 347 ? 1.016 19.047 9.484 1 92.94 347 THR A CA 1
ATOM 2815 C C . THR A 1 347 ? 1.71 17.688 9.547 1 92.94 347 THR A C 1
ATOM 2817 O O . THR A 1 347 ? 2.818 17.578 10.078 1 92.94 347 THR A O 1
ATOM 2820 N N . LYS A 1 348 ? 1.013 16.75 9.07 1 91.81 348 LYS A N 1
ATOM 2821 C CA . LYS A 1 348 ? 1.574 15.406 8.938 1 91.81 348 LYS A CA 1
ATOM 2822 C C . LYS A 1 348 ? 2.254 15.227 7.586 1 91.8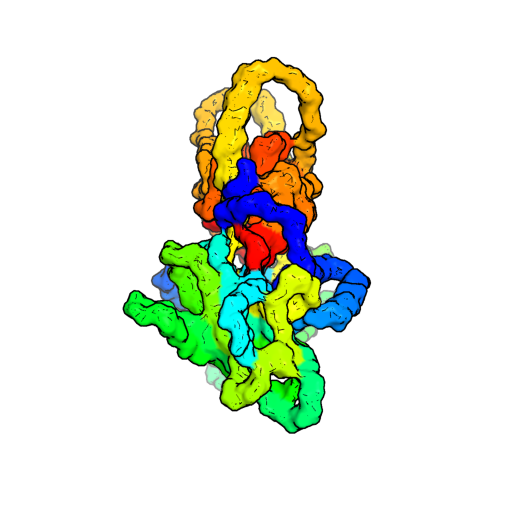1 348 LYS A C 1
ATOM 2824 O O . LYS A 1 348 ? 1.63 15.414 6.539 1 91.81 348 LYS A O 1
ATOM 2829 N N . TYR A 1 349 ? 3.502 14.883 7.602 1 89.69 349 TYR A N 1
ATOM 2830 C CA . TYR A 1 349 ? 4.27 14.602 6.398 1 89.69 349 TYR A CA 1
ATOM 2831 C C . TYR A 1 349 ? 4.492 13.102 6.227 1 89.69 349 TYR A C 1
ATOM 2833 O O . TYR A 1 349 ? 5.203 12.484 7.02 1 89.69 349 TYR A O 1
ATOM 2841 N N . GLN A 1 350 ? 3.916 12.688 5.16 1 90.56 350 GLN A N 1
ATOM 2842 C CA . GLN A 1 350 ? 4.043 11.258 4.898 1 90.56 350 GLN A CA 1
ATOM 2843 C C . GLN A 1 350 ? 5.402 10.93 4.297 1 90.56 350 GLN A C 1
ATOM 2845 O O . GLN A 1 350 ? 6.07 11.805 3.74 1 90.56 350 GLN A O 1
ATOM 2850 N N . LYS A 1 351 ? 5.875 9.695 4.488 1 91.88 351 LYS A N 1
ATOM 2851 C CA . LYS A 1 351 ? 7.07 9.156 3.852 1 91.88 351 LYS A CA 1
ATOM 2852 C C . LYS A 1 351 ? 8.289 10.039 4.133 1 91.88 351 LYS A C 1
ATOM 2854 O O . LYS A 1 351 ? 9.023 10.398 3.211 1 91.88 351 LYS A O 1
ATOM 2859 N N . ALA A 1 352 ? 8.422 10.32 5.43 1 91.5 352 ALA A N 1
ATOM 2860 C CA . ALA A 1 352 ? 9.477 11.25 5.832 1 91.5 352 ALA A CA 1
ATOM 2861 C C . ALA A 1 352 ? 10.586 10.523 6.586 1 91.5 352 ALA A C 1
ATOM 2863 O O . ALA A 1 352 ? 11.68 11.062 6.766 1 91.5 352 ALA A O 1
ATOM 2864 N N . VAL A 1 353 ? 10.328 9.297 6.969 1 94 353 VAL A N 1
ATOM 2865 C CA . VAL A 1 353 ? 11.273 8.547 7.785 1 94 353 VAL A CA 1
ATOM 2866 C C . VAL A 1 353 ? 11.508 7.164 7.168 1 94 353 VAL A C 1
ATOM 2868 O O . VAL A 1 353 ? 10.547 6.477 6.797 1 94 353 VAL A O 1
ATOM 2871 N N . ALA A 1 354 ? 12.727 6.762 7.066 1 95.38 354 ALA A N 1
ATOM 2872 C CA . ALA A 1 354 ? 13.039 5.426 6.57 1 95.38 354 ALA A CA 1
ATOM 2873 C C . ALA A 1 354 ? 12.898 4.383 7.676 1 95.38 354 ALA A C 1
ATOM 2875 O O . ALA A 1 354 ? 13.719 4.328 8.594 1 95.38 354 ALA A O 1
ATOM 2876 N N . LYS A 1 355 ? 11.906 3.498 7.57 1 95.62 355 LYS A N 1
ATOM 2877 C CA . LYS A 1 355 ? 11.68 2.486 8.602 1 95.62 355 LYS A CA 1
ATOM 2878 C C . LYS A 1 355 ? 12.391 1.181 8.25 1 95.62 355 LYS A C 1
ATOM 2880 O O . LYS A 1 355 ? 12.953 0.521 9.133 1 95.62 355 LYS A O 1
ATOM 2885 N N . GLU A 1 356 ? 12.305 0.807 7.023 1 95.06 356 GLU A N 1
ATOM 2886 C CA . GLU A 1 356 ? 12.969 -0.387 6.508 1 95.06 356 GLU A CA 1
ATOM 2887 C C . GLU A 1 356 ? 13.664 -0.102 5.18 1 95.06 356 GLU A C 1
ATOM 2889 O O . GLU A 1 356 ? 13.234 0.769 4.422 1 95.06 356 GLU A O 1
ATOM 2894 N N . CYS A 1 357 ? 14.734 -0.807 5.055 1 93.94 357 CYS A N 1
ATOM 2895 C CA . CYS A 1 357 ? 15.492 -0.635 3.824 1 93.94 357 CYS A CA 1
ATOM 2896 C C . CYS A 1 357 ? 15.508 -1.921 3.008 1 93.94 357 CYS A C 1
ATOM 2898 O O . CYS A 1 357 ? 15.336 -3.012 3.557 1 93.94 357 CYS A O 1
ATOM 2900 N N . GLY A 1 358 ? 15.633 -1.794 1.771 1 94.06 358 GLY A N 1
ATOM 2901 C CA . GLY A 1 358 ? 15.742 -2.928 0.865 1 94.06 358 GLY A CA 1
ATOM 2902 C C . GLY A 1 358 ? 16.297 -2.549 -0.499 1 94.06 358 GLY A C 1
ATOM 2903 O O . GLY A 1 358 ? 16.484 -1.368 -0.79 1 94.06 358 GLY A O 1
ATOM 2904 N N . CYS A 1 359 ? 16.578 -3.559 -1.32 1 92.88 359 CYS A N 1
ATOM 2905 C CA . CYS A 1 359 ? 17.141 -3.344 -2.648 1 92.88 359 CYS A CA 1
ATOM 2906 C C . CYS A 1 359 ? 16.031 -3.27 -3.701 1 92.88 359 CYS A C 1
ATOM 2908 O O . CYS A 1 359 ? 15.25 -4.203 -3.846 1 92.88 359 CYS A O 1
ATOM 2910 N N . HIS A 1 360 ? 16.031 -2.113 -4.344 1 91.56 360 HIS A N 1
ATOM 2911 C CA . HIS A 1 360 ? 15.031 -1.865 -5.375 1 91.56 360 HIS A CA 1
ATOM 2912 C C . HIS A 1 360 ? 15.68 -1.473 -6.695 1 91.56 360 HIS A C 1
ATOM 2914 O O . HIS A 1 360 ? 16.781 -0.904 -6.711 1 91.56 360 HIS A O 1
ATOM 2920 N N . MET B 1 1 ? 23.781 -24.125 -16.203 1 18.33 1 MET B N 1
ATOM 2921 C CA . MET B 1 1 ? 22.906 -23.125 -16.828 1 18.33 1 MET B CA 1
ATOM 2922 C C . MET B 1 1 ? 21.484 -23.25 -16.312 1 18.33 1 MET B C 1
ATOM 2924 O O . MET B 1 1 ? 20.828 -22.25 -16.031 1 18.33 1 MET B O 1
ATOM 2928 N N . LEU B 1 2 ? 20.969 -24.453 -16.297 1 23.59 2 LEU B N 1
ATOM 2929 C CA . LEU B 1 2 ? 19.609 -24.938 -16.172 1 23.59 2 LEU B CA 1
ATOM 2930 C C . LEU B 1 2 ? 19.094 -24.781 -14.734 1 23.59 2 LEU B C 1
ATOM 2932 O O . LEU B 1 2 ? 17.906 -24.875 -14.477 1 23.59 2 LEU B O 1
ATOM 2936 N N . ASP B 1 3 ? 19.922 -24.812 -13.805 1 27.41 3 ASP B N 1
ATOM 2937 C CA . ASP B 1 3 ? 19.641 -25.078 -12.398 1 27.41 3 ASP B CA 1
ATOM 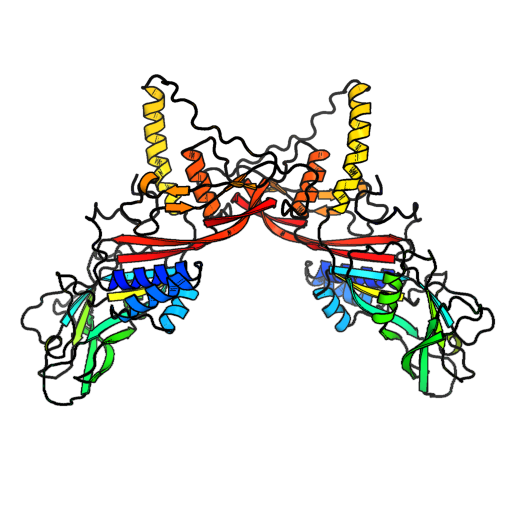2938 C C . ASP B 1 3 ? 19.203 -23.797 -11.672 1 27.41 3 ASP B C 1
ATOM 2940 O O . ASP B 1 3 ? 19.078 -23.781 -10.445 1 27.41 3 ASP B O 1
ATOM 2944 N N . LEU B 1 4 ? 19.312 -22.625 -12.391 1 28.14 4 LEU B N 1
ATOM 2945 C CA . LEU B 1 4 ? 19.391 -21.297 -11.797 1 28.14 4 LEU B CA 1
ATOM 2946 C C . LEU B 1 4 ? 18.047 -20.891 -11.211 1 28.14 4 LEU B C 1
ATOM 2948 O O . LEU B 1 4 ? 17.984 -20.109 -10.258 1 28.14 4 LEU B O 1
ATOM 2952 N N . LEU B 1 5 ? 16.781 -20.938 -12.023 1 30.78 5 LEU B N 1
ATOM 2953 C CA . LEU B 1 5 ? 15.453 -20.562 -11.562 1 30.78 5 LEU B CA 1
ATOM 2954 C C . LEU B 1 5 ? 14.914 -21.594 -10.57 1 30.78 5 LEU B C 1
ATOM 2956 O O . LEU B 1 5 ? 15.062 -22.797 -10.781 1 30.78 5 LEU B O 1
ATOM 2960 N N . ASP B 1 6 ? 15.258 -21.672 -9.422 1 33.41 6 ASP B N 1
ATOM 2961 C CA . ASP B 1 6 ? 14.867 -22.766 -8.523 1 33.41 6 ASP B CA 1
ATOM 2962 C C . ASP B 1 6 ? 13.844 -23.688 -9.18 1 33.41 6 ASP B C 1
ATOM 2964 O O . ASP B 1 6 ? 12.844 -24.047 -8.562 1 33.41 6 ASP B O 1
ATOM 2968 N N . LEU B 1 7 ? 13.719 -23.5 -10.531 1 34.75 7 LEU B N 1
ATOM 2969 C CA . LEU B 1 7 ? 12.969 -24.578 -11.164 1 34.75 7 LEU B CA 1
ATOM 2970 C C . LEU B 1 7 ? 13.594 -25.938 -10.852 1 34.75 7 LEU B C 1
ATOM 2972 O O . LEU B 1 7 ? 14.812 -26.047 -10.734 1 34.75 7 LEU B O 1
ATOM 2976 N N . GLY B 1 8 ? 13.125 -26.625 -9.836 1 32.78 8 GLY B N 1
ATOM 2977 C CA . GLY B 1 8 ? 13.57 -27.969 -9.469 1 32.78 8 GLY B CA 1
ATOM 2978 C C . GLY B 1 8 ? 14.547 -28.562 -10.461 1 32.78 8 GLY B C 1
ATOM 2979 O O . GLY B 1 8 ? 14.984 -27.875 -11.398 1 32.78 8 GLY B O 1
ATOM 2980 N N . ASN B 1 9 ? 15.133 -29.688 -10.164 1 35.69 9 ASN B N 1
ATOM 2981 C CA . ASN B 1 9 ? 15.953 -30.562 -11 1 35.69 9 ASN B CA 1
ATOM 2982 C C . ASN B 1 9 ? 15.547 -30.469 -12.469 1 35.69 9 ASN B C 1
ATOM 2984 O O . ASN B 1 9 ? 14.352 -30.391 -12.781 1 35.69 9 ASN B O 1
ATOM 2988 N N . ARG B 1 10 ? 16.484 -29.703 -13.328 1 41 10 ARG B N 1
ATOM 2989 C CA . ARG B 1 10 ? 16.328 -29.688 -14.773 1 41 10 ARG B CA 1
ATOM 2990 C C . ARG B 1 10 ? 15.656 -30.953 -15.281 1 41 10 ARG B C 1
ATOM 2992 O O . ARG B 1 10 ? 16.219 -32.031 -15.164 1 41 10 ARG B O 1
ATOM 2999 N N . PRO B 1 11 ? 14.352 -31 -15.352 1 39.94 11 PRO B N 1
ATOM 3000 C CA . PRO B 1 11 ? 14.078 -32.219 -16.109 1 39.94 11 PRO B CA 1
ATOM 3001 C C . PRO B 1 11 ? 14.812 -32.25 -17.453 1 39.94 11 PRO B C 1
ATOM 3003 O O . PRO B 1 11 ? 15.172 -31.203 -17.984 1 39.94 11 PRO B O 1
ATOM 3006 N N . ARG B 1 12 ? 15.492 -33.219 -17.828 1 40.31 12 ARG B N 1
ATOM 3007 C CA . ARG B 1 12 ? 16.062 -33.5 -19.125 1 40.31 12 ARG B CA 1
ATOM 3008 C C . ARG B 1 12 ? 15.328 -32.781 -20.234 1 40.31 12 ARG B C 1
ATOM 3010 O O . ARG B 1 12 ? 14.156 -32.438 -20.094 1 40.31 12 ARG B O 1
ATOM 3017 N N . ARG B 1 13 ? 16.078 -32.219 -21.234 1 44.34 13 ARG B N 1
ATOM 3018 C CA . ARG B 1 13 ? 15.68 -31.609 -22.5 1 44.34 13 ARG B CA 1
ATOM 3019 C C . ARG B 1 13 ? 14.281 -32.094 -22.906 1 44.34 13 ARG B C 1
ATOM 3021 O O . ARG B 1 13 ? 14.117 -33.219 -23.391 1 44.34 13 ARG B O 1
ATOM 3028 N N . LEU B 1 14 ? 13.234 -31.828 -22.141 1 44.53 14 LEU B N 1
ATOM 3029 C CA . LEU B 1 14 ? 12.047 -32.406 -22.781 1 44.53 14 LEU B CA 1
ATOM 3030 C C . LEU B 1 14 ? 11.82 -31.781 -24.156 1 44.53 14 LEU B C 1
ATOM 3032 O O . LEU B 1 14 ? 12.109 -30.594 -24.375 1 44.53 14 LEU B O 1
ATOM 3036 N N . ALA B 1 15 ? 11.68 -32.5 -25.203 1 43.94 15 ALA B N 1
ATOM 3037 C CA . ALA B 1 15 ? 11.078 -32.219 -26.516 1 43.94 15 ALA B CA 1
ATOM 3038 C C . ALA B 1 15 ? 10.047 -31.109 -26.438 1 43.94 15 ALA B C 1
ATOM 3040 O O . ALA B 1 15 ? 9.531 -30.797 -25.359 1 43.94 15 ALA B O 1
ATOM 3041 N N . GLN B 1 16 ? 9.859 -30.297 -27.453 1 49.78 16 GLN B N 1
ATOM 3042 C CA . GLN B 1 16 ? 8.836 -29.266 -27.609 1 49.78 16 GLN B CA 1
ATOM 3043 C C . GLN B 1 16 ? 7.594 -29.609 -26.781 1 49.78 16 GLN B C 1
ATOM 3045 O O . GLN B 1 16 ? 6.934 -30.609 -27.047 1 49.78 16 GLN B O 1
ATOM 3050 N N . PRO B 1 17 ? 7.531 -29.188 -25.516 1 50.94 17 PRO B N 1
ATOM 3051 C CA . PRO B 1 17 ? 6.422 -29.578 -24.641 1 50.94 17 PRO B CA 1
ATOM 3052 C C . PRO B 1 17 ? 5.07 -29.547 -25.359 1 50.94 17 PRO B C 1
ATOM 3054 O O . PRO B 1 17 ? 4.836 -28.688 -26.219 1 50.94 17 PRO B O 1
ATOM 3057 N N . GLU B 1 18 ? 4.465 -30.562 -25.516 1 57.47 18 GLU B N 1
ATOM 3058 C CA . GLU B 1 18 ? 3.123 -30.766 -26.062 1 57.47 18 GLU B CA 1
ATOM 3059 C C . GLU B 1 18 ? 2.096 -29.906 -25.328 1 57.47 18 GLU B C 1
ATOM 3061 O O . GLU B 1 18 ? 1.699 -30.219 -24.203 1 57.47 18 GLU B O 1
ATOM 3066 N N . LEU B 1 19 ? 2.027 -28.562 -25.594 1 70.25 19 LEU B N 1
ATOM 3067 C CA . LEU B 1 19 ? 0.992 -27.672 -25.078 1 70.25 19 LEU B CA 1
ATOM 3068 C C . LEU B 1 19 ? -0.374 -28.031 -25.656 1 70.25 19 LEU B C 1
ATOM 3070 O O . LEU B 1 19 ? -1.235 -27.172 -25.812 1 70.25 19 LEU B O 1
ATOM 3074 N N . HIS B 1 20 ? -0.521 -29.359 -25.875 1 74.25 20 HIS B N 1
ATOM 3075 C CA . HIS B 1 20 ? -1.757 -29.688 -26.578 1 74.25 20 HIS B CA 1
ATOM 3076 C C . HIS B 1 20 ? -2.676 -30.547 -25.703 1 74.25 20 HIS B C 1
ATOM 3078 O O . HIS B 1 20 ? -3.809 -30.828 -26.078 1 74.25 20 HIS B O 1
ATOM 3084 N N . ASN B 1 21 ? -2.225 -30.734 -24.484 1 84.75 21 ASN B N 1
ATOM 3085 C CA . ASN B 1 21 ? -3.127 -31.516 -23.641 1 84.75 21 ASN B CA 1
ATOM 3086 C C . ASN B 1 21 ? -4.066 -30.625 -22.844 1 84.75 21 ASN B C 1
ATOM 3088 O O . ASN B 1 21 ? -3.934 -29.391 -22.875 1 84.75 21 ASN B O 1
ATOM 3092 N N . SER B 1 22 ? -5.094 -31.203 -22.234 1 89.5 22 SER B N 1
ATOM 3093 C CA . SER B 1 22 ? -6.133 -30.469 -21.516 1 89.5 22 SER B CA 1
ATOM 3094 C C . SER B 1 22 ? -5.547 -29.672 -20.359 1 89.5 22 SER B C 1
ATOM 3096 O O . SER B 1 22 ? -5.938 -28.516 -20.141 1 89.5 22 SER B O 1
ATOM 3098 N N . ALA B 1 23 ? -4.574 -30.234 -19.688 1 91.25 23 ALA B N 1
ATOM 3099 C CA . ALA B 1 23 ? -3.947 -29.562 -18.562 1 91.25 23 ALA B CA 1
ATOM 3100 C C . ALA B 1 23 ? -3.25 -28.281 -19 1 91.25 23 ALA B C 1
ATOM 3102 O O . ALA B 1 23 ? -3.422 -27.234 -18.391 1 91.25 23 ALA B O 1
ATOM 3103 N N . SER B 1 24 ? -2.527 -28.359 -20.031 1 88.31 24 SER B N 1
ATOM 3104 C CA . SER B 1 24 ? -1.794 -27.203 -20.547 1 88.31 24 SER B CA 1
ATOM 3105 C C . SER B 1 24 ? -2.74 -26.156 -21.125 1 88.31 24 SER B C 1
ATOM 3107 O O . SER B 1 24 ? -2.521 -24.953 -20.953 1 88.31 24 SER B O 1
ATOM 3109 N N . LYS B 1 25 ? -3.768 -26.609 -21.75 1 87.12 25 LYS B N 1
ATOM 3110 C CA . LYS B 1 25 ? -4.73 -25.688 -22.344 1 87.12 25 LYS B CA 1
ATOM 3111 C C . LYS B 1 25 ? -5.434 -24.859 -21.266 1 87.12 25 LYS B C 1
ATOM 3113 O O . LYS B 1 25 ? -5.668 -23.672 -21.438 1 87.12 25 LYS B O 1
ATOM 3118 N N . PHE B 1 26 ? -5.746 -25.547 -20.281 1 91.56 26 PHE B N 1
ATOM 3119 C CA . PHE B 1 26 ? -6.359 -24.844 -19.156 1 91.56 26 PHE B CA 1
ATOM 3120 C C . PHE B 1 26 ? -5.461 -23.703 -18.672 1 91.56 26 PHE B C 1
ATOM 3122 O O . PHE B 1 26 ? -5.906 -22.562 -18.531 1 91.56 26 PHE B O 1
ATOM 3129 N N . LEU B 1 27 ? -4.23 -23.984 -18.406 1 92.94 27 LEU B N 1
ATOM 3130 C CA . LEU B 1 27 ? -3.311 -23 -17.844 1 92.94 27 LEU B CA 1
ATOM 3131 C C . LEU B 1 27 ? -3.045 -21.875 -18.859 1 92.94 27 LEU B C 1
ATOM 3133 O O . LEU B 1 27 ? -2.871 -20.719 -18.469 1 92.94 27 LEU B O 1
ATOM 3137 N N . LEU B 1 28 ? -2.98 -22.297 -20.094 1 88.69 28 LEU B N 1
ATOM 3138 C CA . LEU B 1 28 ? -2.797 -21.281 -21.125 1 88.69 28 LEU B CA 1
ATOM 3139 C C . LEU B 1 28 ? -3.971 -20.312 -21.141 1 88.69 28 LEU B C 1
ATOM 3141 O O . LEU B 1 28 ? -3.781 -19.109 -21.328 1 88.69 28 LEU B O 1
ATOM 3145 N N . GLU B 1 29 ? -5.105 -20.875 -20.906 1 88.44 29 GLU B N 1
ATOM 3146 C CA . GLU B 1 29 ? -6.281 -20.016 -20.828 1 88.44 29 GLU B CA 1
ATOM 3147 C C . GLU B 1 29 ? -6.215 -19.078 -19.625 1 88.44 29 GLU B C 1
ATOM 3149 O O . GLU B 1 29 ? -6.551 -17.906 -19.719 1 88.44 29 GLU B O 1
ATOM 3154 N N . VAL B 1 30 ? -5.828 -19.641 -18.578 1 92 30 VAL B N 1
ATOM 3155 C CA . VAL B 1 30 ? -5.676 -18.844 -17.359 1 92 30 VAL B CA 1
ATOM 3156 C C . VAL B 1 30 ? -4.637 -17.75 -17.594 1 92 30 VAL B C 1
ATOM 3158 O O . VAL B 1 30 ? -4.863 -16.578 -17.25 1 92 30 VAL B O 1
ATOM 3161 N N . TYR B 1 31 ? -3.551 -18.078 -18.141 1 91.31 31 TYR B N 1
ATOM 3162 C CA . TYR B 1 31 ? -2.484 -17.141 -18.469 1 91.31 31 TYR B CA 1
ATOM 3163 C C . TYR B 1 31 ? -3.008 -15.992 -19.328 1 91.31 31 TYR B C 1
ATOM 3165 O O . TYR B 1 31 ? -2.73 -14.82 -19.047 1 91.31 31 TYR B O 1
ATOM 3173 N N . ASN B 1 32 ? -3.74 -16.344 -20.266 1 87.44 32 ASN B N 1
ATOM 3174 C CA . ASN B 1 32 ? -4.293 -15.352 -21.188 1 87.44 32 ASN B CA 1
ATOM 3175 C C . ASN B 1 32 ? -5.297 -14.445 -20.469 1 87.44 32 ASN B C 1
ATOM 3177 O O . ASN B 1 32 ? -5.328 -13.234 -20.719 1 87.44 32 ASN B O 1
ATOM 3181 N N . GLU B 1 33 ? -6.086 -15.039 -19.641 1 86.31 33 GLU B N 1
ATOM 3182 C CA . GLU B 1 33 ? -7.059 -14.25 -18.891 1 86.31 33 GLU B CA 1
ATOM 3183 C C . GLU B 1 33 ? -6.367 -13.242 -17.969 1 86.31 33 GLU B C 1
ATOM 3185 O O . GLU B 1 33 ? -6.805 -12.094 -17.859 1 86.31 33 GLU B O 1
ATOM 3190 N N . ILE B 1 34 ? -5.348 -13.625 -17.359 1 86.88 34 ILE B N 1
ATOM 3191 C CA . ILE B 1 34 ? -4.613 -12.773 -16.438 1 86.88 34 ILE B CA 1
ATOM 3192 C C . ILE B 1 34 ? -3.973 -11.617 -17.203 1 86.88 34 ILE B C 1
ATOM 3194 O O . ILE B 1 34 ? -3.98 -10.477 -16.734 1 86.88 34 ILE B O 1
ATOM 3198 N N . ASN B 1 35 ? -3.43 -11.914 -18.297 1 81.75 35 ASN B N 1
ATOM 3199 C CA . ASN B 1 35 ? -2.668 -10.914 -19.047 1 81.75 35 ASN B CA 1
ATOM 3200 C C . ASN B 1 35 ? -3.578 -10.031 -19.891 1 81.75 35 ASN B C 1
ATOM 3202 O O . ASN B 1 35 ? -3.189 -8.93 -20.281 1 81.75 35 ASN B O 1
ATOM 3206 N N . GLU B 1 36 ? -4.723 -10.547 -20.234 1 72 36 GLU B N 1
ATOM 3207 C CA . GLU B 1 36 ? -5.688 -9.727 -20.969 1 72 36 GLU B CA 1
ATOM 3208 C C . GLU B 1 36 ? -6.262 -8.633 -20.062 1 72 36 GLU B C 1
ATOM 3210 O O . GLU B 1 36 ? -6.598 -7.547 -20.547 1 72 36 GLU B O 1
ATOM 3215 N N . GLU B 1 37 ? -6.543 -9.031 -18.812 1 59.62 37 GLU B N 1
ATOM 3216 C CA . GLU B 1 37 ? -7.07 -8 -17.922 1 59.62 37 GLU B CA 1
ATOM 3217 C C . GLU B 1 37 ? -6.207 -6.742 -17.969 1 59.62 37 GLU B C 1
ATOM 3219 O O . GLU B 1 37 ? -6.691 -5.645 -17.688 1 59.62 37 GLU B O 1
ATOM 3224 N N . GLN B 1 38 ? -5.043 -6.938 -18.438 1 53.16 38 GLN B N 1
ATOM 3225 C CA . GLN B 1 38 ? -4.168 -5.781 -18.594 1 53.16 38 GLN B CA 1
ATOM 3226 C C . GLN B 1 38 ? -4.246 -5.215 -20 1 53.16 38 GLN B C 1
ATOM 3228 O O . GLN B 1 38 ? -3.709 -4.141 -20.281 1 53.16 38 GLN B O 1
ATOM 3233 N N . GLU B 1 39 ? -4.957 -6.051 -20.938 1 51.25 39 GLU B N 1
ATOM 3234 C CA . GLU B 1 39 ? -5.047 -5.668 -22.344 1 51.25 39 GLU B CA 1
ATOM 3235 C C . GLU B 1 39 ? -6.371 -4.969 -22.641 1 51.25 39 GLU B C 1
ATOM 3237 O O . GLU B 1 39 ? -7.352 -5.148 -21.906 1 51.25 39 GLU B O 1
ATOM 3242 N N . PRO B 1 40 ? -6.363 -4.195 -23.672 1 48.44 40 PRO B N 1
ATOM 3243 C CA . PRO B 1 40 ? -7.59 -3.529 -24.125 1 48.44 40 PRO B CA 1
ATOM 3244 C C . PRO B 1 40 ? -8.711 -4.516 -24.453 1 48.44 40 PRO B C 1
ATOM 3246 O O . PRO B 1 40 ? -8.438 -5.676 -24.781 1 48.44 40 PRO B O 1
ATOM 3249 N N . GLN B 1 41 ? -10.047 -4.199 -24.375 1 48.06 41 GLN B N 1
ATOM 3250 C CA . GLN B 1 41 ? -11.32 -4.914 -24.438 1 48.06 41 GLN B CA 1
ATOM 3251 C C . GLN B 1 41 ? -11.398 -5.758 -25.719 1 48.06 41 GLN B C 1
ATOM 3253 O O . GLN B 1 41 ? -11.977 -6.848 -25.703 1 48.06 41 GLN B O 1
ATOM 3258 N N . GLU B 1 42 ? -10.977 -5.395 -26.75 1 45.81 42 GLU B N 1
ATOM 3259 C CA . GLU B 1 42 ? -11.164 -6.023 -28.062 1 45.81 42 GLU B CA 1
ATOM 3260 C C . GLU B 1 42 ? -10.516 -7.406 -28.109 1 45.81 42 GLU B C 1
ATOM 3262 O O . GLU B 1 42 ? -11.07 -8.344 -28.672 1 45.81 42 GLU B O 1
ATOM 3267 N N . VAL B 1 43 ? -9.398 -7.523 -27.656 1 48.12 43 VAL B N 1
ATOM 3268 C CA . VAL B 1 43 ? -8.664 -8.789 -27.688 1 48.12 43 VAL B CA 1
ATOM 3269 C C . VAL B 1 43 ? -9.328 -9.789 -26.75 1 48.12 43 VAL B C 1
ATOM 3271 O O . VAL B 1 43 ? -9.336 -10.992 -27.016 1 48.12 43 VAL B O 1
ATOM 3274 N N . LEU B 1 44 ? -9.969 -9.273 -25.734 1 49.28 44 LEU B N 1
ATOM 3275 C CA . LEU B 1 44 ? -10.688 -10.07 -24.75 1 49.28 44 LEU B CA 1
ATOM 3276 C C . LEU B 1 44 ? -11.852 -10.82 -25.406 1 49.28 44 LEU B C 1
ATOM 3278 O O . LEU B 1 44 ? -12.094 -11.984 -25.094 1 49.28 44 LEU B O 1
ATOM 3282 N N . HIS B 1 45 ? -12.484 -10.164 -26.312 1 46.41 45 HIS B N 1
ATOM 3283 C CA . HIS B 1 45 ? -13.633 -10.758 -26.969 1 46.41 45 HIS B CA 1
ATOM 3284 C C . HIS B 1 45 ? -13.227 -11.977 -27.797 1 46.41 45 HIS B C 1
ATOM 3286 O O . HIS B 1 45 ? -13.938 -12.992 -27.797 1 46.41 45 HIS B O 1
ATOM 3292 N N . GLN B 1 46 ? -12.266 -11.969 -28.5 1 44.03 46 GLN B N 1
ATOM 3293 C CA . GLN B 1 46 ? -11.875 -13.078 -29.375 1 44.03 46 GLN B CA 1
ATOM 3294 C C . GLN B 1 46 ? -11.43 -14.281 -28.547 1 44.03 46 GLN B C 1
ATOM 3296 O O . GLN B 1 46 ? -11.711 -15.43 -28.922 1 44.03 46 GLN B O 1
ATOM 3301 N N . ARG B 1 47 ? -10.836 -14.047 -27.562 1 50.75 47 ARG B N 1
ATOM 3302 C CA . ARG B 1 47 ? -10.312 -15.117 -26.734 1 50.75 47 ARG B CA 1
ATOM 3303 C C . ARG B 1 47 ? -11.438 -15.844 -26 1 50.75 47 ARG B C 1
ATOM 3305 O O . ARG B 1 47 ? -11.414 -17.062 -25.875 1 50.75 47 ARG B O 1
ATOM 3312 N N . HIS B 1 48 ? -12.43 -15.047 -25.547 1 49.97 48 HIS B N 1
ATOM 3313 C CA . HIS B 1 48 ? -13.617 -15.664 -24.969 1 49.97 48 HIS B CA 1
ATOM 3314 C C . HIS B 1 48 ? -14.266 -16.641 -25.938 1 49.97 48 HIS B C 1
ATOM 3316 O O . HIS B 1 48 ? -14.766 -17.688 -25.516 1 49.97 48 HIS B O 1
ATOM 3322 N N . LYS B 1 49 ? -14.195 -16.328 -27.094 1 48.5 49 LYS B N 1
ATOM 3323 C CA . LYS B 1 49 ? -14.789 -17.172 -28.125 1 48.5 49 LYS B CA 1
ATOM 3324 C C . LYS B 1 49 ? -14.023 -18.484 -28.25 1 48.5 49 LYS B C 1
ATOM 3326 O O . LYS B 1 49 ? -14.625 -19.562 -28.391 1 48.5 49 LYS B O 1
ATOM 3331 N N . ARG B 1 50 ? -12.758 -18.438 -28.297 1 46.75 50 ARG B N 1
ATOM 3332 C CA . ARG B 1 50 ? -11.961 -19.656 -28.469 1 46.75 50 ARG B CA 1
ATOM 3333 C C . ARG B 1 50 ? -12.109 -20.578 -27.266 1 46.75 50 ARG B C 1
ATOM 3335 O O . ARG B 1 50 ? -12.18 -21.797 -27.422 1 46.75 50 ARG B O 1
ATOM 3342 N N . SER B 1 51 ? -12.148 -19.984 -26.062 1 52.62 51 SER B N 1
ATOM 3343 C CA . SER B 1 51 ? -12.336 -20.797 -24.859 1 52.62 51 SER B CA 1
ATOM 3344 C C . SER B 1 51 ? -13.68 -21.516 -24.906 1 52.62 51 SER B C 1
ATOM 3346 O O . SER B 1 51 ? -13.766 -22.672 -24.484 1 52.62 51 SER B O 1
ATOM 3348 N N . MET B 1 52 ? -14.656 -20.797 -25.484 1 48.41 52 MET B N 1
ATOM 3349 C CA . MET B 1 52 ? -15.984 -21.406 -25.609 1 48.41 52 MET B CA 1
ATOM 3350 C C . MET B 1 52 ? -15.945 -22.609 -26.547 1 48.41 52 MET B C 1
ATOM 3352 O O . MET B 1 52 ? -16.656 -23.594 -26.328 1 48.41 52 MET B O 1
ATOM 3356 N N . GLU B 1 53 ? -15.055 -22.5 -27.516 1 51.59 53 GLU B N 1
ATOM 3357 C CA . GLU B 1 53 ? -15.023 -23.594 -28.484 1 51.59 53 GLU B CA 1
ATOM 3358 C C . GLU B 1 53 ? -14.242 -24.781 -27.938 1 51.59 53 GLU B C 1
ATOM 3360 O O . GLU B 1 53 ? -14.555 -25.938 -28.25 1 51.59 53 GLU B O 1
ATOM 3365 N N . ASP B 1 54 ? -13.219 -24.578 -27.188 1 57.75 54 ASP B N 1
ATOM 3366 C CA . ASP B 1 54 ? -12.32 -25.672 -26.828 1 57.75 54 ASP B CA 1
ATOM 3367 C C . ASP B 1 54 ? -12.734 -26.297 -25.5 1 57.75 54 ASP B C 1
ATOM 3369 O O . ASP B 1 54 ? -12.086 -27.234 -25.031 1 57.75 54 ASP B O 1
ATOM 3373 N N . ASP B 1 55 ? -13.906 -26.25 -25.047 1 66.38 55 ASP B N 1
ATOM 3374 C CA . ASP B 1 55 ? -14.445 -26.828 -23.812 1 66.38 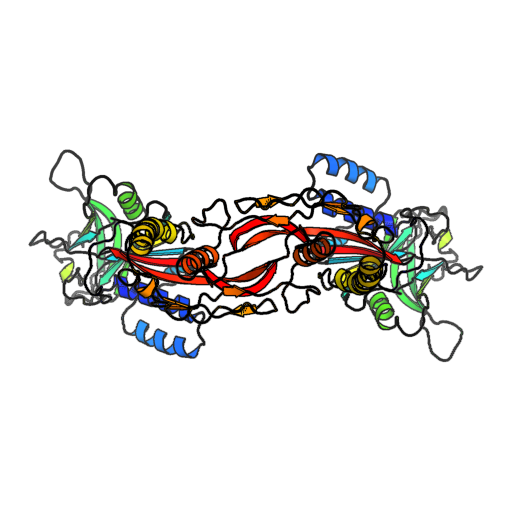55 ASP B CA 1
ATOM 3375 C C . ASP B 1 55 ? -13.469 -26.656 -22.656 1 66.38 55 ASP B C 1
ATOM 3377 O O . ASP B 1 55 ? -13.016 -27.641 -22.062 1 66.38 55 ASP B O 1
ATOM 3381 N N . ILE B 1 56 ? -12.852 -25.547 -22.484 1 70.94 56 ILE B N 1
ATOM 3382 C CA . ILE B 1 56 ? -12.008 -25.266 -21.344 1 70.94 56 ILE B CA 1
ATOM 3383 C C . ILE B 1 56 ? -12.867 -24.797 -20.172 1 70.94 56 ILE B C 1
ATOM 3385 O O . ILE B 1 56 ? -13.672 -23.875 -20.312 1 70.94 56 ILE B O 1
ATOM 3389 N N . LEU B 1 57 ? -12.789 -25.625 -19.094 1 74.81 57 LEU B N 1
ATOM 3390 C CA . LEU B 1 57 ? -13.57 -25.312 -17.906 1 74.81 57 LEU B CA 1
ATOM 3391 C C . LEU B 1 57 ? -12.844 -24.297 -17.031 1 74.81 57 LEU B C 1
ATOM 3393 O O . LEU B 1 57 ? -11.781 -24.594 -16.484 1 74.81 57 LEU B O 1
ATOM 3397 N N . LEU B 1 58 ? -13.305 -23.078 -17.047 1 83.56 58 LEU B N 1
ATOM 3398 C CA . LEU B 1 58 ? -12.852 -22.078 -16.094 1 83.56 58 LEU B CA 1
ATOM 3399 C C . LEU B 1 58 ? -14.023 -21.531 -15.281 1 83.56 58 LEU B C 1
ATOM 3401 O O . LEU B 1 58 ? -14.742 -20.641 -15.75 1 83.56 58 LEU B O 1
ATOM 3405 N N . THR B 1 59 ? -14.141 -22.094 -14.055 1 84.38 59 THR B N 1
ATOM 3406 C CA . THR B 1 59 ? -15.305 -21.781 -13.227 1 84.38 59 THR B CA 1
ATOM 3407 C C . THR B 1 59 ? -15.07 -20.5 -12.422 1 84.38 59 THR B C 1
ATOM 3409 O O . THR B 1 59 ? -13.969 -19.953 -12.43 1 84.38 59 THR B O 1
ATOM 3412 N N . ARG B 1 60 ? -16.172 -20.031 -11.781 1 84.31 60 ARG B N 1
ATOM 3413 C CA . ARG B 1 60 ? -16.078 -18.906 -10.867 1 84.31 60 ARG B CA 1
ATOM 3414 C C . ARG B 1 60 ? -15.172 -19.234 -9.68 1 84.31 60 ARG B C 1
ATOM 3416 O O . ARG B 1 60 ? -14.422 -18.375 -9.211 1 84.31 60 ARG B O 1
ATOM 3423 N N . ALA B 1 61 ? -15.266 -20.469 -9.312 1 87.25 61 ALA B N 1
ATOM 3424 C CA . ALA B 1 61 ? -14.422 -20.922 -8.211 1 87.25 61 ALA B CA 1
ATOM 3425 C C . ALA B 1 61 ? -12.945 -20.875 -8.602 1 87.25 61 ALA B C 1
ATOM 3427 O O . ALA B 1 61 ? -12.094 -20.484 -7.797 1 87.25 61 ALA B O 1
ATOM 3428 N N . ASP B 1 62 ? -12.758 -21.188 -9.812 1 91.06 62 ASP B N 1
ATOM 3429 C CA . ASP B 1 62 ? -11.391 -21.109 -10.312 1 91.06 62 ASP B CA 1
ATOM 3430 C C . ASP B 1 62 ? -10.875 -19.672 -10.25 1 91.06 62 ASP B C 1
ATOM 3432 O O . ASP B 1 62 ? -9.766 -19.422 -9.773 1 91.06 62 ASP B O 1
ATOM 3436 N N . ARG B 1 63 ? -11.688 -18.797 -10.656 1 89.81 63 ARG B N 1
ATOM 3437 C CA . ARG B 1 63 ? -11.289 -17.391 -10.719 1 89.81 63 ARG B CA 1
ATOM 3438 C C . ARG B 1 63 ? -11.008 -16.844 -9.328 1 89.81 63 ARG B C 1
ATOM 3440 O O . ARG B 1 63 ? -10.094 -16.031 -9.148 1 89.81 63 ARG B O 1
ATOM 3447 N N . GLN B 1 64 ? -11.727 -17.266 -8.398 1 90.81 64 GLN B N 1
ATOM 3448 C CA . GLN B 1 64 ? -11.508 -16.844 -7.016 1 90.81 64 GLN B CA 1
ATOM 3449 C C . GLN B 1 64 ? -10.164 -17.359 -6.5 1 90.81 64 GLN B C 1
ATOM 3451 O O . GLN B 1 64 ? -9.414 -16.609 -5.863 1 90.81 64 GLN B O 1
ATOM 3456 N N . GLU B 1 65 ? -9.914 -18.578 -6.84 1 92.31 65 GLU B N 1
ATOM 3457 C CA . GLU B 1 65 ? -8.656 -19.172 -6.395 1 92.31 65 GLU B CA 1
ATOM 3458 C C . GLU B 1 65 ? -7.465 -18.531 -7.117 1 92.31 65 GLU B C 1
ATOM 3460 O O . GLU B 1 65 ? -6.402 -18.344 -6.523 1 92.31 65 GLU B O 1
ATOM 3465 N N . ILE B 1 66 ? -7.734 -18.281 -8.352 1 90.62 66 ILE B N 1
ATOM 3466 C CA . ILE B 1 66 ? -6.691 -17.656 -9.148 1 90.62 66 ILE B CA 1
ATOM 3467 C C . ILE B 1 66 ? -6.348 -16.281 -8.562 1 90.62 66 ILE B C 1
ATOM 3469 O O . ILE B 1 66 ? -5.18 -15.883 -8.539 1 90.62 66 ILE B O 1
ATOM 3473 N N . ALA B 1 67 ? -7.285 -15.617 -8.016 1 89.88 67 ALA B N 1
ATOM 3474 C CA . ALA B 1 67 ? -7.098 -14.281 -7.445 1 89.88 67 ALA B CA 1
ATOM 3475 C C . ALA B 1 67 ? -6.402 -14.359 -6.09 1 89.88 67 ALA B C 1
ATOM 3477 O O . ALA B 1 67 ? -5.66 -13.453 -5.711 1 89.88 67 ALA B O 1
ATOM 3478 N N . SER B 1 68 ? -6.566 -15.422 -5.449 1 92.06 68 SER B N 1
ATOM 3479 C CA . SER B 1 68 ? -6.09 -15.492 -4.074 1 92.06 68 SER B CA 1
ATOM 3480 C C . SER B 1 68 ? -4.785 -16.281 -3.982 1 92.06 68 SER B C 1
ATOM 3482 O O . SER B 1 68 ? -4.09 -16.219 -2.965 1 92.06 68 SER B O 1
ATOM 3484 N N . SER B 1 69 ? -4.48 -17.016 -5.035 1 94.06 69 SER B N 1
ATOM 3485 C CA . SER B 1 69 ? -3.256 -17.812 -5.051 1 94.06 69 SER B CA 1
ATOM 3486 C C . SER B 1 69 ? -2.211 -17.203 -5.977 1 94.06 69 SER B C 1
ATOM 3488 O O . SER B 1 69 ? -2.547 -16.422 -6.879 1 94.06 69 SER B O 1
ATOM 3490 N N . ASN B 1 70 ? -0.987 -17.578 -5.684 1 93 70 ASN B N 1
ATOM 3491 C CA . ASN B 1 70 ? 0.03 -16.984 -6.547 1 93 70 ASN B CA 1
ATOM 3492 C C . ASN B 1 70 ? 0.643 -18.031 -7.484 1 93 70 ASN B C 1
ATOM 3494 O O . ASN B 1 70 ? 1.405 -17.672 -8.391 1 93 70 ASN B O 1
ATOM 3498 N N . SER B 1 71 ? 0.304 -19.297 -7.25 1 94.94 71 SER B N 1
ATOM 3499 C CA . SER B 1 71 ? 0.803 -20.344 -8.133 1 94.94 71 SER B CA 1
ATOM 3500 C C . SER B 1 71 ? -0.285 -21.375 -8.445 1 94.94 71 SER B C 1
ATOM 3502 O O . SER B 1 71 ? -1.066 -21.75 -7.57 1 94.94 71 SER B O 1
ATOM 3504 N N . ILE B 1 72 ? -0.347 -21.703 -9.703 1 96.75 72 ILE B N 1
ATOM 3505 C CA . ILE B 1 72 ? -1.285 -22.719 -10.172 1 96.75 72 ILE B CA 1
ATOM 3506 C C . ILE B 1 72 ? -0.525 -23.828 -10.891 1 96.75 72 ILE B C 1
ATOM 3508 O O . ILE B 1 72 ? 0.241 -23.578 -11.82 1 96.75 72 ILE B O 1
ATOM 3512 N N . LEU B 1 73 ? -0.7 -25.047 -10.461 1 97.25 73 LEU B N 1
ATOM 3513 C CA . LEU B 1 73 ? -0.064 -26.203 -11.102 1 97.25 73 LEU B CA 1
ATOM 3514 C C . LEU B 1 73 ? -1.106 -27.125 -11.711 1 97.25 73 LEU B C 1
ATOM 3516 O O . LEU B 1 73 ? -2.188 -27.312 -11.148 1 97.25 73 LEU B O 1
ATOM 3520 N N . THR B 1 74 ? -0.787 -27.656 -12.859 1 96.88 74 THR B N 1
ATOM 3521 C CA . THR B 1 74 ? -1.599 -28.719 -13.445 1 96.88 74 THR B CA 1
ATOM 3522 C C . THR B 1 74 ? -0.803 -30.016 -13.547 1 96.88 74 THR B C 1
ATOM 3524 O O . THR B 1 74 ? 0.395 -30 -13.836 1 96.88 74 THR B O 1
ATOM 3527 N N . PHE B 1 75 ? -1.463 -31.109 -13.266 1 96.62 75 PHE B N 1
ATOM 3528 C CA . PHE B 1 75 ? -0.881 -32.438 -13.305 1 96.62 75 PHE B CA 1
ATOM 3529 C C . PHE B 1 75 ? -1.551 -33.312 -14.383 1 96.62 75 PHE B C 1
ATOM 3531 O O . PHE B 1 75 ? -2.729 -33.656 -14.266 1 96.62 75 PHE B O 1
ATOM 3538 N N . SER B 1 76 ? -0.81 -33.625 -15.375 1 94.19 76 SER B N 1
ATOM 3539 C CA . SER B 1 76 ? -1.351 -34.469 -16.438 1 94.19 76 SER B CA 1
ATOM 3540 C C . SER B 1 76 ? -1.409 -35.938 -15.992 1 94.19 76 SER B C 1
ATOM 3542 O O . SER B 1 76 ? -0.573 -36.406 -15.211 1 94.19 76 SER B O 1
ATOM 3544 N N . SER B 1 77 ? -2.459 -36.562 -16.531 1 95.25 77 SER B N 1
ATOM 3545 C CA . SER B 1 77 ? -2.645 -37.969 -16.188 1 95.25 77 SER B CA 1
ATOM 3546 C C . SER B 1 77 ? -2.025 -38.906 -17.219 1 95.25 77 SER B C 1
ATOM 3548 O O . SER B 1 77 ? -1.795 -38.5 -18.359 1 95.25 77 SER B O 1
ATOM 3550 N N . ARG B 1 78 ? -1.688 -40.094 -16.766 1 92 78 ARG B N 1
ATOM 3551 C CA . ARG B 1 78 ? -1.269 -41.188 -17.641 1 92 78 ARG B CA 1
ATOM 3552 C C . ARG B 1 78 ? -2.088 -42.438 -17.391 1 92 78 ARG B C 1
ATOM 3554 O O . ARG B 1 78 ? -2.541 -42.656 -16.266 1 92 78 ARG B O 1
ATOM 3561 N N . ASN B 1 79 ? -2.256 -43.125 -18.453 1 89.75 79 ASN B N 1
ATOM 3562 C CA . ASN B 1 79 ? -3.039 -44.344 -18.344 1 89.75 79 ASN B CA 1
ATOM 3563 C C . ASN B 1 79 ? -2.227 -45.469 -17.719 1 89.75 79 ASN B C 1
ATOM 3565 O O . ASN B 1 79 ? -1.045 -45.656 -18.016 1 89.75 79 ASN B O 1
ATOM 3569 N N . ARG B 1 80 ? -2.867 -46.062 -16.75 1 83.5 80 ARG B N 1
ATOM 3570 C CA . ARG B 1 80 ? -2.309 -47.312 -16.234 1 83.5 80 ARG B CA 1
ATOM 3571 C C . ARG B 1 80 ? -3.049 -48.531 -16.812 1 83.5 80 ARG B C 1
ATOM 3573 O O . ARG B 1 80 ? -4.234 -48.719 -16.547 1 83.5 80 ARG B O 1
ATOM 3580 N N . ASP B 1 81 ? -2.508 -49.156 -17.844 1 72.38 81 ASP B N 1
ATOM 3581 C CA . ASP B 1 81 ? -3.18 -50.281 -18.516 1 72.38 81 ASP B CA 1
ATOM 3582 C C . ASP B 1 81 ? -3.225 -51.531 -17.625 1 72.38 81 ASP B C 1
ATOM 3584 O O . ASP B 1 81 ? -2.201 -52.156 -17.406 1 72.38 81 ASP B O 1
ATOM 3588 N N . LEU B 1 82 ? -4.254 -51.656 -16.812 1 67.31 82 LEU B N 1
ATOM 3589 C CA . LEU B 1 82 ? -4.363 -52.875 -16 1 67.31 82 LEU B CA 1
ATOM 3590 C C . LEU B 1 82 ? -5.207 -53.906 -16.719 1 67.31 82 LEU B C 1
ATOM 3592 O O . LEU B 1 82 ? -5.539 -54.938 -16.141 1 67.31 82 LEU B O 1
ATOM 3596 N N . GLY B 1 83 ? -5.285 -53.875 -18.078 1 61 83 GLY B N 1
ATOM 3597 C CA . GLY B 1 83 ? -6.008 -54.875 -18.828 1 61 83 GLY B CA 1
ATOM 3598 C C . GLY B 1 83 ? -7.508 -54.688 -18.828 1 61 83 GLY B C 1
ATOM 3599 O O . GLY B 1 83 ? -7.98 -53.531 -18.703 1 61 83 GLY B O 1
ATOM 3600 N N . ASN B 1 84 ? -8.367 -55.844 -18.906 1 59.19 84 ASN B N 1
ATOM 3601 C CA . ASN B 1 84 ? -9.797 -56 -19.188 1 59.19 84 ASN B CA 1
ATOM 3602 C C . ASN B 1 84 ? -10.641 -55.5 -18.016 1 59.19 84 ASN B C 1
ATOM 3604 O O . ASN B 1 84 ? -11.531 -56.188 -17.547 1 59.19 84 ASN B O 1
ATOM 3608 N N . GLU B 1 85 ? -10.312 -54.156 -17.469 1 72 85 GLU B N 1
ATOM 3609 C CA . GLU B 1 85 ? -11.094 -53.75 -16.312 1 72 85 GLU B CA 1
ATOM 3610 C C . GLU B 1 85 ? -12.125 -52.688 -16.672 1 72 85 GLU B C 1
ATOM 3612 O O . GLU B 1 85 ? -11.93 -51.938 -17.625 1 72 85 GLU B O 1
ATOM 3617 N N . LEU B 1 86 ? -13.367 -52.781 -16.172 1 84.88 86 LEU B N 1
ATOM 3618 C CA . LEU B 1 86 ? -14.484 -51.875 -16.266 1 84.88 86 LEU B CA 1
ATOM 3619 C C . LEU B 1 86 ? -14.109 -50.5 -15.711 1 84.88 86 LEU B C 1
ATOM 3621 O O . LEU B 1 86 ? -14.609 -49.469 -16.172 1 84.88 86 LEU B O 1
ATOM 3625 N N . ASP B 1 87 ? -13.078 -50.562 -14.914 1 91.19 87 ASP B N 1
ATOM 3626 C CA . ASP B 1 87 ? -12.703 -49.312 -14.25 1 91.19 87 ASP B CA 1
ATOM 3627 C C . ASP B 1 87 ? -11.578 -48.625 -15.008 1 91.19 87 ASP B C 1
ATOM 3629 O O . ASP B 1 87 ? -10.812 -49.25 -15.734 1 91.19 87 ASP B O 1
ATOM 3633 N N . MET B 1 88 ? -11.523 -47.375 -14.93 1 92 88 MET B N 1
ATOM 3634 C CA . MET B 1 88 ? -10.453 -46.562 -15.492 1 92 88 MET B CA 1
ATOM 3635 C C . MET B 1 88 ? -9.375 -46.281 -14.445 1 92 88 MET B C 1
ATOM 3637 O O . MET B 1 88 ? -9.68 -45.844 -13.336 1 92 88 MET B O 1
ATOM 3641 N N . HIS B 1 89 ? -8.133 -46.625 -14.773 1 92.94 89 HIS B N 1
ATOM 3642 C CA . HIS B 1 89 ? -7.008 -46.375 -13.883 1 92.94 89 HIS B CA 1
ATOM 3643 C C . HIS B 1 89 ? -6.086 -45.281 -14.445 1 92.94 89 HIS B C 1
ATOM 3645 O O . HIS B 1 89 ? -5.57 -45.438 -15.555 1 92.94 89 HIS B O 1
ATOM 3651 N N . ILE B 1 90 ? -5.914 -44.25 -13.664 1 94.5 90 ILE B N 1
ATOM 3652 C CA . ILE B 1 90 ? -5.055 -43.156 -14.109 1 94.5 90 ILE B CA 1
ATOM 3653 C C . ILE B 1 90 ? -4.023 -42.844 -13.023 1 94.5 90 ILE B C 1
ATOM 3655 O O . ILE B 1 90 ? -4.266 -43.094 -11.844 1 94.5 90 ILE B O 1
ATOM 3659 N N . THR B 1 91 ? -2.887 -42.312 -13.461 1 94.62 91 THR B N 1
ATOM 3660 C CA . THR B 1 91 ? -1.8 -42.062 -12.523 1 94.62 91 THR B CA 1
ATOM 3661 C C . THR B 1 91 ? -1.31 -40.625 -12.672 1 94.62 91 THR B C 1
ATOM 3663 O O . THR B 1 91 ? -1.453 -40 -13.734 1 94.62 91 THR B O 1
ATOM 3666 N N . PHE B 1 92 ? -0.772 -40.094 -11.602 1 94.94 92 PHE B N 1
ATOM 3667 C CA . PHE B 1 92 ? -0.27 -38.719 -11.562 1 94.94 92 PHE B CA 1
ATOM 3668 C C . PHE B 1 92 ? 1.132 -38.688 -10.969 1 94.94 92 PHE B C 1
ATOM 3670 O O . PHE B 1 92 ? 1.431 -39.406 -10.016 1 94.94 92 PHE B O 1
ATOM 3677 N N . ASN B 1 93 ? 1.97 -37.781 -11.586 1 93.06 93 ASN B N 1
ATOM 3678 C CA . ASN B 1 93 ? 3.318 -37.5 -11.117 1 93.06 93 ASN B CA 1
ATOM 3679 C C . ASN B 1 93 ? 3.348 -36.219 -10.266 1 93.06 93 ASN B C 1
ATOM 3681 O O . ASN B 1 93 ? 2.9 -35.156 -10.703 1 93.06 93 ASN B O 1
ATOM 3685 N N . THR B 1 94 ? 3.834 -36.312 -9.023 1 93.69 94 THR B N 1
ATOM 3686 C CA . THR B 1 94 ? 3.9 -35.125 -8.172 1 93.69 94 THR B CA 1
ATOM 3687 C C . THR B 1 94 ? 5.348 -34.781 -7.844 1 93.69 94 THR B C 1
ATOM 3689 O O . THR B 1 94 ? 5.609 -33.969 -6.953 1 93.69 94 THR B O 1
ATOM 3692 N N . ASN B 1 95 ? 6.141 -35.344 -8.648 1 89 95 ASN B N 1
ATOM 3693 C CA . ASN B 1 95 ? 7.555 -35.094 -8.414 1 89 95 ASN B CA 1
ATOM 3694 C C . ASN B 1 95 ? 7.945 -33.688 -8.836 1 89 95 ASN B C 1
ATOM 3696 O O . ASN B 1 95 ? 7.297 -33.094 -9.695 1 89 95 ASN B O 1
ATOM 3700 N N . ASP B 1 96 ? 8.906 -33.062 -8.266 1 87.44 96 ASP B N 1
ATOM 3701 C CA . ASP B 1 96 ? 9.555 -31.797 -8.641 1 87.44 96 ASP B CA 1
ATOM 3702 C C . ASP B 1 96 ? 8.711 -30.609 -8.211 1 87.44 96 ASP B C 1
ATOM 3704 O O . ASP B 1 96 ? 9.055 -29.453 -8.516 1 87.44 96 ASP B O 1
ATOM 3708 N N . VAL B 1 97 ? 7.527 -30.859 -7.586 1 91.75 97 VAL B N 1
ATOM 3709 C CA . VAL B 1 97 ? 6.789 -29.75 -7 1 91.75 97 VAL B CA 1
ATOM 3710 C C . VAL B 1 97 ? 7.602 -29.125 -5.867 1 91.75 97 VAL B C 1
ATOM 3712 O O . VAL B 1 97 ? 8.031 -29.828 -4.945 1 91.75 97 VAL B O 1
ATOM 3715 N N . PRO B 1 98 ? 7.852 -27.875 -5.977 1 87.94 98 PRO B N 1
ATOM 3716 C CA . PRO B 1 98 ? 8.656 -27.234 -4.938 1 87.94 98 PRO B CA 1
ATOM 3717 C C . PRO B 1 98 ? 8.086 -27.438 -3.537 1 87.94 98 PRO B C 1
ATOM 3719 O O . PRO B 1 98 ? 6.867 -27.391 -3.346 1 87.94 98 PRO B O 1
ATOM 3722 N N . MET B 1 99 ? 8.938 -27.578 -2.564 1 86.75 99 MET B N 1
ATOM 3723 C CA . MET B 1 99 ? 8.547 -27.891 -1.194 1 86.75 99 MET B CA 1
ATOM 3724 C C . MET B 1 99 ? 7.961 -26.672 -0.496 1 86.75 99 MET B C 1
ATOM 3726 O O . MET B 1 99 ? 7.238 -26.797 0.493 1 86.75 99 MET B O 1
ATOM 3730 N N . ASP B 1 100 ? 8.273 -25.578 -0.986 1 86.88 100 ASP B N 1
ATOM 3731 C CA . ASP B 1 100 ? 7.852 -24.359 -0.308 1 86.88 100 ASP B CA 1
ATOM 3732 C C . ASP B 1 100 ? 6.477 -23.906 -0.793 1 86.88 100 ASP B C 1
ATOM 3734 O O . ASP B 1 100 ? 5.957 -22.891 -0.347 1 86.88 100 ASP B O 1
ATOM 3738 N N . LEU B 1 101 ? 5.871 -24.656 -1.658 1 92.31 101 LEU B N 1
ATOM 3739 C CA . LEU B 1 101 ? 4.512 -24.375 -2.098 1 92.31 101 LEU B CA 1
ATOM 3740 C C . LEU B 1 101 ? 3.492 -24.984 -1.14 1 92.31 101 LEU B C 1
ATOM 3742 O O . LEU B 1 101 ? 3.607 -26.156 -0.761 1 92.31 101 LEU B O 1
ATOM 3746 N N . MET B 1 102 ? 2.604 -24.188 -0.757 1 95.38 102 MET B N 1
ATOM 3747 C CA . MET B 1 102 ? 1.524 -24.641 0.114 1 95.38 102 MET B CA 1
ATOM 3748 C C . MET B 1 102 ? 0.233 -24.828 -0.674 1 95.38 102 MET B C 1
ATOM 3750 O O . MET B 1 102 ? -0.288 -23.875 -1.262 1 95.38 102 MET B O 1
ATOM 3754 N N . LEU B 1 103 ? -0.319 -25.953 -0.626 1 97.31 103 LEU B N 1
ATOM 3755 C CA . LEU B 1 103 ? -1.53 -26.281 -1.372 1 97.31 103 LEU B CA 1
ATOM 3756 C C . LEU B 1 103 ? -2.754 -25.641 -0.723 1 97.31 103 LEU B C 1
ATOM 3758 O O . LEU B 1 103 ? -2.955 -25.766 0.488 1 97.31 103 LEU B O 1
ATOM 3762 N N . VAL B 1 104 ? -3.518 -24.953 -1.502 1 97.19 104 VAL B N 1
ATOM 3763 C CA . VAL B 1 104 ? -4.758 -24.344 -1.038 1 97.19 104 VAL B CA 1
ATOM 3764 C C . VAL B 1 104 ? -5.945 -25.203 -1.446 1 97.19 104 VAL B C 1
ATOM 3766 O O . VAL B 1 104 ? -6.793 -25.547 -0.614 1 97.19 104 VAL B O 1
ATOM 3769 N N . GLN B 1 105 ? -5.977 -25.547 -2.691 1 97.25 105 GLN B N 1
ATOM 3770 C CA . GLN B 1 105 ? -7.07 -26.328 -3.248 1 97.25 105 GLN B CA 1
ATOM 3771 C C . GLN B 1 105 ? -6.598 -27.172 -4.438 1 97.25 105 GLN B C 1
ATOM 3773 O O . GLN B 1 105 ? -5.68 -26.766 -5.156 1 97.25 105 GLN B O 1
ATOM 3778 N N . ALA B 1 106 ? -7.207 -28.344 -4.605 1 97.88 106 ALA B N 1
ATOM 3779 C CA . ALA B 1 106 ? -6.926 -29.188 -5.758 1 97.88 106 ALA B CA 1
ATOM 3780 C C . ALA B 1 106 ? -8.203 -29.844 -6.285 1 97.88 106 ALA B C 1
ATOM 3782 O O . ALA B 1 106 ? -9.039 -30.312 -5.504 1 97.88 106 ALA B O 1
ATOM 3783 N N . MET B 1 107 ? -8.359 -29.797 -7.57 1 97.44 107 MET B N 1
ATOM 3784 C CA . MET B 1 107 ? -9.539 -30.375 -8.211 1 97.44 107 MET B CA 1
ATOM 3785 C C . MET B 1 107 ? -9.133 -31.344 -9.32 1 97.44 107 MET B C 1
ATOM 3787 O O . MET B 1 107 ? -8.281 -31.031 -10.148 1 97.44 107 MET B O 1
ATOM 3791 N N . LEU B 1 108 ? -9.711 -32.5 -9.32 1 97.75 108 LEU B N 1
ATOM 3792 C CA . LEU B 1 108 ? -9.594 -33.438 -10.43 1 97.75 108 LEU B CA 1
ATOM 3793 C C . LEU B 1 108 ? -10.688 -33.219 -11.461 1 97.75 108 LEU B C 1
ATOM 3795 O O . LEU B 1 108 ? -11.867 -33.094 -11.102 1 97.75 108 LEU B O 1
ATOM 3799 N N . ARG B 1 109 ? -10.273 -33.188 -12.688 1 96.38 109 ARG B N 1
ATOM 3800 C CA . ARG B 1 109 ? -11.234 -32.969 -13.758 1 96.38 109 ARG B CA 1
ATOM 3801 C C . ARG B 1 109 ? -11.219 -34.125 -14.75 1 96.38 109 ARG B C 1
ATOM 3803 O O . ARG B 1 109 ? -10.156 -34.469 -15.281 1 96.38 109 ARG B O 1
ATOM 3810 N N . ILE B 1 110 ? -12.43 -34.656 -14.961 1 95.56 110 ILE B N 1
ATOM 3811 C CA . ILE B 1 110 ? -12.609 -35.75 -15.906 1 95.56 110 ILE B CA 1
ATOM 3812 C C . ILE B 1 110 ? -13.719 -35.406 -16.891 1 95.56 110 ILE B C 1
ATOM 3814 O O . ILE B 1 110 ? -14.828 -35.031 -16.5 1 95.56 110 ILE B O 1
ATOM 3818 N N . TYR B 1 111 ? -13.391 -35.562 -18.156 1 94.12 111 TYR B N 1
ATOM 3819 C CA . TYR B 1 111 ? -14.398 -35.219 -19.156 1 94.12 111 TYR B CA 1
ATOM 3820 C C . TYR B 1 111 ? -15.273 -36.438 -19.469 1 94.12 111 TYR B C 1
ATOM 3822 O O . TYR B 1 111 ? -14.781 -37.562 -19.562 1 94.12 111 TYR B O 1
ATOM 3830 N N . LYS B 1 112 ? -16.578 -36.156 -19.609 1 92.88 112 LYS B N 1
ATOM 3831 C CA . LYS B 1 112 ? -17.531 -37.188 -19.969 1 92.88 112 LYS B CA 1
ATOM 3832 C C . LYS B 1 112 ? -18.234 -36.844 -21.281 1 92.88 112 LYS B C 1
ATOM 3834 O O . LYS B 1 112 ? -18.656 -35.719 -21.484 1 92.88 112 LYS B O 1
ATOM 3839 N N . GLN B 1 113 ? -18.25 -37.781 -22.109 1 91.06 113 GLN B N 1
ATOM 3840 C CA . GLN B 1 113 ? -19.047 -37.719 -23.328 1 91.06 113 GLN B CA 1
ATOM 3841 C C . GLN B 1 113 ? -20.344 -38.531 -23.188 1 91.06 113 GLN B C 1
ATOM 3843 O O . GLN B 1 113 ? -20.422 -39.438 -22.375 1 91.06 113 GLN B O 1
ATOM 3848 N N . PRO B 1 114 ? -21.344 -38.094 -23.891 1 89.44 114 PRO B N 1
ATOM 3849 C CA . PRO B 1 114 ? -22.578 -38.875 -23.812 1 89.44 114 PRO B CA 1
ATOM 3850 C C . PRO B 1 114 ? -22.391 -40.344 -24.219 1 89.44 114 PRO B C 1
ATOM 3852 O O . PRO B 1 114 ? -21.625 -40.625 -25.156 1 89.44 114 PRO B O 1
ATOM 3855 N N . SER B 1 115 ? -22.906 -41.188 -23.391 1 81.75 115 SER B N 1
ATOM 3856 C CA . SER B 1 115 ? -22.812 -42.625 -23.688 1 81.75 115 SER B CA 1
ATOM 3857 C C . SER B 1 115 ? -23.875 -43.062 -24.703 1 81.75 115 SER B C 1
ATOM 3859 O O . SER B 1 115 ? -24.953 -42.469 -24.75 1 81.75 115 SER B O 1
ATOM 3861 N N . LEU B 1 116 ? -23.406 -43.781 -25.719 1 67.12 116 LEU B N 1
ATOM 3862 C CA . LEU B 1 116 ? -24.344 -44.25 -26.734 1 67.12 116 LEU B CA 1
ATOM 3863 C C . LEU B 1 116 ? -25.344 -45.219 -26.141 1 67.12 116 LEU B C 1
ATOM 3865 O O . LEU B 1 116 ? -26.312 -45.594 -26.797 1 67.12 116 LEU B O 1
ATOM 3869 N N . GLN B 1 117 ? -25.125 -45.5 -24.875 1 62.44 117 GLN B N 1
ATOM 3870 C CA . GLN B 1 117 ? -26.062 -46.5 -24.391 1 62.44 117 GLN B CA 1
ATOM 3871 C C . GLN B 1 117 ? -27.406 -45.875 -24.031 1 62.44 117 GLN B C 1
ATOM 3873 O O . GLN B 1 117 ? -27.453 -44.75 -23.578 1 62.44 117 GLN B O 1
ATOM 3878 N N . GLU B 1 118 ? -28.469 -46.344 -24.719 1 56.88 118 GLU B N 1
ATOM 3879 C CA . GLU B 1 118 ? -29.844 -45.906 -24.938 1 56.88 118 GLU B CA 1
ATOM 3880 C C . GLU B 1 118 ? -30.547 -45.562 -23.625 1 56.88 118 GLU B C 1
ATOM 3882 O O . GLU B 1 118 ? -31.453 -44.719 -23.594 1 56.88 118 GLU B O 1
ATOM 3887 N N . GLN B 1 119 ? -30.344 -46.156 -22.406 1 58.62 119 GLN B N 1
ATOM 3888 C CA . GLN B 1 119 ? -31.375 -45.969 -21.391 1 58.62 119 GLN B CA 1
ATOM 3889 C C . GLN B 1 119 ? -31.031 -44.781 -20.484 1 58.62 119 GLN B C 1
ATOM 3891 O O . GLN B 1 119 ? -29.859 -44.594 -20.125 1 58.62 119 GLN B O 1
ATOM 3896 N N . ARG B 1 120 ? -31.938 -43.812 -20.469 1 61.31 120 ARG B N 1
ATOM 3897 C CA . ARG B 1 120 ? -31.938 -42.656 -19.594 1 61.31 120 ARG B CA 1
ATOM 3898 C C . ARG B 1 120 ? -31.656 -43.062 -18.141 1 61.31 120 ARG B C 1
ATOM 3900 O O . ARG B 1 120 ? -32.594 -43.281 -17.359 1 61.31 120 ARG B O 1
ATOM 3907 N N . GLN B 1 121 ? -30.297 -43.5 -17.75 1 73.5 121 GLN B N 1
ATOM 3908 C CA . GLN B 1 121 ? -30.016 -43.969 -16.406 1 73.5 121 GLN B CA 1
ATOM 3909 C C . GLN B 1 121 ? -29.031 -43.062 -15.695 1 73.5 121 GLN B C 1
ATOM 3911 O O . GLN B 1 121 ? -28.203 -42.406 -16.344 1 73.5 121 GLN B O 1
ATOM 3916 N N . ASN B 1 122 ? -29.359 -42.781 -14.445 1 84.75 122 ASN B N 1
ATOM 3917 C CA . ASN B 1 122 ? -28.453 -42.094 -13.531 1 84.75 122 ASN B CA 1
ATOM 3918 C C . ASN B 1 122 ? -27.188 -42.906 -13.266 1 84.75 122 ASN B C 1
ATOM 3920 O O . ASN B 1 122 ? -27.266 -44.156 -13.164 1 84.75 122 ASN B O 1
ATOM 3924 N N . LEU B 1 123 ? -26.109 -42.219 -13.445 1 88.38 123 LEU B N 1
ATOM 3925 C CA . LEU B 1 123 ? -24.812 -42.875 -13.188 1 88.38 123 LEU B CA 1
ATOM 3926 C C . LEU B 1 123 ? -24.109 -42.219 -12 1 88.38 123 LEU B C 1
ATOM 3928 O O . LEU B 1 123 ? -24.234 -41.031 -11.781 1 88.38 123 LEU B O 1
ATOM 3932 N N . THR B 1 124 ? -23.5 -43.094 -11.234 1 92.25 124 THR B N 1
ATOM 3933 C CA . THR B 1 124 ? -22.641 -42.594 -10.156 1 92.25 124 THR B CA 1
ATOM 3934 C C . THR B 1 124 ? -21.172 -42.906 -10.445 1 92.25 124 THR B C 1
ATOM 3936 O O . THR B 1 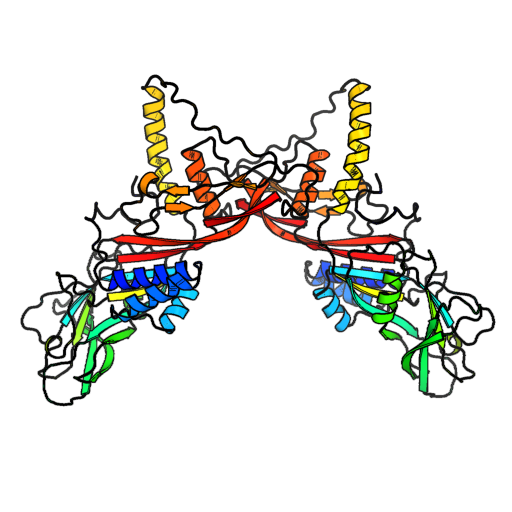124 ? -20.812 -44.062 -10.633 1 92.25 124 THR B O 1
ATOM 3939 N N . ILE B 1 125 ? -20.438 -41.875 -10.531 1 94.12 125 ILE B N 1
ATOM 3940 C CA . ILE B 1 125 ? -19 -42.031 -10.758 1 94.12 125 ILE B CA 1
ATOM 3941 C C . ILE B 1 125 ? -18.25 -41.875 -9.438 1 94.12 125 ILE B C 1
ATOM 3943 O O . ILE B 1 125 ? -18.391 -40.875 -8.742 1 94.12 125 ILE B O 1
ATOM 3947 N N . SER B 1 126 ? -17.453 -42.844 -9.094 1 95.38 126 SER B N 1
ATOM 3948 C CA . SER B 1 126 ? -16.688 -42.844 -7.852 1 95.38 126 SER B CA 1
ATOM 3949 C C . SER B 1 126 ? -15.188 -42.875 -8.125 1 95.38 126 SER B C 1
ATOM 3951 O O . SER B 1 126 ? -14.727 -43.625 -8.984 1 95.38 126 SER B O 1
ATOM 3953 N N . VAL B 1 127 ? -14.5 -42.062 -7.375 1 96.69 127 VAL B N 1
ATOM 3954 C CA . VAL B 1 127 ? -13.047 -42 -7.477 1 96.69 127 VAL B CA 1
ATOM 3955 C C . VAL B 1 127 ? -12.406 -42.594 -6.234 1 96.69 127 VAL B C 1
ATOM 3957 O O . VAL B 1 127 ? -12.789 -42.281 -5.109 1 96.69 127 VAL B O 1
ATOM 3960 N N . TYR B 1 128 ? -11.422 -43.531 -6.473 1 94.94 128 TYR B N 1
ATOM 3961 C CA . TYR B 1 128 ? -10.727 -44.219 -5.395 1 94.94 128 TYR B CA 1
ATOM 3962 C C . TYR B 1 128 ? -9.227 -43.938 -5.457 1 94.94 128 TYR B C 1
ATOM 3964 O O . TYR B 1 128 ? -8.648 -43.844 -6.543 1 94.94 128 TYR B O 1
ATOM 3972 N N . LYS B 1 129 ? -8.648 -43.844 -4.293 1 94.56 129 LYS B N 1
ATOM 3973 C CA . LYS B 1 129 ? -7.191 -43.75 -4.234 1 94.56 129 LYS B CA 1
ATOM 3974 C C . LYS B 1 129 ? -6.57 -45.094 -3.814 1 94.56 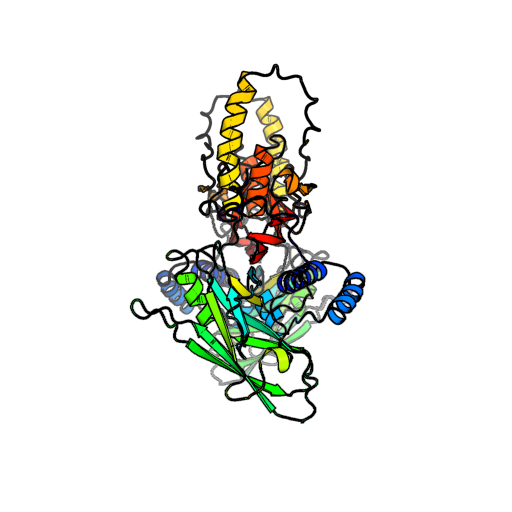129 LYS B C 1
ATOM 3976 O O . LYS B 1 129 ? -7.125 -45.781 -2.975 1 94.56 129 LYS B O 1
ATOM 3981 N N . LYS B 1 130 ? -5.473 -45.312 -4.395 1 89.94 130 LYS B N 1
ATOM 3982 C CA . LYS B 1 130 ? -4.75 -46.5 -4.027 1 89.94 130 LYS B CA 1
ATOM 3983 C C . LYS B 1 130 ? -4.051 -46.344 -2.68 1 89.94 130 LYS B C 1
ATOM 3985 O O . LYS B 1 130 ? -3.426 -45.312 -2.418 1 89.94 130 LYS B O 1
ATOM 3990 N N . ILE B 1 131 ? -4.227 -47.344 -1.815 1 86.56 131 ILE B N 1
ATOM 3991 C CA . ILE B 1 131 ? -3.559 -47.344 -0.519 1 86.56 131 ILE B CA 1
ATOM 3992 C C . ILE B 1 131 ? -2.342 -48.281 -0.572 1 86.56 131 ILE B C 1
ATOM 3994 O O . ILE B 1 131 ? -2.453 -49.438 -0.974 1 86.56 131 ILE B O 1
ATOM 3998 N N . TYR B 1 132 ? -1.212 -47.688 -0.358 1 73.25 132 TYR B N 1
ATOM 3999 C CA . TYR B 1 132 ? 0.01 -48.5 -0.394 1 73.25 132 TYR B CA 1
ATOM 4000 C C . TYR B 1 132 ? 0.325 -49.062 0.98 1 73.25 132 TYR B C 1
ATOM 4002 O O . TYR B 1 132 ? 0.385 -48.344 1.971 1 73.25 132 TYR B O 1
ATOM 4010 N N . SER B 1 133 ? -0.254 -50.156 1.458 1 63.91 133 SER B N 1
ATOM 4011 C CA . SER B 1 133 ? 0.103 -50.812 2.719 1 63.91 133 SER B CA 1
ATOM 4012 C C . SER B 1 133 ? 1.369 -51.625 2.57 1 63.91 133 SER B C 1
ATOM 4014 O O . SER B 1 133 ? 1.69 -52.094 1.473 1 63.91 133 SER B O 1
ATOM 4016 N N . HIS B 1 134 ? 2.43 -51.562 3.49 1 59.91 134 HIS B N 1
ATOM 4017 C CA . HIS B 1 134 ? 3.707 -52.25 3.551 1 59.91 134 HIS B CA 1
ATOM 4018 C C . HIS B 1 134 ? 3.561 -53.719 3.092 1 59.91 134 HIS B C 1
ATOM 4020 O O . HIS B 1 134 ? 4.516 -54.312 2.59 1 59.91 134 HIS B O 1
ATOM 4026 N N . ASN B 1 135 ? 2.602 -54.531 3.713 1 53.41 135 ASN B N 1
ATOM 4027 C CA . ASN B 1 135 ? 2.686 -55.969 3.57 1 53.41 135 ASN B CA 1
ATOM 4028 C C . ASN B 1 135 ? 2.133 -56.438 2.225 1 53.41 135 ASN B C 1
ATOM 4030 O O . ASN B 1 135 ? 2.422 -57.562 1.778 1 53.41 135 ASN B O 1
ATOM 4034 N N . GLN B 1 136 ? 0.758 -56.312 1.83 1 50.25 136 GLN B N 1
ATOM 4035 C CA . GLN B 1 136 ? 0.079 -57.125 0.827 1 50.25 136 GLN B CA 1
ATOM 4036 C C . GLN B 1 136 ? 0.073 -56.438 -0.532 1 50.25 136 GLN B C 1
ATOM 4038 O O . GLN B 1 136 ? -0.096 -55.219 -0.611 1 50.25 136 GLN B O 1
ATOM 4043 N N . ASP B 1 137 ? 0.696 -57 -1.605 1 50.59 137 ASP B N 1
ATOM 4044 C CA . ASP B 1 137 ? 0.765 -56.719 -3.033 1 50.59 137 ASP B CA 1
ATOM 4045 C C . ASP B 1 137 ? -0.535 -56.062 -3.527 1 50.59 137 ASP B C 1
ATOM 4047 O O . ASP B 1 137 ? -0.602 -55.594 -4.652 1 50.59 137 ASP B O 1
ATOM 4051 N N . GLY B 1 138 ? -1.77 -56.656 -3.141 1 55.16 138 GLY B N 1
ATOM 4052 C CA . GLY B 1 138 ? -3.039 -56.375 -3.787 1 55.16 138 GLY B CA 1
ATOM 4053 C C . GLY B 1 138 ? -3.611 -55.031 -3.395 1 55.16 138 GLY B C 1
ATOM 4054 O O . GLY B 1 138 ? -3.873 -54.781 -2.217 1 55.16 138 GLY B O 1
ATOM 4055 N N . GLY B 1 139 ? -3.279 -53.906 -3.928 1 62.28 139 GLY B N 1
ATOM 4056 C CA . GLY B 1 139 ? -3.494 -52.5 -3.695 1 62.28 139 GLY B CA 1
ATOM 4057 C C . GLY B 1 139 ? -4.922 -52.156 -3.309 1 62.28 139 GLY B C 1
ATOM 4058 O O . GLY B 1 139 ? -5.867 -52.594 -3.975 1 62.28 139 GLY B O 1
ATOM 4059 N N . ALA B 1 140 ? -5.242 -51.969 -2.037 1 81.44 140 ALA B N 1
ATOM 4060 C CA . ALA B 1 140 ? -6.527 -51.5 -1.53 1 81.44 140 ALA B CA 1
ATOM 4061 C C . ALA B 1 140 ? -6.789 -50.062 -1.971 1 81.44 140 ALA B C 1
ATOM 4063 O O . ALA B 1 140 ? -5.855 -49.312 -2.252 1 81.44 140 ALA B O 1
ATOM 4064 N N . TYR B 1 141 ? -8.109 -49.938 -2.334 1 89.94 141 TYR B N 1
ATOM 4065 C CA . TYR B 1 141 ? -8.539 -48.625 -2.746 1 89.94 141 TYR B CA 1
ATOM 4066 C C . TYR B 1 141 ? -9.469 -48 -1.706 1 89.94 141 TYR B C 1
ATOM 4068 O O . TYR B 1 141 ? -10.242 -48.719 -1.054 1 89.94 141 TYR B O 1
ATOM 4076 N N . ARG B 1 142 ? -9.328 -46.781 -1.481 1 93.12 142 ARG B N 1
ATOM 4077 C CA . ARG B 1 142 ? -10.227 -46.031 -0.624 1 93.12 142 ARG B CA 1
ATOM 4078 C C . ARG B 1 142 ? -11.008 -45 -1.432 1 93.12 142 ARG B C 1
ATOM 4080 O O . ARG B 1 142 ? -10.438 -44.281 -2.25 1 93.12 142 ARG B O 1
ATOM 4087 N N . ILE B 1 143 ? -12.297 -44.906 -1.167 1 94 143 ILE B N 1
ATOM 4088 C CA . ILE B 1 143 ? -13.148 -44 -1.909 1 94 143 ILE B CA 1
ATOM 4089 C C . ILE B 1 143 ? -12.844 -42.562 -1.488 1 94 143 ILE B C 1
ATOM 4091 O O . ILE B 1 143 ? -12.695 -42.25 -0.298 1 94 143 ILE B O 1
ATOM 4095 N N . LEU B 1 144 ? -12.781 -41.719 -2.406 1 96.12 144 LEU B N 1
ATOM 4096 C CA . LEU B 1 144 ? -12.531 -40.312 -2.152 1 96.12 144 LEU B CA 1
ATOM 4097 C C . LEU B 1 144 ? -13.82 -39.5 -2.281 1 96.12 144 LEU B C 1
ATOM 4099 O O . LEU B 1 144 ? -14.18 -38.75 -1.368 1 96.12 144 LEU B O 1
ATOM 4103 N N . GLN B 1 145 ? -14.438 -39.656 -3.393 1 95.81 145 GLN B N 1
ATOM 4104 C CA . GLN B 1 145 ? -15.648 -38.906 -3.68 1 95.81 145 GLN B CA 1
ATOM 4105 C C . GLN B 1 145 ? -16.484 -39.562 -4.762 1 95.81 145 GLN B C 1
ATOM 4107 O O . GLN B 1 145 ? -15.953 -40.312 -5.598 1 95.81 145 GLN B O 1
ATOM 4112 N N . SER B 1 146 ? -17.797 -39.312 -4.664 1 95.19 146 SER B N 1
ATOM 4113 C CA . SER B 1 146 ? -18.719 -39.781 -5.691 1 95.19 146 SER B CA 1
ATOM 4114 C C . SER B 1 146 ? -19.578 -38.656 -6.223 1 95.19 146 SER B C 1
ATOM 4116 O O . SER B 1 146 ? -19.906 -37.719 -5.484 1 95.19 146 SER B O 1
ATOM 4118 N N . LEU B 1 147 ? -19.828 -38.781 -7.523 1 94.56 147 LEU B N 1
ATOM 4119 C CA . LEU B 1 147 ? -20.641 -37.75 -8.18 1 94.56 147 LEU B CA 1
ATOM 4120 C C . LEU B 1 147 ? -21.719 -38.406 -9.047 1 94.56 147 LEU B C 1
ATOM 4122 O O . LEU B 1 147 ? -21.438 -39.344 -9.789 1 94.56 147 LEU B O 1
ATOM 4126 N N . ASN B 1 148 ? -22.922 -37.812 -8.898 1 92.31 148 ASN B N 1
ATOM 4127 C CA . ASN B 1 148 ? -24.016 -38.312 -9.734 1 92.31 148 ASN B CA 1
ATOM 4128 C C . ASN B 1 148 ? -24.109 -37.531 -11.039 1 92.31 148 ASN B C 1
ATOM 4130 O O . ASN B 1 148 ? -23.953 -36.312 -11.055 1 92.31 148 ASN B O 1
ATOM 4134 N N . THR B 1 149 ? -24.297 -38.344 -12.133 1 91 149 THR B N 1
ATOM 4135 C CA . THR B 1 149 ? -24.469 -37.75 -13.453 1 91 149 THR B CA 1
ATOM 4136 C C . THR B 1 149 ? -25.438 -38.562 -14.297 1 91 149 THR B C 1
ATOM 4138 O O . THR B 1 149 ? -26.109 -39.469 -13.781 1 91 149 THR B O 1
ATOM 4141 N N . THR B 1 150 ? -25.641 -38.125 -15.516 1 88.94 150 THR B N 1
ATOM 4142 C CA . THR B 1 150 ? -26.531 -38.844 -16.422 1 88.94 150 THR B CA 1
ATOM 4143 C C . THR B 1 150 ? -25.766 -39.375 -17.625 1 88.94 150 THR B C 1
ATOM 4145 O O . THR B 1 150 ? -24.672 -38.906 -17.922 1 88.94 150 THR B O 1
ATOM 4148 N N . VAL B 1 151 ? -26.391 -40.344 -18.219 1 86 151 VAL B N 1
ATOM 4149 C CA . VAL B 1 151 ? -25.75 -40.969 -19.375 1 86 151 VAL B CA 1
ATOM 4150 C C . VAL B 1 151 ? -25.578 -39.938 -20.5 1 86 151 VAL B C 1
ATOM 4152 O O . VAL B 1 151 ? -24.641 -40 -21.281 1 86 151 VAL B O 1
ATOM 4155 N N . ASN B 1 152 ? -26.391 -38.906 -20.484 1 87.75 152 ASN B N 1
ATOM 4156 C CA . ASN B 1 152 ? -26.391 -37.938 -21.578 1 87.75 152 ASN B CA 1
ATOM 4157 C C . ASN B 1 152 ? -25.562 -36.719 -21.234 1 87.75 152 ASN B C 1
ATOM 4159 O O . ASN B 1 152 ? -25.359 -35.844 -22.094 1 87.75 152 ASN B O 1
ATOM 4163 N N . TYR B 1 153 ? -25.062 -36.75 -20.094 1 89.44 153 TYR B N 1
ATOM 4164 C CA . TYR B 1 153 ? -24.297 -35.562 -19.688 1 89.44 153 TYR B CA 1
ATOM 4165 C C . TYR B 1 153 ? -23.047 -35.406 -20.531 1 89.44 153 TYR B C 1
ATOM 4167 O O . TYR B 1 153 ? -22.359 -36.406 -20.828 1 89.44 153 TYR B O 1
ATOM 4175 N N . LYS B 1 154 ? -22.766 -34.156 -20.938 1 90.88 154 LYS B N 1
ATOM 4176 C CA . LYS B 1 154 ? -21.531 -33.812 -21.656 1 90.88 154 LYS B CA 1
ATOM 4177 C C . LYS B 1 154 ? -20.812 -32.656 -20.969 1 90.88 154 LYS B C 1
ATOM 4179 O O . LYS B 1 154 ? -21.359 -31.578 -20.812 1 90.88 154 LYS B O 1
ATOM 4184 N N . GLY B 1 155 ? -19.562 -32.969 -20.547 1 91.88 155 GLY B N 1
ATOM 4185 C CA . GLY B 1 155 ? -18.797 -31.906 -19.906 1 91.88 155 GLY B CA 1
ATOM 4186 C C . GLY B 1 155 ? -17.797 -32.438 -18.875 1 91.88 155 GLY B C 1
ATOM 4187 O O . GLY B 1 155 ? -17.594 -33.625 -18.766 1 91.88 155 GLY B O 1
ATOM 4188 N N . TRP B 1 156 ? -17.203 -31.484 -18.234 1 94.12 156 TRP B N 1
ATOM 4189 C CA . TRP B 1 156 ? -16.203 -31.797 -17.219 1 94.12 156 TRP B CA 1
ATOM 4190 C C . TRP B 1 156 ? -16.859 -32.125 -15.883 1 94.12 156 TRP B C 1
ATOM 4192 O O . TRP B 1 156 ? -17.781 -31.422 -15.445 1 94.12 156 TRP B O 1
ATOM 4202 N N . LEU B 1 157 ? -16.422 -33.188 -15.281 1 94.56 157 LEU B N 1
ATOM 4203 C CA . LEU B 1 157 ? -16.766 -33.531 -13.906 1 94.56 157 LEU B CA 1
ATOM 4204 C C . LEU B 1 157 ? -15.625 -33.188 -12.953 1 94.56 157 LEU B C 1
ATOM 4206 O O . LEU B 1 157 ? -14.453 -33.438 -13.266 1 94.56 157 LEU B O 1
ATOM 4210 N N . GLU B 1 158 ? -15.984 -32.625 -11.859 1 95.69 158 GLU B N 1
ATOM 4211 C CA . GLU B 1 158 ? -14.961 -32.156 -10.922 1 95.69 158 GLU B CA 1
ATOM 4212 C C . GLU B 1 158 ? -15.031 -32.906 -9.602 1 95.69 158 GLU B C 1
ATOM 4214 O O . GLU B 1 158 ? -16.125 -33.125 -9.062 1 95.69 158 GLU B O 1
ATOM 4219 N N . PHE B 1 159 ? -13.898 -33.281 -9.117 1 96.56 159 PHE B N 1
ATOM 4220 C CA . PHE B 1 159 ? -13.758 -33.969 -7.832 1 96.56 159 PHE B CA 1
ATOM 4221 C C . PHE B 1 159 ? -12.727 -33.281 -6.961 1 96.56 159 PHE B C 1
ATOM 4223 O O . PHE B 1 159 ? -11.625 -32.938 -7.426 1 96.56 159 PHE B O 1
ATOM 4230 N N . ASN B 1 160 ? -13.023 -33.031 -5.742 1 96.44 160 ASN B N 1
ATOM 4231 C CA . ASN B 1 160 ? -12.086 -32.406 -4.824 1 96.44 160 ASN B CA 1
ATOM 4232 C C . ASN B 1 160 ? -10.992 -33.375 -4.375 1 96.44 160 ASN B C 1
ATOM 4234 O O . ASN B 1 160 ? -11.281 -34.375 -3.736 1 96.44 160 ASN B O 1
ATOM 4238 N N . LEU B 1 161 ? -9.828 -33.031 -4.699 1 97.75 161 LEU B N 1
ATOM 4239 C CA . LEU B 1 161 ? -8.703 -33.875 -4.348 1 97.75 161 LEU B CA 1
ATOM 4240 C C . LEU B 1 161 ? -7.727 -33.156 -3.436 1 97.75 161 LEU B C 1
ATOM 4242 O O . LEU B 1 161 ? -6.539 -33.469 -3.393 1 97.75 161 LEU B O 1
ATOM 4246 N N . THR B 1 162 ? -8.117 -32.156 -2.732 1 97.5 162 THR B N 1
ATOM 4247 C CA . THR B 1 162 ? -7.242 -31.312 -1.926 1 97.5 162 THR B CA 1
ATOM 4248 C C . THR B 1 162 ? -6.473 -32.156 -0.907 1 97.5 162 THR B C 1
ATOM 4250 O O . THR B 1 162 ? -5.246 -32.094 -0.842 1 97.5 162 THR B O 1
ATOM 4253 N N . GLN B 1 163 ? -7.172 -33 -0.184 1 96.62 163 GLN B N 1
ATOM 4254 C CA . GLN B 1 163 ? -6.527 -33.812 0.851 1 96.62 163 GLN B CA 1
ATOM 4255 C C . GLN B 1 163 ? -5.609 -34.875 0.238 1 96.62 163 GLN B C 1
ATOM 4257 O O . GLN B 1 163 ? -4.516 -35.094 0.747 1 96.62 163 GLN B O 1
ATOM 4262 N N . THR B 1 164 ? -6.074 -35.406 -0.799 1 96.12 164 THR B N 1
ATOM 4263 C CA . THR B 1 164 ? -5.301 -36.469 -1.455 1 96.12 164 THR B CA 1
ATOM 4264 C C . THR B 1 164 ? -3.992 -35.906 -2.008 1 96.12 164 THR B C 1
ATOM 4266 O O . THR B 1 164 ? -2.924 -36.5 -1.781 1 96.12 164 THR B O 1
ATOM 4269 N N . LEU B 1 165 ? -4.105 -34.812 -2.74 1 96.75 165 LEU B N 1
ATOM 4270 C CA . LEU B 1 165 ? -2.9 -34.219 -3.305 1 96.75 165 LEU B CA 1
ATOM 4271 C C . LEU B 1 165 ? -1.953 -33.75 -2.201 1 96.75 165 LEU B C 1
ATOM 4273 O O . LEU B 1 165 ? -0.732 -33.875 -2.34 1 96.75 165 LEU B O 1
ATOM 4277 N N . HIS B 1 166 ? -2.471 -33.25 -1.149 1 95.38 166 HIS B N 1
ATOM 4278 C CA . HIS B 1 166 ? -1.655 -32.875 -0.003 1 95.38 166 HIS B CA 1
ATOM 4279 C C . HIS B 1 166 ? -0.834 -34.031 0.511 1 95.38 166 HIS B C 1
ATOM 4281 O O . HIS B 1 166 ? 0.368 -33.906 0.75 1 95.38 166 HIS B O 1
ATOM 4287 N N . THR B 1 167 ? -1.51 -35.156 0.655 1 92.75 167 THR B N 1
ATOM 4288 C CA . THR B 1 167 ? -0.848 -36.344 1.135 1 92.75 167 THR B CA 1
ATOM 4289 C C . THR B 1 167 ? 0.227 -36.812 0.151 1 92.75 167 THR B C 1
ATOM 4291 O O . THR B 1 167 ? 1.317 -37.219 0.559 1 92.75 167 THR B O 1
ATOM 4294 N N . TRP B 1 168 ? -0.11 -36.781 -1.135 1 93.62 168 TRP B N 1
ATOM 4295 C CA . TRP B 1 168 ? 0.856 -37.188 -2.158 1 93.62 168 TRP B CA 1
ATOM 4296 C C . TRP B 1 168 ? 2.107 -36.312 -2.08 1 93.62 168 TRP B C 1
ATOM 4298 O O . TRP B 1 168 ? 3.229 -36.812 -2.201 1 93.62 168 TRP B O 1
ATOM 4308 N N . LEU B 1 169 ? 1.96 -35.031 -1.843 1 93.5 169 LEU B N 1
ATOM 4309 C CA . LEU B 1 169 ? 3.062 -34.062 -1.834 1 93.5 169 LEU B CA 1
ATOM 4310 C C . LEU B 1 169 ? 3.912 -34.219 -0.577 1 93.5 169 LEU B C 1
ATOM 4312 O O . LEU B 1 169 ? 5.113 -33.969 -0.595 1 93.5 169 LEU B O 1
ATOM 4316 N N . LEU B 1 170 ? 3.352 -34.656 0.478 1 88.94 170 LEU B N 1
ATOM 4317 C CA . LEU B 1 170 ? 4.086 -34.875 1.718 1 88.94 170 LEU B CA 1
ATOM 4318 C C . LEU B 1 170 ? 4.992 -36.094 1.596 1 88.94 170 LEU B C 1
ATOM 4320 O O . LEU B 1 170 ? 6.055 -36.156 2.221 1 88.94 170 LEU B O 1
ATOM 4324 N N . HIS B 1 171 ? 4.684 -37.031 0.762 1 81.06 171 HIS B N 1
ATOM 4325 C CA . HIS B 1 171 ? 5.418 -38.281 0.681 1 81.06 171 HIS B CA 1
ATOM 4326 C C . HIS B 1 171 ? 6.277 -38.344 -0.578 1 81.06 171 HIS B C 1
ATOM 4328 O O . HIS B 1 171 ? 6.703 -39.406 -0.994 1 81.06 171 HIS B O 1
ATOM 4334 N N . ARG B 1 172 ? 6.512 -37.281 -1.282 1 72.31 172 ARG B N 1
ATOM 4335 C CA . ARG B 1 172 ? 7.211 -37.25 -2.562 1 72.31 172 ARG B CA 1
ATOM 4336 C C . ARG B 1 172 ? 8.609 -37.844 -2.438 1 72.31 172 ARG B C 1
ATOM 4338 O O . ARG B 1 172 ? 9.156 -38.375 -3.41 1 72.31 172 ARG B O 1
ATOM 4345 N N . GLY B 1 173 ? 9.375 -37.75 -1.35 1 62.09 173 GLY B N 1
ATOM 4346 C CA . GLY B 1 173 ? 10.734 -38.25 -1.181 1 62.09 173 GLY B CA 1
ATOM 4347 C C . GLY B 1 173 ? 10.828 -39.75 -1.197 1 62.09 173 GLY B C 1
ATOM 4348 O O . GLY B 1 173 ? 11.914 -40.312 -1.376 1 62.09 173 GLY B O 1
ATOM 4349 N N . LEU B 1 174 ? 9.938 -40.438 -0.853 1 56.06 174 LEU B N 1
ATOM 4350 C CA . LEU B 1 174 ? 10.125 -41.875 -0.61 1 56.06 174 LEU B CA 1
ATOM 4351 C C . LEU B 1 174 ? 10.172 -42.656 -1.924 1 56.06 174 LEU B C 1
ATOM 4353 O O . LEU B 1 174 ? 10.953 -43.594 -2.068 1 56.06 174 LEU B O 1
ATOM 4357 N N . GLN B 1 175 ? 9.242 -42.562 -2.885 1 55.38 175 GLN B N 1
ATOM 4358 C CA . GLN B 1 175 ? 9.219 -43.375 -4.098 1 55.38 175 GLN B CA 1
ATOM 4359 C C . GLN B 1 175 ? 8.82 -42.531 -5.312 1 55.38 175 GLN B C 1
ATOM 4361 O O . GLN B 1 175 ? 7.844 -41.781 -5.266 1 55.38 175 GLN B O 1
ATOM 4366 N N . LYS B 1 176 ? 9.898 -42.188 -6.195 1 62.72 176 LYS B N 1
ATOM 4367 C CA . LYS B 1 176 ? 9.656 -41.594 -7.512 1 62.72 176 LYS B CA 1
ATOM 4368 C C . LYS B 1 176 ? 8.469 -42.25 -8.195 1 62.72 176 LYS B C 1
ATOM 4370 O O . LYS B 1 176 ? 8.516 -42.562 -9.391 1 62.72 176 LYS B O 1
ATOM 4375 N N . GLN B 1 177 ? 7.426 -42.562 -7.34 1 76.75 177 GLN B N 1
ATOM 4376 C CA . GLN B 1 177 ? 6.312 -43.344 -7.871 1 76.75 177 GLN B CA 1
ATOM 4377 C C . GLN B 1 177 ? 5.113 -42.469 -8.188 1 76.75 177 GLN B C 1
ATOM 4379 O O . GLN B 1 177 ? 4.945 -41.406 -7.582 1 76.75 177 GLN B O 1
ATOM 4384 N N . ARG B 1 178 ? 4.461 -42.688 -9.273 1 89.38 178 ARG B N 1
ATOM 4385 C CA . ARG B 1 178 ? 3.195 -42.094 -9.664 1 89.38 178 ARG B CA 1
ATOM 4386 C C . ARG B 1 178 ? 2.064 -42.531 -8.742 1 89.38 178 ARG B C 1
ATOM 4388 O O . ARG B 1 178 ? 2.123 -43.625 -8.164 1 89.38 178 ARG B O 1
ATOM 4395 N N . HIS B 1 179 ? 1.175 -41.719 -8.5 1 92.81 179 HIS B N 1
ATOM 4396 C CA . HIS B 1 179 ? 0.015 -41.969 -7.664 1 92.81 179 HIS B CA 1
ATOM 4397 C C . HIS B 1 179 ? -1.188 -42.375 -8.508 1 92.81 179 HIS B C 1
ATOM 4399 O O . HIS B 1 179 ? -1.507 -41.719 -9.5 1 92.81 179 HIS B O 1
ATOM 4405 N N . GLU B 1 180 ? -1.832 -43.406 -8.047 1 93.38 180 GLU B N 1
ATOM 4406 C CA . GLU B 1 180 ? -2.881 -44 -8.875 1 93.38 180 GLU B CA 1
ATOM 4407 C C . GLU B 1 180 ? -4.266 -43.688 -8.328 1 93.38 180 GLU B C 1
ATOM 4409 O O . GLU B 1 180 ? -4.484 -43.719 -7.113 1 93.38 180 GLU B O 1
ATOM 4414 N N . LEU B 1 181 ? -5.152 -43.406 -9.211 1 95.31 181 LEU B N 1
ATOM 4415 C CA . LEU B 1 181 ? -6.582 -43.281 -8.938 1 95.31 181 LEU B CA 1
ATOM 4416 C C . LEU B 1 181 ? -7.375 -44.281 -9.773 1 95.31 181 LEU B C 1
ATOM 4418 O O . LEU B 1 181 ? -7.059 -44.5 -10.938 1 95.31 181 LEU B O 1
ATOM 4422 N N . ARG B 1 182 ? -8.336 -44.812 -9.156 1 94.31 182 ARG B N 1
ATOM 4423 C CA . ARG B 1 182 ? -9.281 -45.688 -9.836 1 94.31 182 ARG B CA 1
ATOM 4424 C C . ARG B 1 182 ? -10.656 -45.031 -9.945 1 94.31 182 ARG B C 1
ATOM 4426 O O . ARG B 1 182 ? -11.211 -44.562 -8.945 1 94.31 182 ARG B O 1
ATOM 4433 N N . ILE B 1 183 ? -11.156 -44.938 -11.133 1 94.69 183 ILE B N 1
ATOM 4434 C CA . ILE B 1 183 ? -12.484 -44.375 -11.383 1 94.69 183 ILE B CA 1
ATOM 4435 C C . ILE B 1 183 ? -13.453 -45.5 -11.734 1 94.69 183 ILE B C 1
ATOM 4437 O O . ILE B 1 183 ? -13.234 -46.25 -12.695 1 94.69 183 ILE B O 1
ATOM 4441 N N . SER B 1 184 ? -14.555 -45.562 -10.992 1 92.94 184 SER B N 1
ATOM 4442 C CA . SER B 1 184 ? -15.484 -46.656 -11.141 1 92.94 184 SER B CA 1
ATOM 4443 C C . SER B 1 184 ? -16.922 -46.188 -11.164 1 92.94 184 SER B C 1
ATOM 4445 O O . SER B 1 184 ? -17.25 -45.125 -10.609 1 92.94 184 SER B O 1
ATOM 4447 N N . LEU B 1 185 ? -17.766 -46.969 -11.859 1 89.88 185 LEU B N 1
ATOM 4448 C CA . LEU B 1 185 ? -19.203 -46.75 -11.867 1 89.88 185 LEU B CA 1
ATOM 4449 C C . LEU B 1 185 ? -19.922 -47.688 -10.93 1 89.88 185 LEU B C 1
ATOM 4451 O O . LEU B 1 185 ? -21.141 -47.844 -11 1 89.88 185 LEU B O 1
ATOM 4455 N N . GLY B 1 186 ? -19.203 -48.188 -10.016 1 79.12 186 GLY B N 1
ATOM 4456 C CA . GLY B 1 186 ? -19.812 -49.125 -9.07 1 79.12 186 GLY B CA 1
ATOM 4457 C C . GLY B 1 186 ? -20.141 -50.469 -9.68 1 79.12 186 GLY B C 1
ATOM 4458 O O . GLY B 1 186 ? -19.344 -51 -10.445 1 79.12 186 GLY B O 1
ATOM 4459 N N . ASP B 1 187 ? -21.234 -50.938 -9.312 1 71.44 187 ASP B N 1
ATOM 4460 C CA . ASP B 1 187 ? -21.609 -52.312 -9.648 1 71.44 187 ASP B CA 1
ATOM 4461 C C . ASP B 1 187 ? -22.328 -52.375 -11 1 71.44 187 ASP B C 1
ATOM 4463 O O . ASP B 1 187 ? -22.922 -53.375 -11.344 1 71.44 187 ASP B O 1
ATOM 4467 N N . THR B 1 188 ? -22.078 -51.375 -11.711 1 70.38 188 THR B N 1
ATOM 4468 C CA . THR B 1 188 ? -22.734 -51.406 -13.008 1 70.38 188 THR B CA 1
ATOM 4469 C C . THR B 1 188 ? -21.922 -52.219 -14.008 1 70.38 188 THR B C 1
ATOM 4471 O O . THR B 1 188 ? -20.703 -52.375 -13.836 1 70.38 188 THR B O 1
ATOM 4474 N N . LYS B 1 189 ? -22.562 -52.906 -14.883 1 74.5 189 LYS B N 1
ATOM 4475 C CA . LYS B 1 189 ? -21.922 -53.625 -15.961 1 74.5 189 LYS B CA 1
ATOM 4476 C C . LYS B 1 189 ? -21.297 -52.688 -16.969 1 74.5 189 LYS B C 1
ATOM 4478 O O . LYS B 1 189 ? -20.5 -53.125 -17.812 1 74.5 189 LYS B O 1
ATOM 4483 N N . LEU B 1 190 ? -21.625 -51.469 -16.719 1 80.56 190 LEU B N 1
ATOM 4484 C CA . LEU B 1 190 ? -21.094 -50.469 -17.641 1 80.56 190 LEU B CA 1
ATOM 4485 C C . LEU B 1 190 ? -19.703 -50.031 -17.234 1 80.56 190 LEU B C 1
ATOM 4487 O O . LEU B 1 190 ? -19.484 -49.625 -16.094 1 80.56 190 LEU B O 1
ATOM 4491 N N . GLY B 1 191 ? -18.766 -50.188 -18.125 1 86.75 191 GLY B N 1
ATOM 4492 C CA . GLY B 1 191 ? -17.406 -49.719 -17.859 1 86.75 191 GLY B CA 1
ATOM 4493 C C . GLY B 1 191 ? -17.266 -48.219 -17.906 1 86.75 191 GLY B C 1
ATOM 4494 O O . GLY B 1 191 ? -18.109 -47.531 -18.469 1 86.75 191 GLY B O 1
ATOM 4495 N N . ALA B 1 192 ? -16.234 -47.719 -17.328 1 90 192 ALA B N 1
ATOM 4496 C CA . ALA B 1 192 ? -15.961 -46.312 -17.281 1 90 192 ALA B CA 1
ATOM 4497 C C . ALA B 1 192 ? -15.875 -45.719 -18.672 1 90 192 ALA B C 1
ATOM 4499 O O . ALA B 1 192 ? -16.438 -44.625 -18.938 1 90 192 ALA B O 1
ATOM 4500 N N . LEU B 1 193 ? -15.234 -46.375 -19.594 1 88.25 193 LEU B N 1
ATOM 4501 C CA . LEU B 1 193 ? -15.086 -45.906 -20.953 1 88.25 193 LEU B CA 1
ATOM 4502 C C . LEU B 1 193 ? -16.422 -45.938 -21.688 1 88.25 193 LEU B C 1
ATOM 4504 O O . LEU B 1 193 ? -16.734 -45 -22.453 1 88.25 193 LEU B O 1
ATOM 4508 N N . ALA B 1 194 ? -17.125 -46.938 -21.375 1 87.56 194 ALA B N 1
ATOM 4509 C CA . ALA B 1 194 ? -18.438 -47.094 -22.016 1 87.56 194 ALA B CA 1
ATOM 4510 C C . ALA B 1 194 ? -19.406 -46.031 -21.531 1 87.56 194 ALA B C 1
ATOM 4512 O O . ALA B 1 194 ? -20.344 -45.656 -22.25 1 87.56 194 ALA B O 1
ATOM 4513 N N . ALA B 1 195 ? -19.188 -45.625 -20.328 1 89.25 195 ALA B N 1
ATOM 4514 C CA . ALA B 1 195 ? -20.047 -44.594 -19.766 1 89.25 195 ALA B CA 1
ATOM 4515 C C . ALA B 1 195 ? -19.719 -43.219 -20.344 1 89.25 195 ALA B C 1
ATOM 4517 O O . ALA B 1 195 ? -20.406 -42.25 -20.078 1 89.25 195 ALA B O 1
ATOM 4518 N N . GLY B 1 196 ? -18.609 -43.125 -21.078 1 91.12 196 GLY B N 1
ATOM 4519 C CA . GLY B 1 196 ? -18.281 -41.906 -21.75 1 91.12 196 GLY B CA 1
ATOM 4520 C C . GLY B 1 196 ? -17.094 -41.156 -21.141 1 91.12 196 GLY B C 1
ATOM 4521 O O . GLY B 1 196 ? -16.781 -40.031 -21.547 1 91.12 196 GLY B O 1
ATOM 4522 N N . LEU B 1 197 ? -16.531 -41.75 -20.094 1 92.44 197 LEU B N 1
ATOM 4523 C CA . LEU B 1 197 ? -15.375 -41.094 -19.484 1 92.44 197 LEU B CA 1
ATOM 4524 C C . LEU B 1 197 ? -14.164 -41.156 -20.406 1 92.44 197 LEU B C 1
ATOM 4526 O O . LEU B 1 197 ? -13.82 -42.219 -20.922 1 92.44 197 LEU B O 1
ATOM 4530 N N . VAL B 1 198 ? -13.562 -40 -20.609 1 91.62 198 VAL B N 1
ATOM 4531 C CA . VAL B 1 198 ? -12.43 -39.906 -21.531 1 91.62 198 VAL B CA 1
ATOM 4532 C C . VAL B 1 198 ? -11.141 -40.281 -20.797 1 91.62 198 VAL B C 1
ATOM 4534 O O . VAL B 1 198 ? -10.766 -39.625 -19.828 1 91.62 198 VAL B O 1
ATOM 4537 N N . PRO B 1 199 ? -10.469 -41.312 -21.156 1 91.44 199 PRO B N 1
ATOM 4538 C CA . PRO B 1 199 ? -9.195 -41.688 -20.547 1 91.44 199 PRO B CA 1
ATOM 4539 C C . PRO B 1 199 ? -8.016 -40.875 -21.062 1 91.44 199 PRO B C 1
ATOM 4541 O O . PRO B 1 199 ? -8.148 -40.188 -22.062 1 91.44 199 PRO B O 1
ATOM 4544 N N . PRO B 1 200 ? -6.883 -41 -20.344 1 91.19 200 PRO B N 1
ATOM 4545 C CA . PRO B 1 200 ? -5.68 -40.375 -20.891 1 91.19 200 PRO B CA 1
ATOM 4546 C C . PRO B 1 200 ? -5.227 -41 -22.203 1 91.19 200 PRO B C 1
ATOM 4548 O O . PRO B 1 200 ? -5.309 -42.219 -22.375 1 91.19 200 PRO B O 1
ATOM 4551 N N . GLN B 1 201 ? -5.082 -40.156 -23.203 1 79 201 GLN B N 1
ATOM 4552 C CA . GLN B 1 201 ? -4.664 -40.656 -24.5 1 79 201 GLN B CA 1
ATOM 4553 C C . GLN B 1 201 ? -3.297 -40.094 -24.891 1 79 201 GLN B C 1
ATOM 4555 O O . GLN B 1 201 ? -2.881 -39.062 -24.391 1 79 201 GLN B O 1
ATOM 4560 N N . GLU B 1 202 ? -2.678 -41 -25.578 1 63.91 202 GLU B N 1
ATOM 4561 C CA . GLU B 1 202 ? -1.389 -40.562 -26.094 1 63.91 202 GLU B CA 1
ATOM 4562 C C . GLU B 1 202 ? -1.566 -39.438 -27.109 1 63.91 202 GLU B C 1
ATOM 4564 O O . GLU B 1 202 ? -0.778 -38.5 -27.141 1 63.91 202 GLU B O 1
ATOM 4569 N N . LEU B 1 203 ? -2.645 -39.75 -27.984 1 59.12 203 LEU B N 1
ATOM 4570 C CA . LEU B 1 203 ? -2.9 -38.656 -28.938 1 59.12 203 LEU B CA 1
ATOM 4571 C C . LEU B 1 203 ? -3.744 -37.562 -28.297 1 59.12 203 LEU B C 1
ATOM 4573 O O . LEU B 1 203 ? -4.809 -37.844 -27.734 1 59.12 203 LEU B O 1
ATOM 4577 N N . HIS B 1 204 ? -3.209 -36.531 -27.984 1 60.84 204 HIS B N 1
ATOM 4578 C CA . HIS B 1 204 ? -3.703 -35.438 -27.156 1 60.84 204 HIS B CA 1
ATOM 4579 C C . HIS B 1 204 ? -5.02 -34.875 -27.703 1 60.84 204 HIS B C 1
ATOM 4581 O O . HIS B 1 204 ? -5.059 -34.344 -28.812 1 60.84 204 HIS B O 1
ATOM 4587 N N . THR B 1 205 ? -6.293 -35.5 -27.281 1 63.72 205 THR B N 1
ATOM 4588 C CA . THR B 1 205 ? -7.637 -35.031 -27.625 1 63.72 205 THR B CA 1
ATOM 4589 C C . THR B 1 205 ? -8.008 -33.812 -26.812 1 63.72 205 THR B C 1
ATOM 4591 O O . THR B 1 205 ? -9.055 -33.188 -27.047 1 63.72 205 THR B O 1
ATOM 4594 N N . ASN B 1 206 ? -7.254 -33.219 -26.062 1 80.25 206 ASN B N 1
ATOM 4595 C CA . ASN B 1 206 ? -7.484 -32.031 -25.266 1 80.25 206 ASN B CA 1
ATOM 4596 C C . ASN B 1 206 ? -8.57 -32.25 -24.219 1 80.25 206 ASN B C 1
ATOM 4598 O O . ASN B 1 206 ? -9.25 -31.312 -23.812 1 80.25 206 ASN B O 1
ATOM 4602 N N . LEU B 1 207 ? -8.945 -33.5 -23.875 1 89.88 207 LEU B N 1
ATOM 4603 C CA . LEU B 1 207 ? -9.992 -33.75 -22.906 1 89.88 207 LEU B CA 1
ATOM 4604 C C . LEU B 1 207 ? -9.523 -34.781 -21.859 1 89.88 207 LEU B C 1
ATOM 4606 O O . LEU B 1 207 ? -10.344 -35.438 -21.219 1 89.88 207 LEU B O 1
ATOM 4610 N N . GLU B 1 208 ? -8.242 -34.875 -21.734 1 92.69 208 GLU B N 1
ATOM 4611 C CA . GLU B 1 208 ? -7.68 -35.844 -20.797 1 92.69 208 GLU B CA 1
ATOM 4612 C C . GLU B 1 208 ? -7.902 -35.375 -19.344 1 92.69 208 GLU B C 1
ATOM 4614 O O . GLU B 1 208 ? -7.941 -34.188 -19.078 1 92.69 208 GLU B O 1
ATOM 4619 N N . PRO B 1 209 ? -8.016 -36.375 -18.484 1 95.69 209 PRO B N 1
ATOM 4620 C CA . PRO B 1 209 ? -8.141 -36 -17.062 1 95.69 209 PRO B CA 1
ATOM 4621 C C . PRO B 1 209 ? -6.883 -35.312 -16.516 1 95.69 209 PRO B C 1
ATOM 4623 O O . PRO B 1 209 ? -5.766 -35.688 -16.891 1 95.69 209 PRO B O 1
ATOM 4626 N N . TYR B 1 210 ? -7.062 -34.375 -15.711 1 96.25 210 TYR B N 1
ATOM 4627 C CA . TYR B 1 210 ? -5.941 -33.688 -15.094 1 96.25 210 TYR B CA 1
ATOM 4628 C C . TYR B 1 210 ? -6.336 -33.125 -13.734 1 96.25 210 TYR B C 1
ATOM 4630 O O . TYR B 1 210 ? -7.527 -33.031 -13.414 1 96.25 210 TYR B O 1
ATOM 4638 N N . ILE B 1 211 ? -5.332 -32.812 -12.922 1 98.06 211 ILE B N 1
ATOM 4639 C CA . ILE B 1 211 ? -5.535 -32.156 -11.641 1 98.06 211 ILE B CA 1
ATOM 4640 C C . ILE B 1 211 ? -5.07 -30.719 -11.734 1 98.06 211 ILE B C 1
ATOM 4642 O O . ILE B 1 211 ? -4.02 -30.422 -12.305 1 98.06 211 ILE B O 1
ATOM 4646 N N . VAL B 1 212 ? -5.898 -29.812 -11.258 1 97.5 212 VAL B N 1
ATOM 4647 C CA . VAL B 1 212 ? -5.484 -28.422 -11.062 1 97.5 212 VAL B CA 1
ATOM 4648 C C . VAL B 1 212 ? -5.273 -28.156 -9.578 1 97.5 212 VAL B C 1
ATOM 4650 O O . VAL B 1 212 ? -6.148 -28.438 -8.758 1 97.5 212 VAL B O 1
ATOM 4653 N N . GLY B 1 213 ? -4.109 -27.703 -9.281 1 98 213 GLY B N 1
ATOM 4654 C CA . GLY B 1 213 ? -3.785 -27.328 -7.91 1 98 213 GLY B CA 1
ATOM 4655 C C . GLY B 1 213 ? -3.443 -25.859 -7.758 1 98 213 GLY B C 1
ATOM 4656 O O . GLY B 1 213 ? -2.686 -25.312 -8.555 1 98 213 GLY B O 1
ATOM 4657 N N . TYR B 1 214 ? -4.082 -25.25 -6.781 1 97.81 214 TYR B N 1
ATOM 4658 C CA . TYR B 1 214 ? -3.793 -23.859 -6.426 1 97.81 214 TYR B CA 1
ATOM 4659 C C . TYR B 1 214 ? -2.883 -23.797 -5.207 1 97.81 214 TYR B C 1
ATOM 4661 O O . TYR B 1 214 ? -3.141 -24.453 -4.191 1 97.81 214 TYR B O 1
ATOM 4669 N N . PHE B 1 215 ? -1.826 -23.016 -5.352 1 97.06 215 PHE B N 1
ATOM 4670 C CA . PHE B 1 215 ? -0.782 -23 -4.332 1 97.06 215 PHE B CA 1
ATOM 4671 C C . PHE B 1 215 ? -0.418 -21.562 -3.961 1 97.06 215 PHE B C 1
ATOM 4673 O O . PHE B 1 215 ? -0.653 -20.641 -4.738 1 97.06 215 PHE B O 1
ATOM 4680 N N . ASN B 1 216 ? 0.123 -21.422 -2.727 1 94.81 216 ASN B N 1
ATOM 4681 C CA . ASN B 1 216 ? 0.818 -20.219 -2.32 1 94.81 216 ASN B CA 1
ATOM 4682 C C . ASN B 1 216 ? 2.271 -20.5 -1.951 1 94.81 216 ASN B C 1
ATOM 4684 O O . ASN B 1 216 ? 2.574 -21.516 -1.34 1 94.81 216 ASN B O 1
ATOM 4688 N N . GLY B 1 217 ? 3.094 -19.688 -2.404 1 88.38 217 GLY B N 1
ATOM 4689 C CA . GLY B 1 217 ? 4.512 -19.844 -2.107 1 88.38 217 GLY B CA 1
ATOM 4690 C C . GLY B 1 217 ? 5.281 -18.531 -2.203 1 88.38 217 GLY B C 1
ATOM 4691 O O . GLY B 1 217 ? 4.688 -17.469 -2.377 1 88.38 217 GLY B O 1
ATOM 4692 N N . PRO B 1 218 ? 6.59 -18.672 -1.875 1 77.56 218 PRO B N 1
ATOM 4693 C CA . PRO B 1 218 ? 7.414 -17.469 -1.999 1 77.56 218 PRO B CA 1
ATOM 4694 C C . PRO B 1 218 ? 7.426 -16.906 -3.418 1 77.56 218 PRO B C 1
ATOM 4696 O O . PRO B 1 218 ? 7.316 -17.656 -4.387 1 77.56 218 PRO B O 1
ATOM 4699 N N . GLU B 1 219 ? 7.41 -15.547 -3.365 1 71.38 219 GLU B N 1
ATOM 4700 C CA . GLU B 1 219 ? 7.316 -14.891 -4.664 1 71.38 219 GLU B CA 1
ATOM 4701 C C . GLU B 1 219 ? 8.688 -14.422 -5.145 1 71.38 219 GLU B C 1
ATOM 4703 O O . GLU B 1 219 ? 8.781 -13.57 -6.035 1 71.38 219 GLU B O 1
ATOM 4708 N N . LEU B 1 220 ? 9.711 -14.836 -4.418 1 66.12 220 LEU B N 1
ATOM 4709 C CA . LEU B 1 220 ? 11.016 -14.312 -4.816 1 66.12 220 LEU B CA 1
ATOM 4710 C C . LEU B 1 220 ? 11.617 -15.156 -5.934 1 66.12 220 LEU B C 1
ATOM 4712 O O . LEU B 1 220 ? 11.586 -16.391 -5.875 1 66.12 220 LEU B O 1
ATOM 4716 N N . LEU B 1 221 ? 11.961 -14.336 -6.887 1 62.34 221 LEU B N 1
ATOM 4717 C CA . LEU B 1 221 ? 12.672 -14.969 -7.992 1 62.34 221 LEU B CA 1
ATOM 4718 C C . LEU B 1 221 ? 14.07 -15.398 -7.57 1 62.34 221 LEU B C 1
ATOM 4720 O O . LEU B 1 221 ? 15.039 -14.664 -7.785 1 62.34 221 LEU B O 1
ATOM 4724 N N . VAL B 1 222 ? 14.281 -15.711 -6.25 1 54.75 222 VAL B N 1
ATOM 4725 C CA . VAL B 1 222 ? 15.586 -16.016 -5.672 1 54.75 222 VAL B CA 1
ATOM 4726 C C . VAL B 1 222 ? 16.25 -17.141 -6.469 1 54.75 222 VAL B C 1
ATOM 4728 O O . VAL B 1 222 ? 17.469 -17.125 -6.688 1 54.75 222 VAL B O 1
ATOM 4731 N N . LYS B 1 223 ? 15.547 -18.016 -6.711 1 50.22 223 LYS B N 1
ATOM 4732 C CA . LYS B 1 223 ? 16.156 -19.25 -7.203 1 50.22 223 LYS B CA 1
ATOM 4733 C C . LYS B 1 223 ? 16.844 -19.031 -8.547 1 50.22 223 LYS B C 1
ATOM 4735 O O . LYS B 1 223 ? 17.797 -19.734 -8.883 1 50.22 223 LYS B O 1
ATOM 4740 N N . VAL B 1 224 ? 16.406 -17.969 -9.242 1 48.72 224 VAL B N 1
ATOM 4741 C CA . VAL B 1 224 ? 17.109 -17.641 -10.477 1 48.72 224 VAL B CA 1
ATOM 4742 C C . VAL B 1 224 ? 18.562 -17.25 -10.156 1 48.72 224 VAL B C 1
ATOM 4744 O O . VAL B 1 224 ? 19.469 -17.562 -10.93 1 48.72 224 VAL B O 1
ATOM 4747 N N . GLN B 1 225 ? 18.875 -16.578 -8.961 1 49 225 GLN B N 1
ATOM 4748 C CA . GLN B 1 225 ? 20.188 -16.031 -8.578 1 49 225 GLN B CA 1
ATOM 4749 C C . GLN B 1 225 ? 21.219 -17.156 -8.406 1 49 225 GLN B C 1
ATOM 4751 O O . GLN B 1 225 ? 22.375 -16.984 -8.766 1 49 225 GLN B O 1
ATOM 4756 N N . LYS B 1 226 ? 20.891 -18.156 -7.832 1 46.34 226 LYS B N 1
ATOM 4757 C CA . LYS B 1 226 ? 21.875 -19.172 -7.48 1 46.34 226 LYS B CA 1
ATOM 4758 C C . LYS B 1 226 ? 22.391 -19.891 -8.719 1 46.34 226 LYS B C 1
ATOM 4760 O O . LYS B 1 226 ? 23.562 -20.266 -8.773 1 46.34 226 LYS B O 1
ATOM 4765 N N . LEU B 1 227 ? 21.688 -20.047 -9.656 1 42.03 227 LEU B N 1
ATOM 4766 C CA . LEU B 1 227 ? 22.125 -20.859 -10.773 1 42.03 227 LEU B CA 1
ATOM 4767 C C . LEU B 1 227 ? 23.219 -20.156 -11.57 1 42.03 227 LEU B C 1
ATOM 4769 O O . LEU B 1 227 ? 24.203 -20.781 -11.992 1 42.03 227 LEU B O 1
ATOM 4773 N N . ARG B 1 228 ? 23.141 -18.859 -12.008 1 46.91 228 ARG B N 1
ATOM 4774 C CA . ARG B 1 228 ? 24.141 -18.312 -12.906 1 46.91 228 ARG B CA 1
ATOM 4775 C C . ARG B 1 228 ? 25.438 -18.031 -12.164 1 46.91 228 ARG B C 1
ATOM 4777 O O . ARG B 1 228 ? 26.5 -17.953 -12.781 1 46.91 228 ARG B O 1
ATOM 4784 N N . PHE B 1 229 ? 25.453 -17.75 -10.914 1 45.91 229 PHE B N 1
ATOM 4785 C CA . PHE B 1 229 ? 26.719 -17.328 -10.344 1 45.91 229 PHE B CA 1
ATOM 4786 C C . PHE B 1 229 ? 27.734 -18.469 -10.375 1 45.91 229 PHE B C 1
ATOM 4788 O O . PHE B 1 229 ? 28.938 -18.234 -10.562 1 45.91 229 PHE B O 1
ATOM 4795 N N . LYS B 1 230 ? 27.344 -19.594 -10.211 1 42.75 230 LYS B N 1
ATOM 4796 C CA . LYS B 1 230 ? 28.391 -20.625 -10.203 1 42.75 230 LYS B CA 1
ATOM 4797 C C . LYS B 1 230 ? 29 -20.781 -11.594 1 42.75 230 LYS B C 1
ATOM 4799 O O . LYS B 1 230 ? 30.219 -20.953 -11.727 1 42.75 230 LYS B O 1
ATOM 4804 N N . ARG B 1 231 ? 28.234 -20.766 -12.664 1 40.91 231 ARG B N 1
ATOM 4805 C CA . ARG B 1 231 ? 28.859 -21.094 -13.938 1 40.91 231 ARG B CA 1
ATOM 4806 C C . ARG B 1 231 ? 29.641 -19.906 -14.492 1 40.91 231 ARG B C 1
ATOM 4808 O O . ARG B 1 231 ? 30.719 -20.078 -15.047 1 40.91 231 ARG B O 1
ATOM 4815 N N . GLU B 1 232 ? 29.078 -18.672 -14.516 1 44.59 232 GLU B N 1
ATOM 4816 C CA . GLU B 1 232 ? 29.812 -17.562 -15.109 1 44.59 232 GLU B CA 1
ATOM 4817 C C . GLU B 1 232 ? 31 -17.172 -14.25 1 44.59 232 GLU B C 1
ATOM 4819 O O . GLU B 1 232 ? 32.031 -16.75 -14.773 1 44.59 232 GLU B O 1
ATOM 4824 N N . LEU B 1 233 ? 30.938 -17.281 -12.945 1 42.94 233 LEU B N 1
ATOM 4825 C CA . LEU B 1 233 ? 32.156 -17.047 -12.195 1 42.94 233 LEU B CA 1
ATOM 4826 C C . LEU B 1 233 ? 33.25 -18.016 -12.625 1 42.94 233 LEU B C 1
ATOM 4828 O O . LEU B 1 233 ? 34.438 -17.641 -12.703 1 42.94 233 LEU B O 1
ATOM 4832 N N . HIS B 1 234 ? 32.844 -19.219 -13.039 1 42.22 234 HIS B N 1
ATOM 4833 C CA . HIS B 1 234 ? 33.875 -20.156 -13.461 1 42.22 234 HIS B CA 1
ATOM 4834 C C . HIS B 1 234 ? 34.375 -19.844 -14.875 1 42.22 234 HIS B C 1
ATOM 4836 O O . HIS B 1 234 ? 35.562 -19.984 -15.172 1 42.22 234 HIS B O 1
ATOM 4842 N N . LYS B 1 235 ? 33.594 -19.547 -15.914 1 41 235 LYS B N 1
ATOM 4843 C CA . LYS B 1 235 ? 34.125 -19.281 -17.25 1 41 235 LYS B CA 1
ATOM 4844 C C . LYS B 1 235 ? 34.812 -17.938 -17.297 1 41 235 LYS B C 1
ATOM 4846 O O . LYS B 1 235 ? 35.781 -17.766 -18.031 1 41 235 LYS B O 1
ATOM 4851 N N . ARG B 1 236 ? 34.219 -16.969 -16.688 1 44.5 236 ARG B N 1
ATOM 4852 C CA . ARG B 1 236 ? 34.938 -15.703 -16.75 1 44.5 236 ARG B CA 1
ATOM 4853 C C . ARG B 1 236 ? 36.344 -15.836 -16.141 1 44.5 236 ARG B C 1
ATOM 4855 O O . ARG B 1 236 ? 37.25 -15.109 -16.516 1 44.5 236 ARG B O 1
ATOM 4862 N N . LYS B 1 237 ? 36.469 -16.625 -15.195 1 44.25 237 LYS B N 1
ATOM 4863 C CA . LYS B 1 237 ? 37.844 -16.844 -14.797 1 44.25 237 LYS B CA 1
ATOM 4864 C C . LYS B 1 237 ? 38.625 -17.516 -15.914 1 44.25 237 LYS B C 1
ATOM 4866 O O . LYS B 1 237 ? 39.812 -17.234 -16.109 1 44.25 237 LYS B O 1
ATOM 4871 N N . ALA B 1 238 ? 38.094 -18.391 -16.672 1 39.09 238 ALA B N 1
ATOM 4872 C CA . ALA B 1 238 ? 38.844 -19.078 -17.703 1 39.09 238 ALA B CA 1
ATOM 4873 C C . ALA B 1 238 ? 39 -18.203 -18.938 1 39.09 238 ALA B C 1
ATOM 4875 O O . ALA B 1 238 ? 40.062 -18.188 -19.578 1 39.09 238 ALA B O 1
ATOM 4876 N N . THR B 1 239 ? 38 -17.484 -19.484 1 40.41 239 THR B N 1
ATOM 4877 C CA . THR B 1 239 ? 38.125 -16.719 -20.703 1 40.41 239 THR B CA 1
ATOM 4878 C C . THR B 1 239 ? 38.844 -15.383 -20.438 1 40.41 239 THR B C 1
ATOM 4880 O O . THR B 1 239 ? 39.375 -14.75 -21.344 1 40.41 239 THR B O 1
ATOM 4883 N N . LEU B 1 240 ? 38.688 -14.758 -19.297 1 39.88 240 LEU B N 1
ATOM 4884 C CA . LEU B 1 240 ? 39.531 -13.594 -19.062 1 39.88 240 LEU B CA 1
ATOM 4885 C C . LEU B 1 240 ? 41 -13.961 -19.188 1 39.88 240 LEU B C 1
ATOM 4887 O O . LEU B 1 240 ? 41.844 -13.086 -19.391 1 39.88 240 LEU B O 1
ATOM 4891 N N . ALA B 1 241 ? 41.344 -15.195 -18.812 1 40.84 241 ALA B N 1
ATOM 4892 C CA . ALA B 1 241 ? 42.75 -15.539 -19.016 1 40.84 241 ALA B CA 1
ATOM 4893 C C . ALA B 1 241 ? 43.094 -15.656 -20.484 1 40.84 241 ALA B C 1
ATOM 4895 O O . ALA B 1 241 ? 44.188 -15.289 -20.906 1 40.84 241 ALA B O 1
ATOM 4896 N N . ALA B 1 242 ? 42.469 -16.469 -21.281 1 38.28 242 ALA B N 1
ATOM 4897 C CA . ALA B 1 242 ? 43.062 -16.781 -22.578 1 38.28 242 ALA B CA 1
ATOM 4898 C C . ALA B 1 242 ? 42.812 -15.664 -23.578 1 38.28 242 ALA B C 1
ATOM 4900 O O . ALA B 1 242 ? 43.688 -15.391 -24.422 1 38.28 242 ALA B O 1
ATOM 4901 N N . SER B 1 243 ? 41.562 -15.461 -24.203 1 36.97 243 SER B N 1
ATOM 4902 C CA . SER B 1 243 ? 41.469 -14.734 -25.469 1 36.97 243 SER B CA 1
ATOM 4903 C C . SER B 1 243 ? 41.812 -13.266 -25.297 1 36.97 243 SER B C 1
ATOM 4905 O O . SER B 1 243 ? 41.656 -12.703 -24.219 1 36.97 243 SER B O 1
ATOM 4907 N N . GLY B 1 244 ? 42.812 -12.719 -26.062 1 36.41 244 GLY B N 1
ATOM 4908 C CA . GLY B 1 244 ? 43.125 -11.391 -26.578 1 36.41 244 GLY B CA 1
ATOM 4909 C C . GLY B 1 244 ? 41.875 -10.555 -26.812 1 36.41 244 GLY B C 1
ATOM 4910 O O . GLY B 1 244 ? 40.938 -10.977 -27.516 1 36.41 244 GLY B O 1
ATOM 4911 N N . TYR B 1 245 ? 41.406 -9.883 -25.938 1 33.88 245 TYR B N 1
ATOM 4912 C CA . TYR B 1 245 ? 40.219 -9.07 -25.75 1 33.88 245 TYR B CA 1
ATOM 4913 C C . TYR B 1 245 ? 39.906 -8.242 -27 1 33.88 245 TYR B C 1
ATOM 4915 O O . TYR B 1 245 ? 40.625 -7.266 -27.281 1 33.88 245 TYR B O 1
ATOM 4923 N N . HIS B 1 246 ? 39.844 -8.836 -28.266 1 35.53 246 HIS B N 1
ATOM 4924 C CA . HIS B 1 246 ? 39.312 -7.961 -29.312 1 35.53 246 HIS B CA 1
ATOM 4925 C C . HIS B 1 246 ? 38.219 -7.059 -28.766 1 35.53 246 HIS B C 1
ATOM 4927 O O . HIS B 1 246 ? 37.406 -7.488 -27.938 1 35.53 246 HIS B O 1
ATOM 4933 N N . HIS B 1 247 ? 38.344 -5.75 -28.844 1 35.06 247 HIS B N 1
ATOM 4934 C CA . HIS B 1 247 ? 37.594 -4.539 -28.516 1 35.06 247 HIS B CA 1
ATOM 4935 C C . HIS B 1 247 ? 36.156 -4.617 -29.031 1 35.06 247 HIS B C 1
ATOM 4937 O O . HIS B 1 247 ? 35.906 -4.34 -30.203 1 35.06 247 HIS B O 1
ATOM 4943 N N . MET B 1 248 ? 35.469 -5.68 -28.984 1 36.62 248 MET B N 1
ATOM 4944 C CA . MET B 1 248 ? 34.094 -5.406 -29.406 1 36.62 248 MET B CA 1
ATOM 4945 C C . MET B 1 248 ? 33.656 -4.012 -28.969 1 36.62 248 MET B C 1
ATOM 4947 O O . MET B 1 248 ? 33.938 -3.59 -27.859 1 36.62 248 MET B O 1
ATOM 4951 N N . PRO B 1 249 ? 33.281 -3.133 -30 1 39.75 249 PRO B N 1
ATOM 4952 C CA . PRO B 1 249 ? 32.844 -1.781 -29.625 1 39.75 249 PRO B CA 1
ATOM 4953 C C . PRO B 1 249 ? 31.984 -1.76 -28.375 1 39.75 249 PRO B C 1
ATOM 4955 O O . PRO B 1 249 ? 31.297 -2.738 -28.078 1 39.75 249 PRO B O 1
ATOM 4958 N N . PRO B 1 250 ? 32.406 -1.07 -27.328 1 40.56 250 PRO B N 1
ATOM 4959 C CA . PRO B 1 250 ? 31.688 -0.983 -26.062 1 40.56 250 PRO B CA 1
ATOM 4960 C C . PRO B 1 250 ? 30.172 -0.92 -26.234 1 40.56 250 PRO B C 1
ATOM 4962 O O . PRO B 1 250 ? 29.688 -0.219 -27.125 1 40.56 250 PRO B O 1
ATOM 4965 N N . PRO B 1 251 ? 29.422 -2.035 -26.281 1 42.94 251 PRO B N 1
ATOM 4966 C CA . PRO B 1 251 ? 27.969 -1.909 -26.391 1 42.94 251 PRO B CA 1
ATOM 4967 C C . PRO B 1 251 ? 27.469 -0.511 -26.047 1 42.94 251 PRO B C 1
ATOM 4969 O O . PRO B 1 251 ? 28.172 0.244 -25.359 1 42.94 251 PRO B O 1
ATOM 4972 N N . ASP B 1 252 ? 26.516 0.097 -26.75 1 48.44 252 ASP B N 1
ATOM 4973 C CA . ASP B 1 252 ? 25.891 1.396 -26.531 1 48.44 252 ASP B CA 1
ATOM 4974 C C . ASP B 1 252 ? 25.797 1.728 -25.047 1 48.44 252 ASP B C 1
ATOM 4976 O O . ASP B 1 252 ? 25.203 0.982 -24.266 1 48.44 252 ASP B O 1
ATOM 4980 N N . TYR B 1 253 ? 26.812 2.361 -24.438 1 55.81 253 TYR B N 1
ATOM 4981 C CA . TYR B 1 253 ? 27.109 2.879 -23.109 1 55.81 253 TYR B CA 1
ATOM 4982 C C . TYR B 1 253 ? 25.875 3.502 -22.469 1 55.81 253 TYR B C 1
ATOM 4984 O O . TYR B 1 253 ? 25.219 4.348 -23.094 1 55.81 253 TYR B O 1
ATOM 4992 N N . TYR B 1 254 ? 25.109 2.676 -21.781 1 64.44 254 TYR B N 1
ATOM 4993 C CA . TYR B 1 254 ? 24.094 3.312 -20.938 1 64.44 254 TYR B CA 1
ATOM 4994 C C . TYR B 1 254 ? 24.609 4.637 -20.391 1 64.44 254 TYR B C 1
ATOM 4996 O O . TYR B 1 254 ? 25.641 4.672 -19.703 1 64.44 254 TYR B O 1
ATOM 5004 N N . LYS B 1 255 ? 24.188 5.738 -21.062 1 76.06 255 LYS B N 1
ATOM 5005 C CA . LYS B 1 255 ? 24.391 7.035 -20.422 1 76.06 255 LYS B CA 1
ATOM 5006 C C . LYS B 1 255 ? 23.234 7.406 -19.516 1 76.06 255 LYS B C 1
ATOM 5008 O O . LYS B 1 255 ? 22.109 7.566 -19.969 1 76.06 255 LYS B O 1
ATOM 5013 N N . PRO B 1 256 ? 23.625 7.328 -18.266 1 77.38 256 PRO B N 1
ATOM 5014 C CA . PRO B 1 256 ? 22.516 7.652 -17.359 1 77.38 256 PRO B CA 1
ATOM 5015 C C . PRO B 1 256 ? 21.906 9.031 -17.625 1 77.38 256 PRO B C 1
ATOM 5017 O O . PRO B 1 256 ? 22.641 9.984 -17.906 1 77.38 256 PRO B O 1
ATOM 5020 N N . PRO B 1 257 ? 20.594 9.055 -17.703 1 84.25 257 PRO B N 1
ATOM 5021 C CA . PRO B 1 257 ? 19.938 10.359 -17.844 1 84.25 257 PRO B CA 1
ATOM 5022 C C . PRO B 1 257 ? 20.234 11.305 -16.688 1 84.25 257 PRO B C 1
ATOM 5024 O O . PRO B 1 257 ? 20.672 10.867 -15.625 1 84.25 257 PRO B O 1
ATOM 5027 N N . GLN B 1 258 ? 20.031 12.531 -16.938 1 85.69 258 GLN B N 1
ATOM 5028 C CA . GLN B 1 258 ? 20.297 13.555 -15.93 1 85.69 258 GLN B CA 1
ATOM 5029 C C . GLN B 1 258 ? 19.234 13.523 -14.828 1 85.69 258 GLN B C 1
ATOM 5031 O O . GLN B 1 258 ? 19.547 13.812 -13.664 1 85.69 258 GLN B O 1
ATOM 5036 N N . SER B 1 259 ? 18.031 13.117 -15.289 1 89.75 259 SER B N 1
ATOM 5037 C CA . SER B 1 259 ? 16.953 13.055 -14.312 1 89.75 259 SER B CA 1
ATOM 5038 C C . SER B 1 259 ? 16.391 11.641 -14.188 1 89.75 259 SER B C 1
ATOM 5040 O O . SER B 1 259 ? 16.5 10.844 -15.125 1 89.75 259 SER B O 1
ATOM 5042 N N . CYS B 1 260 ? 15.867 11.398 -13.094 1 92.44 260 CYS B N 1
ATOM 5043 C CA . CYS B 1 260 ? 15.266 10.102 -12.812 1 92.44 260 CYS B CA 1
ATOM 5044 C C . CYS B 1 260 ? 14.148 9.797 -13.805 1 92.44 260 CYS B C 1
ATOM 5046 O O . CYS B 1 260 ? 13.188 10.555 -13.922 1 92.44 260 CYS B O 1
ATOM 5048 N N . GLU B 1 261 ? 14.312 8.742 -14.516 1 92.62 261 GLU B N 1
ATOM 5049 C CA . GLU B 1 261 ? 13.289 8.359 -15.484 1 92.62 261 GLU B CA 1
ATOM 5050 C C . GLU B 1 261 ? 13.234 6.844 -15.664 1 92.62 261 GLU B C 1
ATOM 5052 O O . GLU B 1 261 ? 14.156 6.133 -15.266 1 92.62 261 GLU B O 1
ATOM 5057 N N . ARG B 1 262 ? 12.156 6.41 -16.266 1 93.56 262 ARG B N 1
ATOM 5058 C CA . ARG B 1 262 ? 11.984 5 -16.594 1 93.56 262 ARG B CA 1
ATOM 5059 C C . ARG B 1 262 ? 12.594 4.672 -17.938 1 93.56 262 ARG B C 1
ATOM 5061 O O . ARG B 1 262 ? 12.328 5.359 -18.938 1 93.56 262 ARG B O 1
ATOM 5068 N N . LEU B 1 263 ? 13.438 3.73 -18.016 1 92.19 263 LEU B N 1
ATOM 5069 C CA . LEU B 1 263 ? 14.125 3.34 -19.234 1 92.19 263 LEU B CA 1
ATOM 5070 C C . LEU B 1 263 ? 13.719 1.936 -19.672 1 92.19 263 LEU B C 1
ATOM 5072 O O . LEU B 1 263 ? 13.266 1.137 -18.844 1 92.19 263 LEU B O 1
ATOM 5076 N N . ASN B 1 264 ? 13.891 1.69 -20.922 1 89.12 264 ASN B N 1
ATOM 5077 C CA . ASN B 1 264 ? 13.492 0.398 -21.469 1 89.12 264 ASN B CA 1
ATOM 5078 C C . ASN B 1 264 ? 14.5 -0.692 -21.125 1 89.12 264 ASN B C 1
ATOM 5080 O O . ASN B 1 264 ? 15.711 -0.454 -21.141 1 89.12 264 ASN B O 1
ATOM 5084 N N . PHE B 1 265 ? 13.938 -1.763 -20.703 1 86.69 265 PHE B N 1
ATOM 5085 C CA . PHE B 1 265 ? 14.711 -2.959 -20.391 1 86.69 265 PHE B CA 1
ATOM 5086 C C . PHE B 1 265 ? 13.883 -4.219 -20.641 1 86.69 265 PHE B C 1
ATOM 5088 O O . PHE B 1 265 ? 12.883 -4.449 -19.969 1 86.69 265 PHE B O 1
ATOM 5095 N N . THR B 1 266 ? 14.352 -5.02 -21.547 1 88.06 266 THR B N 1
ATOM 5096 C CA . THR B 1 266 ? 13.625 -6.23 -21.906 1 88.06 266 THR B CA 1
ATOM 5097 C C . THR B 1 266 ? 14.359 -7.469 -21.406 1 88.06 266 THR B C 1
ATOM 5099 O O . THR B 1 266 ? 15.57 -7.598 -21.594 1 88.06 266 THR B O 1
ATOM 5102 N N . VAL B 1 267 ? 13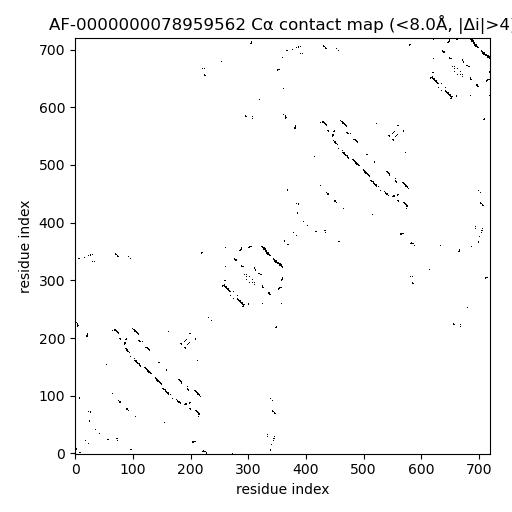.664 -8.297 -20.75 1 85.31 267 VAL B N 1
ATOM 5103 C CA . VAL B 1 267 ? 14.203 -9.578 -20.297 1 85.31 267 VAL B CA 1
ATOM 5104 C C . VAL B 1 267 ? 13.836 -10.672 -21.297 1 85.31 267 VAL B C 1
ATOM 5106 O O . VAL B 1 267 ? 12.656 -10.898 -21.578 1 85.31 267 VAL B O 1
ATOM 5109 N N . ASP B 1 268 ? 14.82 -11.266 -21.812 1 83.75 268 ASP B N 1
ATOM 5110 C CA . ASP B 1 268 ? 14.664 -12.375 -22.75 1 83.75 268 ASP B CA 1
ATOM 5111 C C . ASP B 1 268 ? 15.047 -13.703 -22.094 1 83.75 268 ASP B C 1
ATOM 5113 O O . ASP B 1 268 ? 16.219 -13.93 -21.766 1 83.75 268 ASP B O 1
ATOM 5117 N N . PHE B 1 269 ? 14.078 -14.586 -22.047 1 82.5 269 PHE B N 1
ATOM 5118 C CA . PHE B 1 269 ? 14.32 -15.844 -21.359 1 82.5 269 PHE B CA 1
ATOM 5119 C C . PHE B 1 269 ? 15.242 -16.75 -22.172 1 82.5 269 PHE B C 1
ATOM 5121 O O . PHE B 1 269 ? 15.898 -17.625 -21.625 1 82.5 269 PHE B O 1
ATOM 5128 N N . LYS B 1 270 ? 15.242 -16.547 -23.438 1 81.06 270 LYS B N 1
ATOM 5129 C CA . LYS B 1 270 ? 16.203 -17.266 -24.266 1 81.06 270 LYS B CA 1
ATOM 5130 C C . LYS B 1 270 ? 17.641 -16.859 -23.938 1 81.06 270 LYS B C 1
ATOM 5132 O O . LYS B 1 270 ? 18.516 -17.703 -23.828 1 81.06 270 LYS B O 1
ATOM 5137 N N . GLU B 1 271 ? 17.75 -15.547 -23.75 1 73.88 271 GLU B N 1
ATOM 5138 C CA . GLU B 1 271 ? 19.062 -15.023 -23.406 1 73.88 271 GLU B CA 1
ATOM 5139 C C . GLU B 1 271 ? 19.516 -15.523 -22.031 1 73.88 271 GLU B C 1
ATOM 5141 O O . GLU B 1 271 ? 20.703 -15.719 -21.797 1 73.88 271 GLU B O 1
ATOM 5146 N N . LEU B 1 272 ? 18.562 -15.734 -21.219 1 72.75 272 LEU B N 1
ATOM 5147 C CA . LEU B 1 272 ? 18.844 -16.219 -19.875 1 72.75 272 LEU B CA 1
ATOM 5148 C C . LEU B 1 272 ? 18.938 -17.75 -19.859 1 72.75 272 LEU B C 1
ATOM 5150 O O . LEU B 1 272 ? 19.125 -18.344 -18.797 1 72.75 272 LEU B O 1
ATOM 5154 N N . GLN B 1 273 ? 18.734 -18.375 -21.047 1 75.06 273 GLN B N 1
ATOM 5155 C CA . GLN B 1 273 ? 18.797 -19.828 -21.219 1 75.06 273 GLN B CA 1
ATOM 5156 C C . GLN B 1 273 ? 17.688 -20.531 -20.422 1 75.06 273 GLN B C 1
ATOM 5158 O O . GLN B 1 273 ? 17.922 -21.578 -19.812 1 75.06 273 GLN B O 1
ATOM 5163 N N . MET B 1 274 ? 16.609 -19.859 -20.391 1 76.38 274 MET B N 1
ATOM 5164 C CA . MET B 1 274 ? 15.461 -20.391 -19.656 1 76.38 274 MET B CA 1
ATOM 5165 C C . MET B 1 274 ? 14.352 -20.797 -20.609 1 76.38 274 MET B C 1
ATOM 5167 O O . MET B 1 274 ? 13.266 -21.188 -20.188 1 76.38 274 MET B O 1
ATOM 5171 N N . HIS B 1 275 ? 14.609 -20.734 -21.797 1 77.44 275 HIS B N 1
ATOM 5172 C CA . HIS B 1 275 ? 13.602 -20.984 -22.828 1 77.44 275 HIS B CA 1
ATOM 5173 C C . HIS B 1 275 ? 13.164 -22.453 -22.812 1 77.44 275 HIS B C 1
ATOM 5175 O O . HIS B 1 275 ? 12.086 -22.781 -23.312 1 77.44 275 HIS B O 1
ATOM 5181 N N . ASN B 1 276 ? 13.93 -23.297 -22.203 1 78.56 276 ASN B N 1
ATOM 5182 C CA . ASN B 1 276 ? 13.617 -24.719 -22.203 1 78.56 276 ASN B CA 1
ATOM 5183 C C . ASN B 1 276 ? 12.531 -25.047 -21.188 1 78.56 276 ASN B C 1
ATOM 5185 O O . ASN B 1 276 ? 11.883 -26.094 -21.297 1 78.56 276 ASN B O 1
ATOM 5189 N N . TRP B 1 277 ? 12.344 -24.141 -20.359 1 81 277 TRP B N 1
ATOM 5190 C CA . TRP B 1 277 ? 11.344 -24.5 -19.359 1 81 277 TRP B CA 1
ATOM 5191 C C . TRP B 1 277 ? 10.312 -23.391 -19.188 1 81 277 TRP B C 1
ATOM 5193 O O . TRP B 1 277 ? 9.242 -23.609 -18.609 1 81 277 TRP B O 1
ATOM 5203 N N . VAL B 1 278 ? 10.672 -22.266 -19.625 1 86.06 278 VAL B N 1
ATOM 5204 C CA . VAL B 1 278 ? 9.68 -21.188 -19.625 1 86.06 278 VAL B CA 1
ATOM 5205 C C . VAL B 1 278 ? 8.852 -21.25 -20.906 1 86.06 278 VAL B C 1
ATOM 5207 O O . VAL B 1 278 ? 9.391 -21.172 -22 1 86.06 278 VAL B O 1
ATOM 5210 N N . ILE B 1 279 ? 7.605 -21.438 -20.672 1 87.69 279 ILE B N 1
ATOM 5211 C CA . ILE B 1 279 ? 6.684 -21.531 -21.797 1 87.69 279 ILE B CA 1
ATOM 5212 C C . ILE B 1 279 ? 6.27 -20.125 -22.234 1 87.69 279 ILE B C 1
ATOM 5214 O O . ILE B 1 279 ? 6.332 -19.797 -23.422 1 87.69 279 ILE B O 1
ATOM 5218 N N . ALA B 1 280 ? 5.789 -19.391 -21.25 1 88.62 280 ALA B N 1
ATOM 5219 C CA . ALA B 1 280 ? 5.355 -18.016 -21.5 1 88.62 280 ALA B CA 1
ATOM 5220 C C . ALA B 1 280 ? 5.582 -17.141 -20.281 1 88.62 280 ALA B C 1
ATOM 5222 O O . ALA B 1 280 ? 5.469 -17.609 -19.141 1 88.62 280 ALA B O 1
ATOM 5223 N N . PRO B 1 281 ? 5.906 -15.844 -20.469 1 89.12 281 PRO B N 1
ATOM 5224 C CA . PRO B 1 281 ? 6.227 -15.242 -21.766 1 89.12 281 PRO B CA 1
ATOM 5225 C C . PRO B 1 281 ? 7.645 -15.562 -22.234 1 89.12 281 PRO B C 1
ATOM 5227 O O . PRO B 1 281 ? 8.469 -16.016 -21.438 1 89.12 281 PRO B O 1
ATOM 5230 N N . LYS B 1 282 ? 7.891 -15.352 -23.578 1 87.88 282 LYS B N 1
ATOM 5231 C CA . LYS B 1 282 ? 9.242 -15.523 -24.094 1 87.88 282 LYS B CA 1
ATOM 5232 C C . LYS B 1 282 ? 10.141 -14.352 -23.688 1 87.88 282 LYS B C 1
ATOM 5234 O O . LYS B 1 282 ? 11.32 -14.539 -23.391 1 87.88 282 LYS B O 1
ATOM 5239 N N . LYS B 1 283 ? 9.555 -13.234 -23.734 1 88.81 283 LYS B N 1
ATOM 5240 C CA . LYS B 1 283 ? 10.188 -11.992 -23.328 1 88.81 283 LYS B CA 1
ATOM 5241 C C . LYS B 1 283 ? 9.195 -11.062 -22.641 1 88.81 283 LYS B C 1
ATOM 5243 O O . LYS B 1 283 ? 7.984 -11.188 -22.828 1 88.81 283 LYS B O 1
ATOM 5248 N N . PHE B 1 284 ? 9.727 -10.227 -21.766 1 86.62 284 PHE B N 1
ATOM 5249 C CA . PHE B 1 284 ? 8.852 -9.203 -21.188 1 86.62 284 PHE B CA 1
ATOM 5250 C C . PHE B 1 284 ? 9.625 -7.93 -20.891 1 86.62 284 PHE B C 1
ATOM 5252 O O . PHE B 1 284 ? 10.852 -7.965 -20.734 1 86.62 284 PHE B O 1
ATOM 5259 N N . GLU B 1 285 ? 8.93 -6.883 -20.891 1 91.88 285 GLU B N 1
ATOM 5260 C CA . GLU B 1 285 ? 9.523 -5.578 -20.594 1 91.88 285 GLU B CA 1
ATOM 5261 C C . GLU B 1 285 ? 9.562 -5.324 -19.094 1 91.88 285 GLU B C 1
ATOM 5263 O O . GLU B 1 285 ? 8.555 -4.973 -18.484 1 91.88 285 GLU B O 1
ATOM 5268 N N . ALA B 1 286 ? 10.703 -5.422 -18.5 1 90.75 286 ALA B N 1
ATOM 5269 C CA . ALA B 1 286 ? 10.875 -5.195 -17.062 1 90.75 286 ALA B CA 1
ATOM 5270 C C . ALA B 1 286 ? 11.094 -3.717 -16.766 1 90.75 286 ALA B C 1
ATOM 5272 O O . ALA B 1 286 ? 10.812 -3.25 -15.664 1 90.75 286 ALA B O 1
ATOM 5273 N N . TYR B 1 287 ? 11.617 -2.953 -17.703 1 93.25 287 TYR B N 1
ATOM 5274 C CA . TYR B 1 287 ? 12.008 -1.558 -17.531 1 93.25 287 TYR B CA 1
ATOM 5275 C C . TYR B 1 287 ? 12.984 -1.401 -16.375 1 93.25 287 TYR B C 1
ATOM 5277 O O . TYR B 1 287 ? 13.266 -2.365 -15.656 1 93.25 287 TYR B O 1
ATOM 5285 N N . PHE B 1 288 ? 13.633 -0.417 -16.266 1 91.5 288 PHE B N 1
ATOM 5286 C CA . PHE B 1 288 ? 14.43 -0.078 -15.086 1 91.5 288 PHE B CA 1
ATOM 5287 C C . PHE B 1 288 ? 14.461 1.43 -14.867 1 91.5 288 PHE B C 1
ATOM 5289 O O . PHE B 1 288 ? 14.117 2.199 -15.773 1 91.5 288 PHE B O 1
ATOM 5296 N N . CYS B 1 289 ? 14.656 1.851 -13.672 1 92.5 289 CYS B N 1
ATOM 5297 C CA . CYS B 1 289 ? 14.719 3.26 -13.305 1 92.5 289 CYS B CA 1
ATOM 5298 C C . CYS B 1 289 ? 16.156 3.73 -13.18 1 92.5 289 CYS B C 1
ATOM 5300 O O . CYS B 1 289 ? 16.969 3.09 -12.508 1 92.5 289 CYS B O 1
ATOM 5302 N N . GLY B 1 290 ? 16.469 4.734 -13.867 1 89.81 290 GLY B N 1
ATOM 5303 C CA . GLY B 1 290 ? 17.812 5.293 -13.828 1 89.81 290 GLY B CA 1
ATOM 5304 C C . GLY B 1 290 ? 17.844 6.797 -14.008 1 89.81 290 GLY B C 1
ATOM 5305 O O . GLY B 1 290 ? 16.875 7.383 -14.508 1 89.81 290 GLY B O 1
ATOM 5306 N N . GLY B 1 291 ? 19 7.371 -13.625 1 89.62 291 GLY B N 1
ATOM 5307 C CA . GLY B 1 291 ? 19.188 8.812 -13.695 1 89.62 291 GLY B CA 1
ATOM 5308 C C . GLY B 1 291 ? 19.5 9.445 -12.352 1 89.62 291 GLY B C 1
ATOM 5309 O O . GLY B 1 291 ? 19.531 8.75 -11.336 1 89.62 291 GLY B O 1
ATOM 5310 N N . GLY B 1 292 ? 19.719 10.789 -12.383 1 88.56 292 GLY B N 1
ATOM 5311 C CA . GLY B 1 292 ? 20.125 11.469 -11.172 1 88.56 292 GLY B CA 1
ATOM 5312 C C . GLY B 1 292 ? 18.953 12.078 -10.414 1 88.56 292 GLY B C 1
ATOM 5313 O O . GLY B 1 292 ? 17.953 12.469 -11.016 1 88.56 292 GLY B O 1
ATOM 5314 N N . CYS B 1 293 ? 19.031 11.992 -9.125 1 89.94 293 CYS B N 1
ATOM 5315 C CA . CYS B 1 293 ? 18.109 12.695 -8.227 1 89.94 293 CYS B CA 1
ATOM 5316 C C . CYS B 1 293 ? 18.766 13.953 -7.66 1 89.94 293 CYS B C 1
ATOM 5318 O O . CYS B 1 293 ? 19.266 13.938 -6.535 1 89.94 293 CYS B O 1
ATOM 5320 N N . ASN B 1 294 ? 18.672 14.922 -8.508 1 83.44 294 ASN B N 1
ATOM 5321 C CA . ASN B 1 294 ? 19.375 16.156 -8.172 1 83.44 294 ASN B CA 1
ATOM 5322 C C . ASN B 1 294 ? 18.406 17.219 -7.66 1 83.44 294 ASN B C 1
ATOM 5324 O O . ASN B 1 294 ? 17.234 17.234 -8.031 1 83.44 294 ASN B O 1
ATOM 5328 N N . PHE B 1 295 ? 18.938 18.094 -6.875 1 77.44 295 PHE B N 1
ATOM 5329 C CA . PHE B 1 295 ? 18.156 19.203 -6.332 1 77.44 295 PHE B CA 1
ATOM 5330 C C . PHE B 1 295 ? 17.828 20.219 -7.418 1 77.44 295 PHE B C 1
ATOM 5332 O O . PHE B 1 295 ? 18.688 20.531 -8.25 1 77.44 295 PHE B O 1
ATOM 5339 N N . PRO B 1 296 ? 16.578 20.797 -7.422 1 78 296 PRO B N 1
ATOM 5340 C CA . PRO B 1 296 ? 15.422 20.516 -6.566 1 78 296 PRO B CA 1
ATOM 5341 C C . PRO B 1 296 ? 14.625 19.297 -7.027 1 78 296 PRO B C 1
ATOM 5343 O O . PRO B 1 296 ? 14.492 19.062 -8.227 1 78 296 PRO B O 1
ATOM 5346 N N . LEU B 1 297 ? 14.336 18.578 -5.945 1 78.44 297 LEU B N 1
ATOM 5347 C CA . LEU B 1 297 ? 13.484 17.438 -6.266 1 78.44 297 LEU B CA 1
ATOM 5348 C C . LEU B 1 297 ? 12.039 17.875 -6.457 1 78.44 297 LEU B C 1
ATOM 5350 O O . LEU B 1 297 ? 11.484 18.594 -5.621 1 78.44 297 LEU B O 1
ATOM 5354 N N . GLY B 1 298 ? 11.484 17.828 -7.609 1 66.06 298 GLY B N 1
ATOM 5355 C CA . GLY B 1 298 ? 10.125 18.25 -7.891 1 66.06 298 GLY B CA 1
ATOM 5356 C C . GLY B 1 298 ? 9.133 17.094 -7.926 1 66.06 298 GLY B C 1
ATOM 5357 O O . GLY B 1 298 ? 9.5 15.953 -7.656 1 66.06 298 GLY B O 1
ATOM 5358 N N . THR B 1 299 ? 7.883 17.484 -8.062 1 66.44 299 THR B N 1
ATOM 5359 C CA . THR B 1 299 ? 6.762 16.562 -8.133 1 66.44 299 THR B CA 1
ATOM 5360 C C . THR B 1 299 ? 6.938 15.594 -9.297 1 66.44 299 THR B C 1
ATOM 5362 O O . THR B 1 299 ? 6.527 14.43 -9.219 1 66.44 299 THR B O 1
ATOM 5365 N N . LYS B 1 300 ? 7.699 16.062 -10.258 1 72.62 300 LYS B N 1
ATOM 5366 C CA . LYS B 1 300 ? 7.859 15.242 -11.461 1 72.62 300 LYS B CA 1
ATOM 5367 C C . LYS B 1 300 ? 8.734 14.023 -11.195 1 72.62 300 LYS B C 1
ATOM 5369 O O . LYS B 1 300 ? 8.68 13.039 -11.938 1 72.62 300 LYS B O 1
ATOM 5374 N N . MET B 1 301 ? 9.5 14.156 -10.102 1 82.69 301 MET B N 1
ATOM 5375 C CA . MET B 1 301 ? 10.422 13.062 -9.805 1 82.69 301 MET B CA 1
ATOM 5376 C C . MET B 1 301 ? 9.812 12.102 -8.789 1 82.69 301 MET B C 1
ATOM 5378 O O . MET B 1 301 ? 10.508 11.227 -8.266 1 82.69 301 MET B O 1
ATOM 5382 N N . ASN B 1 302 ? 8.578 12.289 -8.523 1 86.88 302 ASN B N 1
ATOM 5383 C CA . ASN B 1 302 ? 7.871 11.438 -7.574 1 86.88 302 ASN B CA 1
ATOM 5384 C C . ASN B 1 302 ? 8.688 11.219 -6.305 1 86.88 302 ASN B C 1
ATOM 5386 O O . ASN B 1 302 ? 8.82 10.086 -5.84 1 86.88 302 ASN B O 1
ATOM 5390 N N . ALA B 1 303 ? 9.227 12.328 -5.789 1 89.56 303 ALA B N 1
ATOM 5391 C CA . ALA B 1 303 ? 10.125 12.242 -4.645 1 89.56 303 ALA B CA 1
ATOM 5392 C C . ALA B 1 303 ? 9.344 12.109 -3.338 1 89.56 303 ALA B C 1
ATOM 5394 O O . ALA B 1 303 ? 8.297 12.734 -3.172 1 89.56 303 ALA B O 1
ATOM 5395 N N . THR B 1 304 ? 9.859 11.258 -2.479 1 90 304 THR B N 1
ATOM 5396 C CA . THR B 1 304 ? 9.312 11.203 -1.13 1 90 304 THR B CA 1
ATOM 5397 C C . THR B 1 304 ? 9.844 12.359 -0.282 1 90 304 THR B C 1
ATOM 5399 O O . THR B 1 304 ? 10.852 12.977 -0.626 1 90 304 THR B O 1
ATOM 5402 N N . ASN B 1 305 ? 9.141 12.664 0.788 1 88.5 305 ASN B N 1
ATOM 5403 C CA . ASN B 1 305 ? 9.656 13.656 1.729 1 88.5 305 ASN B CA 1
ATOM 5404 C C . ASN B 1 305 ? 11.023 13.258 2.273 1 88.5 305 ASN B C 1
ATOM 5406 O O . ASN B 1 305 ? 11.883 14.109 2.475 1 88.5 305 ASN B O 1
ATOM 5410 N N . HIS B 1 306 ? 11.18 11.977 2.443 1 91.75 306 HIS B N 1
ATOM 5411 C CA . HIS B 1 306 ? 12.469 11.484 2.908 1 91.75 306 HIS B CA 1
ATOM 5412 C C . HIS B 1 306 ? 13.57 11.789 1.899 1 91.75 306 HIS B C 1
ATOM 5414 O O . HIS B 1 306 ? 14.672 12.188 2.279 1 91.75 306 HIS B O 1
ATOM 5420 N N . ALA B 1 307 ? 13.242 11.586 0.648 1 91.88 307 ALA B N 1
ATOM 5421 C CA . ALA B 1 307 ? 14.211 11.867 -0.404 1 91.88 307 ALA B CA 1
ATOM 5422 C C . ALA B 1 307 ? 14.602 13.344 -0.413 1 91.88 307 ALA B C 1
ATOM 5424 O O . ALA B 1 307 ? 15.758 13.688 -0.644 1 91.88 307 ALA B O 1
ATOM 5425 N N . ILE B 1 308 ? 13.688 14.148 -0.223 1 87.31 308 ILE B N 1
ATOM 5426 C CA . ILE B 1 308 ? 13.93 15.586 -0.182 1 87.31 308 ILE B CA 1
ATOM 5427 C C . ILE B 1 308 ? 14.875 15.914 0.975 1 87.31 308 ILE B C 1
ATOM 5429 O O . ILE B 1 308 ? 15.852 16.641 0.797 1 87.31 308 ILE B O 1
ATOM 5433 N N . VAL B 1 309 ? 14.57 15.352 2.129 1 85.06 309 VAL B N 1
ATOM 5434 C CA . VAL B 1 309 ? 15.398 15.578 3.307 1 85.06 309 VAL B CA 1
ATOM 5435 C C . VAL B 1 309 ? 16.812 15.062 3.045 1 85.06 309 VAL B C 1
ATOM 5437 O O . VAL B 1 309 ? 17.797 15.727 3.371 1 85.06 309 VAL B O 1
ATOM 5440 N N . GLN B 1 310 ? 16.875 13.961 2.5 1 88.25 310 GLN B N 1
ATOM 5441 C CA . GLN B 1 310 ? 18.172 13.359 2.205 1 88.25 310 GLN B CA 1
ATOM 5442 C C . GLN B 1 310 ? 18.953 14.211 1.222 1 88.25 310 GLN B C 1
ATOM 5444 O O . GLN B 1 310 ? 20.188 14.328 1.341 1 88.25 310 GLN B O 1
ATOM 5449 N N . THR B 1 311 ? 18.312 14.672 0.212 1 86.81 311 THR B N 1
ATOM 5450 C CA . THR B 1 311 ? 18.969 15.547 -0.758 1 86.81 311 THR B CA 1
ATOM 5451 C C . THR B 1 311 ? 19.531 16.781 -0.076 1 86.81 311 THR B C 1
ATOM 5453 O O . THR B 1 311 ? 20.656 17.203 -0.346 1 86.81 311 THR B O 1
ATOM 5456 N N . LEU B 1 312 ? 18.734 17.344 0.784 1 80.12 312 LEU B N 1
ATOM 5457 C CA . LEU B 1 312 ? 19.156 18.531 1.518 1 80.12 312 LEU B CA 1
ATOM 5458 C C . LEU B 1 312 ? 20.359 18.234 2.4 1 80.12 312 LEU B C 1
ATOM 5460 O O . LEU B 1 312 ? 21.297 19.031 2.479 1 80.12 312 LEU B O 1
ATOM 5464 N N . MET B 1 313 ? 20.375 17.141 2.973 1 79.44 313 MET B N 1
ATOM 5465 C CA . MET B 1 313 ? 21.469 16.75 3.844 1 79.44 313 MET B CA 1
ATOM 5466 C C . MET B 1 313 ? 22.734 16.484 3.031 1 79.44 313 MET B C 1
ATOM 5468 O O . MET B 1 313 ? 23.844 16.797 3.477 1 79.44 313 MET B O 1
ATOM 5472 N N . HIS B 1 314 ? 22.5 15.875 1.885 1 84 314 HIS B N 1
ATOM 5473 C CA . HIS B 1 314 ? 23.641 15.625 1.002 1 84 314 HIS B CA 1
ATOM 5474 C C . HIS B 1 314 ? 24.297 16.938 0.578 1 84 314 HIS B C 1
ATOM 5476 O O . HIS B 1 314 ? 25.516 17 0.439 1 84 314 HIS B O 1
ATOM 5482 N N . LEU B 1 315 ? 23.516 17.891 0.292 1 79.56 315 LEU B N 1
ATOM 5483 C CA . LEU B 1 315 ? 24.031 19.203 -0.089 1 79.56 315 LEU B CA 1
ATOM 5484 C C . LEU B 1 315 ? 24.875 19.797 1.035 1 79.56 315 LEU B C 1
ATOM 5486 O O . LEU B 1 315 ? 25.906 20.422 0.78 1 79.56 315 LEU B O 1
ATOM 5490 N N . LYS B 1 316 ? 24.531 19.531 2.25 1 75.31 316 LYS B N 1
ATOM 5491 C CA . LYS B 1 316 ? 25.25 20.047 3.414 1 75.31 316 LYS B CA 1
ATOM 5492 C C . LYS B 1 316 ? 26.438 19.156 3.744 1 75.31 316 LYS B C 1
ATOM 5494 O O . LYS B 1 316 ? 27.5 19.656 4.141 1 75.31 316 LYS B O 1
ATOM 5499 N N . GLN B 1 317 ? 26.141 17.875 3.607 1 78.75 317 GLN B N 1
ATOM 5500 C CA . GLN B 1 317 ? 27.156 16.875 3.879 1 78.75 317 GLN B CA 1
ATOM 5501 C C . GLN B 1 317 ? 27.328 15.922 2.697 1 78.75 317 GLN B C 1
ATOM 5503 O O . GLN B 1 317 ? 26.719 14.844 2.68 1 78.75 317 GLN B O 1
ATOM 5508 N N . PRO B 1 318 ? 28.219 16.203 1.833 1 82.25 318 PRO B N 1
ATOM 5509 C CA . PRO B 1 318 ? 28.328 15.477 0.567 1 82.25 318 PRO B CA 1
ATOM 5510 C C . PRO B 1 318 ? 28.75 14.023 0.758 1 82.25 318 PRO B C 1
ATOM 5512 O O . PRO B 1 318 ? 28.641 13.219 -0.171 1 82.25 318 PRO B O 1
ATOM 5515 N N . HIS B 1 319 ? 29.219 13.68 1.924 1 79.31 319 HIS B N 1
ATOM 5516 C CA . HIS B 1 319 ? 29.609 12.297 2.156 1 79.31 319 HIS B CA 1
ATOM 5517 C C . HIS B 1 319 ? 28.391 11.398 2.35 1 79.31 319 HIS B C 1
ATOM 5519 O O . HIS B 1 319 ? 28.5 10.18 2.27 1 79.31 319 HIS B O 1
ATOM 5525 N N . LEU B 1 320 ? 27.281 12.062 2.578 1 80.38 320 LEU B N 1
ATOM 5526 C CA . LEU B 1 320 ? 26.031 11.297 2.686 1 80.38 320 LEU B CA 1
ATOM 5527 C C . LEU B 1 320 ? 25.484 10.961 1.307 1 80.38 320 LEU B C 1
ATOM 5529 O O . LEU B 1 320 ? 25.609 11.758 0.371 1 80.38 320 LEU B O 1
ATOM 5533 N N . PRO B 1 321 ? 24.938 9.883 1.195 1 83.75 321 PRO B N 1
ATOM 5534 C CA . PRO B 1 321 ? 24.438 9.477 -0.121 1 83.75 321 PRO B CA 1
ATOM 5535 C C . PRO B 1 321 ? 23.25 10.312 -0.585 1 83.75 321 PRO B C 1
ATOM 5537 O O . PRO B 1 321 ? 22.469 10.805 0.241 1 83.75 321 PRO B O 1
ATOM 5540 N N . LYS B 1 322 ? 23.156 10.414 -1.915 1 88.81 322 LYS B N 1
ATOM 5541 C CA . LYS B 1 322 ? 21.969 10.992 -2.547 1 88.81 322 LYS B CA 1
ATOM 5542 C C . LYS B 1 322 ? 20.844 9.969 -2.672 1 88.81 322 LYS B C 1
ATOM 5544 O O . LYS B 1 322 ? 21.094 8.758 -2.637 1 88.81 322 LYS B O 1
ATOM 5549 N N . PRO B 1 323 ? 19.625 10.484 -2.75 1 92.25 323 PRO B N 1
ATOM 5550 C CA . PRO B 1 323 ? 18.547 9.547 -3.086 1 92.25 323 PRO B CA 1
ATOM 5551 C C . PRO B 1 323 ? 18.766 8.867 -4.438 1 92.25 323 PRO B C 1
ATOM 5553 O O . PRO B 1 323 ? 19.484 9.398 -5.289 1 92.25 323 PRO B O 1
ATOM 5556 N N . CYS B 1 324 ? 18.172 7.762 -4.578 1 92.94 324 CYS B N 1
ATOM 5557 C CA . CYS B 1 324 ? 18.344 6.984 -5.801 1 92.94 324 CYS B CA 1
ATOM 5558 C C . CYS B 1 324 ? 17.062 6.949 -6.609 1 92.94 324 CYS B C 1
ATOM 5560 O O . CYS B 1 324 ? 15.969 7.023 -6.043 1 92.94 324 CYS B O 1
ATOM 5562 N N . CYS B 1 325 ? 17.297 6.938 -7.848 1 93.81 325 CYS B N 1
ATOM 5563 C CA . CYS B 1 325 ? 16.156 6.719 -8.742 1 93.81 325 CYS B CA 1
ATOM 5564 C C . CYS B 1 325 ? 15.75 5.25 -8.75 1 93.81 325 CYS B C 1
ATOM 5566 O O . CYS B 1 325 ? 16.5 4.391 -9.211 1 93.81 325 CYS B O 1
ATOM 5568 N N . VAL B 1 326 ? 14.523 4.941 -8.227 1 94.94 326 VAL B N 1
ATOM 5569 C CA . VAL B 1 326 ? 14.102 3.553 -8.07 1 94.94 326 VAL B CA 1
ATOM 5570 C C . VAL B 1 326 ? 12.633 3.408 -8.469 1 94.94 326 VAL B C 1
ATOM 5572 O O . VAL B 1 326 ? 11.906 4.402 -8.547 1 94.94 326 VAL B O 1
ATOM 5575 N N . PRO B 1 327 ? 12.195 2.186 -8.742 1 94.75 327 PRO B N 1
ATOM 5576 C CA . PRO B 1 327 ? 10.773 1.988 -9.008 1 94.75 327 PRO B CA 1
ATOM 5577 C C . PRO B 1 327 ? 9.898 2.324 -7.801 1 94.75 327 PRO B C 1
ATOM 5579 O O . PRO B 1 327 ? 10.141 1.831 -6.699 1 94.75 327 PRO B O 1
ATOM 5582 N N . THR B 1 328 ? 8.938 3.154 -8.047 1 92 328 THR B N 1
ATOM 5583 C CA . THR B 1 328 ? 8 3.512 -6.988 1 92 328 THR B CA 1
ATOM 5584 C C . THR B 1 328 ? 6.715 2.699 -7.102 1 92 328 THR B C 1
ATOM 5586 O O . THR B 1 328 ? 6.016 2.49 -6.105 1 92 328 THR B O 1
ATOM 5589 N N . VAL B 1 329 ? 6.445 2.334 -8.297 1 93.88 329 VAL B N 1
ATOM 5590 C CA . VAL B 1 329 ? 5.332 1.431 -8.57 1 93.88 329 VAL B CA 1
ATOM 5591 C C . VAL B 1 329 ? 5.828 0.231 -9.375 1 93.88 329 VAL B C 1
ATOM 5593 O O . VAL B 1 329 ? 6.492 0.396 -10.398 1 93.88 329 VAL B O 1
ATOM 5596 N N . LEU B 1 330 ? 5.52 -0.854 -8.797 1 94.19 330 LEU B N 1
ATOM 5597 C CA . LEU B 1 330 ? 5.969 -2.076 -9.453 1 94.19 330 LEU B CA 1
ATOM 5598 C C . LEU B 1 330 ? 4.781 -2.93 -9.883 1 94.19 330 LEU B C 1
ATOM 5600 O O . LEU B 1 330 ? 3.74 -2.934 -9.227 1 94.19 330 LEU B O 1
ATOM 5604 N N . GLY B 1 331 ? 4.988 -3.588 -10.977 1 93.12 331 GLY B N 1
ATOM 5605 C CA . GLY B 1 331 ? 3.975 -4.5 -11.477 1 93.12 331 GLY B CA 1
ATOM 5606 C C . GLY B 1 331 ? 4.387 -5.957 -11.398 1 93.12 331 GLY B C 1
ATOM 5607 O O . GLY B 1 331 ? 5.543 -6.266 -11.086 1 93.12 331 GLY B O 1
ATOM 5608 N N . ALA B 1 332 ? 3.395 -6.746 -11.672 1 92.06 332 ALA B N 1
ATOM 5609 C CA . ALA B 1 332 ? 3.615 -8.188 -11.594 1 92.06 332 ALA B CA 1
ATOM 5610 C C . ALA B 1 332 ? 3.732 -8.797 -12.984 1 92.06 332 ALA B C 1
ATOM 5612 O O . ALA B 1 332 ? 3.34 -8.18 -13.977 1 92.06 332 ALA B O 1
ATOM 5613 N N . ILE B 1 333 ? 4.328 -9.961 -13.008 1 89.5 333 ILE B N 1
ATOM 5614 C CA . ILE B 1 333 ? 4.34 -10.773 -14.219 1 89.5 333 ILE B CA 1
ATOM 5615 C C . ILE B 1 333 ? 3.947 -12.211 -13.883 1 89.5 333 ILE B C 1
ATOM 5617 O O . ILE B 1 333 ? 4.102 -12.648 -12.734 1 89.5 333 ILE B O 1
ATOM 5621 N N . THR B 1 334 ? 3.332 -12.82 -14.828 1 91.5 334 THR B N 1
ATOM 5622 C CA . THR B 1 334 ? 2.988 -14.227 -14.68 1 91.5 334 THR B CA 1
ATOM 5623 C C . THR B 1 334 ? 3.846 -15.094 -15.602 1 91.5 334 THR B C 1
ATOM 5625 O O . THR B 1 334 ? 3.984 -14.789 -16.797 1 91.5 334 THR B O 1
ATOM 5628 N N . ILE B 1 335 ? 4.414 -16.125 -15.031 1 89.75 335 ILE B N 1
ATOM 5629 C CA . ILE B 1 335 ? 5.293 -16.984 -15.812 1 89.75 335 ILE B CA 1
ATOM 5630 C C . ILE B 1 335 ? 4.711 -18.406 -15.867 1 89.75 335 ILE B C 1
ATOM 5632 O O . ILE B 1 335 ? 4.316 -18.953 -14.844 1 89.75 335 ILE B O 1
ATOM 5636 N N . LEU B 1 336 ? 4.57 -18.859 -17.094 1 91.44 336 LEU B N 1
ATOM 5637 C CA . LEU B 1 336 ? 4.176 -20.234 -17.359 1 91.44 336 LEU B CA 1
ATOM 5638 C C . LEU B 1 336 ? 5.395 -21.109 -17.641 1 91.44 336 LEU B C 1
ATOM 5640 O O . LEU B 1 336 ? 6.176 -20.812 -18.547 1 91.44 336 LEU B O 1
ATOM 5644 N N . ARG B 1 337 ? 5.559 -22.172 -16.844 1 89.38 337 ARG B N 1
ATOM 5645 C CA . ARG B 1 337 ? 6.773 -22.969 -17.016 1 89.38 337 ARG B CA 1
ATOM 5646 C C . ARG B 1 337 ? 6.496 -24.438 -16.797 1 89.38 337 ARG B C 1
ATOM 5648 O O . ARG B 1 337 ? 5.539 -24.797 -16.109 1 89.38 337 ARG B O 1
ATOM 5655 N N . TYR B 1 338 ? 7.387 -25.297 -17.266 1 89.75 338 TYR B N 1
ATOM 5656 C CA . TYR B 1 338 ? 7.375 -26.734 -17.031 1 89.75 338 TYR B CA 1
ATOM 5657 C C . TYR B 1 338 ? 8.148 -27.078 -15.758 1 89.75 338 TYR B C 1
ATOM 5659 O O . TYR B 1 338 ? 9.266 -26.594 -15.562 1 89.75 338 TYR B O 1
ATOM 5667 N N . LEU B 1 339 ? 7.523 -27.812 -14.93 1 88.88 339 LEU B N 1
ATOM 5668 C CA . LEU B 1 339 ? 8.297 -28.406 -13.844 1 88.88 339 LEU B CA 1
ATOM 5669 C C . LEU B 1 339 ? 8.875 -29.75 -14.25 1 88.88 339 LEU B C 1
ATOM 5671 O O . LEU B 1 339 ? 10.016 -30.078 -13.898 1 88.88 339 LEU B O 1
ATOM 5675 N N . ASN B 1 340 ? 8.156 -30.531 -14.953 1 88.69 340 ASN B N 1
ATOM 5676 C CA . ASN B 1 340 ? 8.531 -31.766 -15.633 1 88.69 340 ASN B CA 1
ATOM 5677 C C . ASN B 1 340 ? 7.582 -32.062 -16.781 1 88.69 340 ASN B C 1
ATOM 5679 O O . ASN B 1 340 ? 6.812 -31.219 -17.219 1 88.69 340 ASN B O 1
ATOM 5683 N N . GLU B 1 341 ? 7.613 -33.219 -17.297 1 86.31 341 GLU B N 1
ATOM 5684 C CA . GLU B 1 341 ? 6.824 -33.562 -18.469 1 86.31 341 GLU B CA 1
ATOM 5685 C C . GLU B 1 341 ? 5.336 -33.594 -18.141 1 86.31 341 GLU B C 1
ATOM 5687 O O . GLU B 1 341 ? 4.496 -33.406 -19.031 1 86.31 341 GLU B O 1
ATOM 5692 N N . ASP B 1 342 ? 5.016 -33.719 -16.875 1 91.62 342 ASP B N 1
ATOM 5693 C CA . ASP B 1 342 ? 3.621 -33.938 -16.5 1 91.62 342 ASP B CA 1
ATOM 5694 C C . ASP B 1 342 ? 3.059 -32.719 -15.766 1 91.62 342 ASP B C 1
ATOM 5696 O O . ASP B 1 342 ? 1.845 -32.594 -15.594 1 91.62 342 ASP B O 1
ATOM 5700 N N . ILE B 1 343 ? 3.979 -31.859 -15.375 1 93.94 343 ILE B N 1
ATOM 5701 C CA . ILE B 1 343 ? 3.537 -30.781 -14.492 1 93.94 343 ILE B CA 1
ATOM 5702 C C . ILE B 1 343 ? 3.898 -29.438 -15.102 1 93.94 343 ILE B C 1
ATOM 5704 O O . ILE B 1 343 ? 5.055 -29.203 -15.453 1 93.94 343 ILE B O 1
ATOM 5708 N N . ILE B 1 344 ? 2.881 -28.594 -15.227 1 93.69 344 ILE B N 1
ATOM 5709 C CA . ILE B 1 344 ? 3.064 -27.219 -15.664 1 93.69 344 ILE B CA 1
ATOM 5710 C C . ILE B 1 344 ? 2.711 -26.266 -14.531 1 93.69 344 ILE B C 1
ATOM 5712 O O . ILE B 1 344 ? 1.759 -26.5 -13.781 1 93.69 344 ILE B O 1
ATOM 5716 N N . ASP B 1 345 ? 3.488 -25.219 -14.469 1 93.62 345 ASP B N 1
ATOM 5717 C CA . ASP B 1 345 ? 3.355 -24.25 -13.375 1 93.62 345 ASP B CA 1
ATOM 5718 C C . ASP B 1 345 ? 3.115 -22.844 -13.914 1 93.62 345 ASP B C 1
ATOM 5720 O O . ASP B 1 345 ? 3.811 -22.391 -14.828 1 93.62 345 ASP B O 1
ATOM 5724 N N . LEU B 1 346 ? 2.066 -22.25 -13.398 1 94.06 346 LEU B N 1
ATOM 5725 C CA . LEU B 1 346 ? 1.808 -20.828 -13.617 1 94.06 346 LEU B CA 1
ATOM 5726 C C . LEU B 1 346 ? 1.976 -20.031 -12.32 1 94.06 346 LEU B C 1
ATOM 5728 O O . LEU B 1 346 ? 1.213 -20.234 -11.375 1 94.06 346 LEU B O 1
ATOM 5732 N N . THR B 1 347 ? 2.963 -19.141 -12.297 1 92.81 347 THR B N 1
ATOM 5733 C CA . THR B 1 347 ? 3.234 -18.391 -11.07 1 92.81 347 THR B CA 1
ATOM 5734 C C . THR B 1 347 ? 3.244 -16.891 -11.328 1 92.81 347 THR B C 1
ATOM 5736 O O . THR B 1 347 ? 3.824 -16.438 -12.312 1 92.81 347 THR B O 1
ATOM 5739 N N . LYS B 1 348 ? 2.572 -16.25 -10.484 1 91.62 348 LYS B N 1
ATOM 5740 C CA . LYS B 1 348 ? 2.58 -14.781 -10.508 1 91.62 348 LYS B CA 1
ATOM 5741 C C . LYS B 1 348 ? 3.709 -14.227 -9.648 1 91.62 348 LYS B C 1
ATOM 5743 O O . LYS B 1 348 ? 3.799 -14.531 -8.453 1 91.62 348 LYS B O 1
ATOM 5748 N N . TYR B 1 349 ? 4.562 -13.453 -10.227 1 89.5 349 TYR B N 1
ATOM 5749 C CA . TYR B 1 349 ? 5.652 -12.781 -9.523 1 89.5 349 TYR B CA 1
ATOM 5750 C C . TYR B 1 349 ? 5.352 -11.305 -9.336 1 89.5 349 TYR B C 1
ATOM 5752 O O . TYR B 1 349 ? 5.293 -10.547 -10.305 1 89.5 349 TYR B O 1
ATOM 5760 N N . GLN B 1 350 ? 5.258 -11.023 -8.086 1 90.44 350 GLN B N 1
ATOM 5761 C CA . GLN B 1 350 ? 4.949 -9.633 -7.773 1 90.44 350 GLN B CA 1
ATOM 5762 C C . GLN B 1 350 ? 6.199 -8.758 -7.875 1 90.44 350 GLN B C 1
ATOM 5764 O O . GLN B 1 350 ? 7.32 -9.258 -7.801 1 90.44 350 GLN B O 1
ATOM 5769 N N . LYS B 1 351 ? 6.016 -7.473 -8.156 1 91.81 351 LYS B N 1
ATOM 5770 C CA . LYS B 1 351 ? 7.074 -6.469 -8.125 1 91.81 351 LYS B CA 1
ATOM 5771 C C . LYS B 1 351 ? 8.227 -6.855 -9.047 1 91.81 351 LYS B C 1
ATOM 5773 O O . LYS B 1 351 ? 9.391 -6.82 -8.641 1 91.81 351 LYS B O 1
ATOM 5778 N N . ALA B 1 352 ? 7.816 -7.203 -10.266 1 91.38 352 ALA B N 1
ATOM 5779 C CA . ALA B 1 352 ? 8.797 -7.707 -11.219 1 91.38 352 ALA B CA 1
ATOM 5780 C C . ALA B 1 352 ? 9.047 -6.699 -12.344 1 91.38 352 ALA B C 1
ATOM 5782 O O . ALA B 1 352 ? 10.023 -6.812 -13.078 1 91.38 352 ALA B O 1
ATOM 5783 N N . VAL B 1 353 ? 8.195 -5.695 -12.43 1 93.88 353 VAL B N 1
ATOM 5784 C CA . VAL B 1 353 ? 8.266 -4.73 -13.523 1 93.88 353 VAL B CA 1
ATOM 5785 C C . VAL B 1 353 ? 8.234 -3.312 -12.961 1 93.88 353 VAL B C 1
ATOM 5787 O O . VAL B 1 353 ? 7.406 -2.994 -12.102 1 93.88 353 VAL B O 1
ATOM 5790 N N . ALA B 1 354 ? 9.109 -2.479 -13.43 1 95.44 354 ALA B N 1
ATOM 5791 C CA . ALA B 1 354 ? 9.094 -1.079 -13.016 1 95.44 354 ALA B CA 1
ATOM 5792 C C . ALA B 1 354 ? 8.062 -0.28 -13.797 1 95.44 354 ALA B C 1
ATOM 5794 O O . ALA B 1 354 ? 8.242 -0.011 -14.984 1 95.44 354 ALA B O 1
ATOM 5795 N N . LYS B 1 355 ? 7.004 0.18 -13.133 1 95.56 355 LYS B N 1
ATOM 5796 C CA . LYS B 1 355 ? 5.945 0.924 -13.812 1 95.56 355 LYS B CA 1
ATOM 5797 C C . LYS B 1 355 ? 6.188 2.428 -13.727 1 95.56 355 LYS B C 1
ATOM 5799 O O . LYS B 1 355 ? 5.965 3.156 -14.695 1 95.56 355 LYS B O 1
ATOM 5804 N N . GLU B 1 356 ? 6.574 2.875 -12.578 1 95 356 GLU B N 1
ATOM 5805 C CA . GLU B 1 356 ? 6.902 4.273 -12.328 1 95 356 GLU B CA 1
ATOM 5806 C C . GLU B 1 356 ? 8.203 4.406 -11.539 1 95 356 GLU B C 1
ATOM 5808 O O . GLU B 1 356 ? 8.547 3.523 -10.75 1 95 356 GLU B O 1
ATOM 5813 N N . CYS B 1 357 ? 8.844 5.465 -11.891 1 93.94 357 CYS B N 1
ATOM 5814 C CA . CYS B 1 357 ? 10.109 5.711 -11.203 1 93.94 357 CYS B CA 1
ATOM 5815 C C . CYS B 1 357 ? 10.031 6.98 -10.367 1 93.94 357 CYS B C 1
ATOM 5817 O O . CYS B 1 357 ? 9.219 7.867 -10.641 1 93.94 357 CYS B O 1
ATOM 5819 N N . GLY B 1 358 ? 10.781 7.031 -9.359 1 94.06 358 GLY B N 1
ATOM 5820 C CA . GLY B 1 358 ? 10.883 8.203 -8.508 1 94.06 358 GLY B CA 1
ATOM 5821 C C . GLY B 1 358 ? 12.125 8.203 -7.633 1 94.06 358 GLY B C 1
ATOM 5822 O O . GLY B 1 358 ? 12.859 7.211 -7.59 1 94.06 358 GLY B O 1
ATOM 5823 N N . CYS B 1 359 ? 12.391 9.32 -6.973 1 92.94 359 CYS B N 1
ATOM 5824 C CA . CYS B 1 359 ? 13.555 9.461 -6.113 1 92.94 359 CYS B CA 1
ATOM 5825 C C . CYS B 1 359 ? 13.227 9.094 -4.672 1 92.94 359 CYS B C 1
ATOM 5827 O O . CYS B 1 359 ? 12.328 9.688 -4.07 1 92.94 359 CYS B O 1
ATOM 5829 N N . HIS B 1 360 ? 13.945 8.086 -4.23 1 91.69 360 HIS B N 1
ATOM 5830 C CA . HIS B 1 360 ? 13.742 7.594 -2.873 1 91.69 360 HIS B CA 1
ATOM 5831 C C . HIS B 1 360 ? 15.047 7.598 -2.082 1 91.69 360 HIS B C 1
ATOM 5833 O O . HIS B 1 360 ? 16.125 7.469 -2.66 1 91.69 360 HIS B O 1
#

Sequence (720 aa):
MLDLLDLGNRPRRLAQPELHNSASKFLLEVYNEINEEQEPQEVLHQRHKRSMEDDILLTRADRQEIASSNSILTFSSRNRDLGNELDMHITFNTNDVPMDLMLVQAMLRIYKQPSLQEQRQNLTISVYKKIYSHNQDGGAYRILQSLNTTVNYKGWLEFNLTQTLHTWLLHRGLQKQRHELRISLGDTKLGALAAGLVPPQELHTNLEPYIVGYFNGPELLVKVQKLRFKRELHKRKATLAASGYHHMPPPDYYKPPQSCERLNFTVDFKELQMHNWVIAPKKFEAYFCGGGCNFPLGTKMNATNHAIVQTLMHLKQPHLPKPCCVPTVLGAITILRYLNEDIIDLTKYQKAVAKECGCHMLDLLDLGNRPRRLAQPELHNSASKFLLEVYNEINEEQEPQEVLHQRHKRSMEDDILLTRADRQEIASSNSILTFSSRNRDLGNELDMHITFNTNDVPMDLMLVQAMLRIYKQPSLQEQRQNLTISVYKKIYSHNQDGGAYRILQSLNTTVNYKGWLEFNLTQTLHTWLLHRGLQKQRHELRISLGDTKLGALAAGLVPPQELHTNLEPYIVGYFNGPELLVKVQKLRFKRELHKRKATLAASGYHHMPPPDYYKPPQSCERLNFTVDFKELQMHNWVIAPKKFEAYFCGGGCNFPLGTKMNATNHAIVQTLMHLKQPHLPKPCCVPTVLGAITILRYLNEDIIDLTKYQKAVAKECGCH